Protein 6F63 (pdb70)

Structure (mmCIF, N/CA/C/O backbone):
data_6F63
#
_entry.id   6F63
#
_cell.length_a   233.420
_cell.length_b   42.850
_cell.length_c   43.690
_cell.angle_alpha   90.00
_cell.angle_beta   93.61
_cell.angle_gamma   90.00
#
_symmetry.space_group_name_H-M   'C 1 2 1'
#
loop_
_entity.id
_entity.type
_entity.pdbx_description
1 polymer 'Synaptonemal complex protein 1'
2 water water
#
loop_
_atom_site.group_PDB
_atom_site.id
_atom_site.type_symbol
_atom_site.label_atom_id
_atom_site.label_alt_id
_atom_site.label_comp_id
_atom_site.label_asym_id
_atom_site.label_entity_id
_atom_site.label_seq_id
_atom_site.pdbx_PDB_ins_code
_atom_site.Cartn_x
_atom_site.Cartn_y
_atom_site.Cartn_z
_atom_site.occupancy
_atom_site.B_iso_or_equiv
_atom_site.auth_seq_id
_atom_site.auth_comp_id
_atom_site.auth_asym_id
_atom_site.auth_atom_id
_atom_site.pdbx_PDB_model_num
ATOM 1 N N . GLY A 1 1 ? 236.325 7.337 -14.937 1.00 111.22 673 GLY A N 1
ATOM 2 C CA . GLY A 1 1 ? 235.146 6.775 -14.302 1.00 116.82 673 GLY A CA 1
ATOM 3 C C . GLY A 1 1 ? 234.600 7.611 -13.159 1.00 104.04 673 GLY A C 1
ATOM 4 O O . GLY A 1 1 ? 233.966 7.093 -12.240 1.00 88.85 673 GLY A O 1
ATOM 5 N N . SER A 1 2 ? 234.854 8.919 -13.215 1.00 102.64 674 SER A N 1
ATOM 6 C CA . SER A 1 2 ? 234.387 9.828 -12.177 1.00 82.64 674 SER A CA 1
ATOM 7 C C . SER A 1 2 ? 232.907 10.171 -12.310 1.00 75.41 674 SER A C 1
ATOM 8 O O . SER A 1 2 ? 232.293 10.590 -11.323 1.00 81.29 674 SER A O 1
ATOM 11 N N . MET A 1 3 ? 232.322 10.013 -13.501 1.00 75.09 675 MET A N 1
ATOM 12 C CA . MET A 1 3 ? 230.897 10.289 -13.661 1.00 72.54 675 MET A CA 1
ATOM 13 C C . MET A 1 3 ? 230.052 9.253 -12.931 1.00 73.40 675 MET A C 1
ATOM 14 O O . MET A 1 3 ? 228.993 9.582 -12.380 1.00 73.33 675 MET A O 1
ATOM 19 N N . GLU A 1 4 ? 230.502 7.995 -12.920 1.00 82.33 676 GLU A N 1
ATOM 20 C CA . GLU A 1 4 ? 229.787 6.959 -12.182 1.00 93.07 676 GLU A CA 1
ATOM 21 C C . GLU A 1 4 ? 229.770 7.270 -10.691 1.00 88.02 676 GLU A C 1
ATOM 22 O O . GLU A 1 4 ? 228.767 7.029 -10.008 1.00 77.55 676 GLU A O 1
ATOM 28 N N . ASN A 1 5 ? 230.878 7.802 -10.169 1.00 88.50 677 ASN A N 1
ATOM 29 C CA . ASN A 1 5 ? 230.903 8.241 -8.778 1.00 92.17 677 ASN A CA 1
ATOM 30 C C . ASN A 1 5 ? 229.901 9.363 -8.544 1.00 82.72 677 ASN A C 1
ATOM 31 O O . ASN A 1 5 ? 229.263 9.424 -7.488 1.00 72.41 677 ASN A O 1
ATOM 36 N N . LEU A 1 6 ? 229.758 10.269 -9.513 1.00 70.66 678 LEU A N 1
ATOM 37 C CA . LEU A 1 6 ? 228.802 11.361 -9.369 1.00 67.69 678 LEU A CA 1
ATOM 38 C C . LEU A 1 6 ? 227.371 10.842 -9.320 1.00 67.27 678 LEU A C 1
ATOM 39 O O . LEU A 1 6 ? 226.585 11.249 -8.458 1.00 66.29 678 LEU A O 1
ATOM 44 N N . LEU A 1 7 ? 227.010 9.942 -10.240 1.00 68.47 679 LEU A N 1
ATOM 45 C CA . LEU A 1 7 ? 225.661 9.382 -10.217 1.00 68.60 679 LEU A CA 1
ATOM 46 C C . LEU A 1 7 ? 225.415 8.589 -8.941 1.00 80.02 679 LEU A C 1
ATOM 47 O O . LEU A 1 7 ? 224.329 8.666 -8.352 1.00 85.12 679 LEU A O 1
ATOM 52 N N . GLU A 1 8 ? 226.408 7.811 -8.506 1.00 63.40 680 GLU A N 1
ATOM 53 C CA . GLU A 1 8 ? 226.265 7.061 -7.263 1.00 75.25 680 GLU A CA 1
ATOM 54 C C . GLU A 1 8 ? 226.065 7.997 -6.077 1.00 61.89 680 GLU A C 1
ATOM 55 O O . GLU A 1 8 ? 225.263 7.711 -5.181 1.00 50.75 680 GLU A O 1
ATOM 61 N N . GLU A 1 9 ? 226.790 9.120 -6.054 1.00 56.46 681 GLU A N 1
ATOM 62 C CA . GLU A 1 9 ? 226.636 10.084 -4.969 1.00 48.47 681 GLU A CA 1
ATOM 63 C C . GLU A 1 9 ? 225.268 10.751 -5.009 1.00 53.45 681 GLU A C 1
ATOM 64 O O . GLU A 1 9 ? 224.675 11.022 -3.958 1.00 55.53 681 GLU A O 1
ATOM 70 N N . VAL A 1 10 ? 224.756 11.043 -6.207 1.00 52.35 682 VAL A N 1
ATOM 71 C CA . VAL A 1 10 ? 223.434 11.655 -6.299 1.00 48.62 682 VAL A CA 1
ATOM 72 C C . VAL A 1 10 ? 222.366 10.681 -5.823 1.00 52.38 682 VAL A C 1
ATOM 73 O O . VAL A 1 10 ? 221.463 11.053 -5.063 1.00 44.10 682 VAL A O 1
ATOM 77 N N . GLU A 1 11 ? 222.461 9.416 -6.240 1.00 43.85 683 GLU A N 1
ATOM 78 C CA . GLU A 1 11 ? 221.491 8.426 -5.783 1.00 57.90 683 GLU A CA 1
ATOM 79 C C . GLU A 1 11 ? 221.589 8.216 -4.275 1.00 47.23 683 GLU A C 1
ATOM 80 O O . GLU A 1 11 ? 220.570 8.049 -3.592 1.00 55.77 683 GLU A O 1
ATOM 86 N N . LYS A 1 12 ? 222.812 8.237 -3.738 1.00 46.45 684 LYS A N 1
ATOM 87 C CA . LYS A 1 12 ? 222.998 8.127 -2.297 1.00 45.73 684 LYS A CA 1
ATOM 88 C C . LYS A 1 12 ? 222.361 9.303 -1.568 1.00 44.65 684 LYS A C 1
ATOM 89 O O . LYS A 1 12 ? 221.717 9.123 -0.529 1.00 52.73 684 LYS A O 1
ATOM 95 N N . ALA A 1 13 ? 222.526 10.516 -2.100 1.00 38.61 685 ALA A N 1
ATOM 96 C CA . ALA A 1 13 ? 221.922 11.686 -1.471 1.00 40.00 685 ALA A CA 1
ATOM 97 C C . ALA A 1 13 ? 220.399 11.633 -1.541 1.00 45.43 685 ALA A C 1
ATOM 98 O O . ALA A 1 13 ? 219.715 12.060 -0.604 1.00 54.51 685 ALA A O 1
ATOM 100 N N . LYS A 1 14 ? 219.847 11.122 -2.644 1.00 37.10 686 LYS A N 1
ATOM 101 C CA . LYS A 1 14 ? 218.396 10.982 -2.737 1.00 39.03 686 LYS A CA 1
ATOM 102 C C . LYS A 1 14 ? 217.879 9.968 -1.721 1.00 40.24 686 LYS A C 1
ATOM 103 O O . LYS A 1 14 ? 216.855 10.202 -1.065 1.00 44.63 686 LYS A O 1
ATOM 109 N N . VAL A 1 15 ? 218.581 8.843 -1.570 1.00 45.89 687 VAL A N 1
ATOM 110 C CA . VAL A 1 15 ? 218.183 7.850 -0.575 1.00 50.76 687 VAL A CA 1
ATOM 111 C C . VAL A 1 15 ? 218.259 8.444 0.826 1.00 54.87 687 VAL A C 1
ATOM 112 O O . VAL A 1 15 ? 217.357 8.249 1.653 1.00 56.24 687 VAL A O 1
ATOM 116 N N . ILE A 1 16 ? 219.332 9.186 1.110 1.00 53.71 688 ILE A N 1
ATOM 117 C CA . ILE A 1 16 ? 219.484 9.826 2.414 1.00 42.46 688 ILE A CA 1
ATOM 118 C C . ILE A 1 16 ? 218.322 10.775 2.681 1.00 42.52 688 ILE A C 1
ATOM 119 O O . ILE A 1 16 ? 217.724 10.763 3.763 1.00 51.41 688 ILE A O 1
ATOM 124 N N . ALA A 1 17 ? 217.996 11.624 1.702 1.00 40.68 689 ALA A N 1
ATOM 125 C CA . ALA A 1 17 ? 216.896 12.567 1.881 1.00 37.34 689 ALA A CA 1
ATOM 126 C C . ALA A 1 17 ? 215.579 11.842 2.126 1.00 41.85 689 ALA A C 1
ATOM 127 O O . ALA A 1 17 ? 214.779 12.261 2.974 1.00 40.93 689 ALA A O 1
ATOM 129 N N . ASP A 1 18 ? 215.340 10.743 1.404 1.00 39.28 690 ASP A N 1
ATOM 130 C CA . ASP A 1 18 ? 214.104 9.991 1.598 1.00 40.89 690 ASP A CA 1
ATOM 131 C C . ASP A 1 18 ? 214.039 9.403 3.001 1.00 45.31 690 ASP A C 1
ATOM 132 O O . ASP A 1 18 ? 212.982 9.426 3.645 1.00 52.68 690 ASP A O 1
ATOM 137 N N . GLU A 1 19 ? 215.158 8.857 3.487 1.00 42.06 691 GLU A N 1
ATOM 138 C CA . GLU A 1 19 ? 215.184 8.330 4.847 1.00 37.77 691 GLU A CA 1
ATOM 139 C C . GLU A 1 19 ? 214.989 9.436 5.878 1.00 42.74 691 GLU A C 1
ATOM 140 O O . GLU A 1 19 ? 214.351 9.220 6.916 1.00 44.59 691 GLU A O 1
ATOM 146 N N . ALA A 1 20 ? 215.520 10.632 5.608 1.00 30.93 692 ALA A N 1
ATOM 147 C CA . ALA A 1 20 ? 215.334 11.737 6.542 1.00 30.31 692 ALA A CA 1
ATOM 148 C C . ALA A 1 20 ? 213.874 12.165 6.592 1.00 34.43 692 ALA A C 1
ATOM 149 O O . ALA A 1 20 ? 213.354 12.506 7.663 1.00 41.26 692 ALA A O 1
ATOM 151 N N . VAL A 1 21 ? 213.197 12.147 5.444 1.00 33.05 693 VAL A N 1
ATOM 152 C CA . VAL A 1 21 ? 211.782 12.497 5.415 1.00 30.44 693 VAL A CA 1
ATOM 153 C C . VAL A 1 21 ? 210.949 11.429 6.117 1.00 39.07 693 VAL A C 1
ATOM 154 O O . VAL A 1 21 ? 210.030 11.747 6.880 1.00 40.59 693 VAL A O 1
ATOM 158 N N . LYS A 1 22 ? 211.257 10.152 5.882 1.00 31.20 694 LYS A N 1
ATOM 159 C CA . LYS A 1 22 ? 210.521 9.077 6.548 1.00 45.00 694 LYS A CA 1
ATOM 160 C C . LYS A 1 22 ? 210.681 9.148 8.068 1.00 45.36 694 LYS A C 1
ATOM 161 O O . LYS A 1 22 ? 209.695 9.128 8.824 1.00 48.30 694 LYS A O 1
ATOM 167 N N . LEU A 1 23 ? 211.925 9.245 8.536 1.00 42.49 695 LEU A N 1
ATOM 168 C CA . LEU A 1 23 ? 212.154 9.327 9.972 1.00 36.34 695 LEU A CA 1
ATOM 169 C C . LEU A 1 23 ? 211.517 10.582 10.555 1.00 35.48 695 LEU A C 1
ATOM 170 O O . LEU A 1 23 ? 210.906 10.540 11.631 1.00 41.82 695 LEU A O 1
ATOM 175 N N . GLN A 1 24 ? 211.619 11.703 9.838 1.00 38.90 696 GLN A N 1
ATOM 176 C CA . GLN A 1 24 ? 211.028 12.939 10.332 1.00 28.04 696 GLN A CA 1
ATOM 177 C C . GLN A 1 24 ? 209.509 12.831 10.428 1.00 37.90 696 GLN A C 1
ATOM 178 O O . GLN A 1 24 ? 208.902 13.432 11.321 1.00 42.24 696 GLN A O 1
ATOM 184 N N A LYS A 1 25 ? 208.887 12.083 9.515 0.49 32.97 697 LYS A N 1
ATOM 185 N N B LYS A 1 25 ? 208.866 12.081 9.533 0.37 32.88 697 LYS A N 1
ATOM 186 N N C LYS A 1 25 ? 208.895 12.071 9.520 0.14 32.89 697 LYS A N 1
ATOM 187 C CA A LYS A 1 25 ? 207.446 11.868 9.598 0.49 29.67 697 LYS A CA 1
ATOM 188 C CA B LYS A 1 25 ? 207.418 11.957 9.686 0.37 31.91 697 LYS A CA 1
ATOM 189 C CA C LYS A 1 25 ? 207.457 11.835 9.588 0.14 31.57 697 LYS A CA 1
ATOM 190 C C A LYS A 1 25 ? 207.086 11.031 10.819 0.49 32.77 697 LYS A C 1
ATOM 191 C C B LYS A 1 25 ? 207.055 11.012 10.829 0.37 32.34 697 LYS A C 1
ATOM 192 C C C LYS A 1 25 ? 207.093 11.027 10.819 0.14 31.43 697 LYS A C 1
ATOM 193 O O A LYS A 1 25 ? 206.039 11.248 11.440 0.49 32.07 697 LYS A O 1
ATOM 194 O O B LYS A 1 25 ? 205.978 11.154 11.423 0.37 31.73 697 LYS A O 1
ATOM 195 O O C LYS A 1 25 ? 206.053 11.263 11.445 0.14 30.52 697 LYS A O 1
ATOM 211 N N . GLU A 1 26 ? 207.937 10.064 11.176 1.00 32.11 698 GLU A N 1
ATOM 212 C CA . GLU A 1 26 ? 207.704 9.303 12.401 1.00 29.16 698 GLU A CA 1
ATOM 213 C C . GLU A 1 26 ? 207.809 10.211 13.625 1.00 33.20 698 GLU A C 1
ATOM 214 O O . GLU A 1 26 ? 206.974 10.145 14.543 1.00 34.91 698 GLU A O 1
ATOM 220 N N . ILE A 1 27 ? 208.812 11.091 13.634 1.00 34.83 699 ILE A N 1
ATOM 221 C CA . ILE A 1 27 ? 208.992 12.020 14.747 1.00 37.26 699 ILE A CA 1
ATOM 222 C C . ILE A 1 27 ? 207.787 12.952 14.875 1.00 33.50 699 ILE A C 1
ATOM 223 O O . ILE A 1 27 ? 207.168 13.058 15.945 1.00 28.45 699 ILE A O 1
ATOM 228 N N . ASP A 1 28 ? 207.433 13.633 13.782 1.00 39.64 700 ASP A N 1
ATOM 229 C CA . ASP A 1 28 ? 206.283 14.535 13.798 1.00 35.95 700 ASP A CA 1
ATOM 230 C C . ASP A 1 28 ? 205.015 13.804 14.206 1.00 33.43 700 ASP A C 1
ATOM 231 O O . ASP A 1 28 ? 204.179 14.356 14.928 1.00 32.19 700 ASP A O 1
ATOM 236 N N . LYS A 1 29 ? 204.849 12.566 13.735 1.00 36.89 701 LYS A N 1
ATOM 237 C CA . LYS A 1 29 ? 203.695 11.765 14.122 1.00 32.21 701 LYS A CA 1
ATOM 238 C C . LYS A 1 29 ? 203.633 11.595 15.635 1.00 33.80 701 LYS A C 1
ATOM 239 O O . LYS A 1 29 ? 202.586 11.819 16.261 1.00 37.55 701 LYS A O 1
ATOM 245 N N . ARG A 1 30 ? 204.756 11.200 16.244 1.00 38.00 702 ARG A N 1
ATOM 246 C CA . ARG A 1 30 ? 204.764 10.984 17.687 1.00 28.67 702 ARG A CA 1
ATOM 247 C C . ARG A 1 30 ? 204.453 12.272 18.439 1.00 32.85 702 ARG A C 1
ATOM 248 O O . ARG A 1 30 ? 203.649 12.274 19.382 1.00 33.66 702 ARG A O 1
ATOM 256 N N . CYS A 1 31 ? 205.065 13.385 18.023 1.00 28.92 703 CYS A N 1
ATOM 257 C CA . CYS A 1 31 ? 204.808 14.654 18.697 1.00 28.67 703 CYS A CA 1
ATOM 258 C C . CYS A 1 31 ? 203.343 15.051 18.586 1.00 27.64 703 CYS A C 1
ATOM 259 O O . CYS A 1 31 ? 202.741 15.521 19.561 1.00 32.87 703 CYS A O 1
ATOM 262 N N . GLN A 1 32 ? 202.754 14.862 17.403 1.00 28.36 704 GLN A N 1
ATOM 263 C CA . GLN A 1 32 ? 201.354 15.210 17.193 1.00 32.50 704 GLN A CA 1
ATOM 264 C C . GLN A 1 32 ? 200.442 14.376 18.080 1.00 26.20 704 GLN A C 1
ATOM 265 O O . GLN A 1 32 ? 199.520 14.906 18.709 1.00 25.27 704 GLN A O 1
ATOM 271 N N . HIS A 1 33 ? 200.674 13.060 18.134 1.00 25.98 705 HIS A N 1
ATOM 272 C CA . HIS A 1 33 ? 199.837 12.214 18.979 1.00 24.84 705 HIS A CA 1
ATOM 273 C C . HIS A 1 33 ? 199.976 12.583 20.449 1.00 23.52 705 HIS A C 1
ATOM 274 O O . HIS A 1 33 ? 198.981 12.629 21.178 1.00 25.71 705 HIS A O 1
ATOM 281 N N . LYS A 1 34 ? 201.202 12.857 20.901 1.00 30.09 706 LYS A N 1
ATOM 282 C CA . LYS A 1 34 ? 201.405 13.236 22.295 1.00 25.49 706 LYS A CA 1
ATOM 283 C C . LYS A 1 34 ? 200.653 14.515 22.642 1.00 22.60 706 LYS A C 1
ATOM 284 O O . LYS A 1 34 ? 199.881 14.552 23.613 1.00 21.64 706 LYS A O 1
ATOM 290 N N . ILE A 1 35 ? 200.857 15.574 21.853 1.00 23.41 707 ILE A N 1
ATOM 291 C CA . ILE A 1 35 ? 200.165 16.830 22.126 1.00 23.26 707 ILE A CA 1
ATOM 292 C C . ILE A 1 35 ? 198.655 16.638 22.071 1.00 32.66 707 ILE A C 1
ATOM 293 O O . ILE A 1 35 ? 197.921 17.165 22.915 1.00 36.98 707 ILE A O 1
ATOM 298 N N . ALA A 1 36 ? 198.164 15.892 21.078 1.00 26.15 708 ALA A N 1
ATOM 299 C CA . ALA A 1 36 ? 196.722 15.681 20.971 1.00 37.24 708 ALA A CA 1
ATOM 300 C C . ALA A 1 36 ? 196.170 14.964 22.197 1.00 29.61 708 ALA A C 1
ATOM 301 O O . ALA A 1 36 ? 195.110 15.333 22.714 1.00 24.75 708 ALA A O 1
ATOM 303 N N . GLU A 1 37 ? 196.867 13.928 22.667 1.00 25.06 709 GLU A N 1
ATOM 304 C CA . GLU A 1 37 ? 196.399 13.177 23.827 1.00 25.48 709 GLU A CA 1
ATOM 305 C C . GLU A 1 37 ? 196.361 14.051 25.071 1.00 19.12 709 GLU A C 1
ATOM 306 O O . GLU A 1 37 ? 195.399 14.006 25.847 1.00 25.43 709 GLU A O 1
ATOM 312 N N . MET A 1 38 ? 197.403 14.854 25.279 1.00 26.08 710 MET A N 1
ATOM 313 C CA . MET A 1 38 ? 197.435 15.708 26.460 1.00 19.76 710 MET A CA 1
ATOM 314 C C . MET A 1 38 ? 196.372 16.797 26.389 1.00 21.23 710 MET A C 1
ATOM 315 O O . MET A 1 38 ? 195.747 17.130 27.403 1.00 29.14 710 MET A O 1
ATOM 320 N N . VAL A 1 39 ? 196.156 17.365 25.203 1.00 19.09 711 VAL A N 1
ATOM 321 C CA . VAL A 1 39 ? 195.101 18.361 25.042 1.00 22.97 711 VAL A CA 1
ATOM 322 C C . VAL A 1 39 ? 193.738 17.739 25.304 1.00 28.92 711 VAL A C 1
ATOM 323 O O . VAL A 1 39 ? 192.870 18.354 25.934 1.00 23.06 711 VAL A O 1
ATOM 327 N N . ALA A 1 40 ? 193.523 16.510 24.827 1.00 21.88 712 ALA A N 1
ATOM 328 C CA . ALA A 1 40 ? 192.253 15.844 25.088 1.00 20.43 712 ALA A CA 1
ATOM 329 C C . ALA A 1 40 ? 192.046 15.638 26.579 1.00 22.34 712 ALA A C 1
ATOM 330 O O . ALA A 1 40 ? 190.949 15.879 27.106 1.00 27.20 712 ALA A O 1
ATOM 332 N N . LEU A 1 41 ? 193.100 15.207 27.277 1.00 22.50 713 LEU A N 1
ATOM 333 C CA . LEU A 1 41 ? 192.999 14.969 28.712 1.00 25.82 713 LEU A CA 1
ATOM 334 C C . LEU A 1 41 ? 192.702 16.259 29.470 1.00 27.27 713 LEU A C 1
ATOM 335 O O . LEU A 1 41 ? 191.777 16.313 30.293 1.00 16.07 713 LEU A O 1
ATOM 340 N N . MET A 1 42 ? 193.475 17.314 29.201 1.00 16.66 714 MET A N 1
ATOM 341 C CA . MET A 1 42 ? 193.255 18.577 29.896 1.00 25.51 714 MET A CA 1
ATOM 342 C C . MET A 1 42 ? 191.898 19.185 29.566 1.00 17.05 714 MET A C 1
ATOM 343 O O . MET A 1 42 ? 191.298 19.843 30.419 1.00 28.01 714 MET A O 1
ATOM 348 N N . GLU A 1 43 ? 191.404 19.005 28.341 1.00 23.78 715 GLU A N 1
ATOM 349 C CA . GLU A 1 43 ? 190.085 19.536 28.008 1.00 21.71 715 GLU A CA 1
ATOM 350 C C . GLU A 1 43 ? 188.987 18.775 28.738 1.00 16.13 715 GLU A C 1
ATOM 351 O O . GLU A 1 43 ? 188.025 19.380 29.227 1.00 15.59 715 GLU A O 1
ATOM 357 N N . LYS A 1 44 ? 189.115 17.448 28.823 1.00 15.70 716 LYS A N 1
ATOM 358 C CA . LYS A 1 44 ? 188.146 16.664 29.580 1.00 15.67 716 LYS A CA 1
ATOM 359 C C . LYS A 1 44 ? 188.129 17.089 31.045 1.00 18.05 716 LYS A C 1
ATOM 360 O O . LYS A 1 44 ? 187.067 17.362 31.617 1.00 18.37 716 LYS A O 1
ATOM 366 N N . HIS A 1 45 ? 189.310 17.179 31.660 1.00 19.82 717 HIS A N 1
ATOM 367 C CA . HIS A 1 45 ? 189.396 17.611 33.049 1.00 15.40 717 HIS A CA 1
ATOM 368 C C . HIS A 1 45 ? 188.835 19.015 33.235 1.00 20.75 717 HIS A C 1
ATOM 369 O O . HIS A 1 45 ? 188.119 19.285 34.208 1.00 24.15 717 HIS A O 1
ATOM 376 N N . LYS A 1 46 ? 189.149 19.920 32.312 1.00 15.05 718 LYS A N 1
ATOM 377 C CA . LYS A 1 46 ? 188.606 21.270 32.376 1.00 18.39 718 LYS A CA 1
ATOM 378 C C . LYS A 1 46 ? 187.082 21.240 32.377 1.00 19.47 718 LYS A C 1
ATOM 379 O O . LYS A 1 46 ? 186.439 21.953 33.156 1.00 18.29 718 LYS A O 1
ATOM 385 N N . HIS A 1 47 ? 186.482 20.395 31.532 1.00 18.51 719 HIS A N 1
ATOM 386 C CA . HIS A 1 47 ? 185.024 20.338 31.493 1.00 24.68 719 HIS A CA 1
ATOM 387 C C . HIS A 1 47 ? 184.446 19.753 32.778 1.00 26.79 719 HIS A C 1
ATOM 388 O O . HIS A 1 47 ? 183.439 20.255 33.290 1.00 14.78 719 HIS A O 1
ATOM 395 N N . GLN A 1 48 ? 185.068 18.701 33.319 1.00 24.60 720 GLN A N 1
ATOM 396 C CA . GLN A 1 48 ? 184.555 18.113 34.556 1.00 17.39 720 GLN A CA 1
ATOM 397 C C . GLN A 1 48 ? 184.619 19.108 35.713 1.00 21.74 720 GLN A C 1
ATOM 398 O O . GLN A 1 48 ? 183.652 19.249 36.479 1.00 18.14 720 GLN A O 1
ATOM 404 N N . TYR A 1 49 ? 185.740 19.819 35.849 1.00 14.88 721 TYR A N 1
ATOM 405 C CA . TYR A 1 49 ? 185.830 20.846 36.882 1.00 21.76 721 TYR A CA 1
ATOM 406 C C . TYR A 1 49 ? 184.770 21.918 36.676 1.00 18.17 721 TYR A C 1
ATOM 407 O O . TYR A 1 49 ? 184.064 22.296 37.619 1.00 24.31 721 TYR A O 1
ATOM 416 N N . ASP A 1 50 ? 184.624 22.401 35.440 1.00 14.72 722 ASP A N 1
ATOM 417 C CA . ASP A 1 50 ? 183.614 23.421 35.174 1.00 29.47 722 ASP A CA 1
ATOM 418 C C . ASP A 1 50 ? 182.223 22.939 35.561 1.00 22.33 722 ASP A C 1
ATOM 419 O O . ASP A 1 50 ? 181.402 23.722 36.055 1.00 16.14 722 ASP A O 1
ATOM 424 N N . LYS A 1 51 ? 181.939 21.655 35.345 1.00 15.44 723 LYS A N 1
ATOM 425 C CA . LYS A 1 51 ? 180.622 21.134 35.682 1.00 15.78 723 LYS A CA 1
ATOM 426 C C . LYS A 1 51 ? 180.417 21.105 37.194 1.00 28.76 723 LYS A C 1
ATOM 427 O O . LYS A 1 51 ? 179.370 21.543 37.692 1.00 20.11 723 LYS A O 1
ATOM 433 N N . ILE A 1 52 ? 181.418 20.622 37.945 1.00 19.88 724 ILE A N 1
ATOM 434 C CA . ILE A 1 52 ? 181.288 20.586 39.404 1.00 18.48 724 ILE A CA 1
ATOM 435 C C . ILE A 1 52 ? 181.113 21.995 39.960 1.00 18.35 724 ILE A C 1
ATOM 436 O O . ILE A 1 52 ? 180.224 22.261 40.790 1.00 25.46 724 ILE A O 1
ATOM 441 N N . ILE A 1 53 ? 181.945 22.927 39.489 1.00 16.61 725 ILE A N 1
ATOM 442 C CA . ILE A 1 53 ? 181.823 24.311 39.934 1.00 19.83 725 ILE A CA 1
ATOM 443 C C . ILE A 1 53 ? 180.448 24.863 39.585 1.00 22.00 725 ILE A C 1
ATOM 444 O O . ILE A 1 53 ? 179.862 25.634 40.354 1.00 34.88 725 ILE A O 1
ATOM 449 N N . GLU A 1 54 ? 179.903 24.471 38.428 1.00 22.07 726 GLU A N 1
ATOM 450 C CA . GLU A 1 54 ? 178.603 24.999 38.026 1.00 22.70 726 GLU A CA 1
ATOM 451 C C . GLU A 1 54 ? 177.481 24.467 38.911 1.00 24.62 726 GLU A C 1
ATOM 452 O O . GLU A 1 54 ? 176.571 25.220 39.278 1.00 37.57 726 GLU A O 1
ATOM 458 N N . GLU A 1 55 ? 177.520 23.181 39.267 1.00 34.40 727 GLU A N 1
ATOM 459 C CA . GLU A 1 55 ? 176.457 22.648 40.113 1.00 33.30 727 GLU A CA 1
ATOM 460 C C . GLU A 1 55 ? 176.614 23.031 41.581 1.00 36.99 727 GLU A C 1
ATOM 461 O O . GLU A 1 55 ? 175.649 22.890 42.350 1.00 41.43 727 GLU A O 1
ATOM 467 N N A ARG A 1 56 ? 177.734 23.593 41.996 0.61 39.34 728 ARG A N 1
ATOM 468 N N B ARG A 1 56 ? 177.727 23.595 41.991 0.39 39.30 728 ARG A N 1
ATOM 469 C CA A ARG A 1 56 ? 177.951 24.028 43.343 0.61 39.39 728 ARG A CA 1
ATOM 470 C CA B ARG A 1 56 ? 177.940 24.025 43.333 0.39 38.93 728 ARG A CA 1
ATOM 471 C C A ARG A 1 56 ? 176.986 25.140 43.707 0.61 40.05 728 ARG A C 1
ATOM 472 C C B ARG A 1 56 ? 176.989 25.148 43.710 0.39 40.26 728 ARG A C 1
ATOM 473 O O A ARG A 1 56 ? 176.473 25.172 44.776 0.61 43.01 728 ARG A O 1
ATOM 474 O O B ARG A 1 56 ? 176.431 25.135 44.759 0.39 42.07 728 ARG A O 1
ATOM 489 N N . ASP A 1 57 ? 176.516 25.845 42.714 1.00 37.84 729 ASP A N 1
ATOM 490 C CA . ASP A 1 57 ? 175.588 26.941 42.989 1.00 35.02 729 ASP A CA 1
ATOM 491 C C . ASP A 1 57 ? 174.229 26.417 43.440 1.00 50.37 729 ASP A C 1
ATOM 492 O O . ASP A 1 57 ? 173.704 26.835 44.480 1.00 64.66 729 ASP A O 1
ATOM 497 N N . SER A 1 58 ? 173.639 25.502 42.665 1.00 54.16 730 SER A N 1
ATOM 498 C CA . SER A 1 58 ? 172.380 24.888 43.079 1.00 36.88 730 SER A CA 1
ATOM 499 C C . SER A 1 58 ? 172.546 24.131 44.387 1.00 39.67 730 SER A C 1
ATOM 500 O O . SER A 1 58 ? 171.654 24.154 45.247 1.00 44.94 730 SER A O 1
ATOM 503 N N . GLU A 1 59 ? 173.684 23.452 44.560 1.00 27.01 731 GLU A N 1
ATOM 504 C CA . GLU A 1 59 ? 173.940 22.803 45.840 1.00 31.97 731 GLU A CA 1
ATOM 505 C C . GLU A 1 59 ? 173.978 23.813 46.982 1.00 40.03 731 GLU A C 1
ATOM 506 O O . GLU A 1 59 ? 173.557 23.500 48.102 1.00 38.94 731 GLU A O 1
ATOM 512 N N . LEU A 1 60 ? 174.456 25.033 46.717 1.00 39.70 732 LEU A N 1
ATOM 513 C CA . LEU A 1 60 ? 174.459 26.063 47.751 1.00 37.18 732 LEU A CA 1
ATOM 514 C C . LEU A 1 60 ? 173.051 26.578 48.023 1.00 49.79 732 LEU A C 1
ATOM 515 O O . LEU A 1 60 ? 172.720 26.915 49.166 1.00 45.65 732 LEU A O 1
ATOM 520 N N . GLY A 1 61 ? 172.211 26.656 46.989 1.00 42.63 733 GLY A N 1
ATOM 521 C CA . GLY A 1 61 ? 170.833 27.069 47.209 1.00 26.79 733 GLY A CA 1
ATOM 522 C C . GLY A 1 61 ? 170.066 26.076 48.061 1.00 32.29 733 GLY A C 1
ATOM 523 O O . GLY A 1 61 ? 169.432 26.444 49.058 1.00 31.69 733 GLY A O 1
ATOM 524 N N . LEU A 1 62 ? 170.119 24.795 47.683 1.00 37.60 734 LEU A N 1
ATOM 525 C CA . LEU A 1 62 ? 169.487 23.766 48.500 1.00 36.59 734 LEU A CA 1
ATOM 526 C C . LEU A 1 62 ? 170.073 23.750 49.907 1.00 30.00 734 LEU A C 1
ATOM 527 O O . LEU A 1 62 ? 169.337 23.615 50.894 1.00 34.43 734 LEU A O 1
ATOM 532 N N . TYR A 1 63 ? 171.398 23.896 50.017 1.00 35.61 735 TYR A N 1
ATOM 533 C CA . TYR A 1 63 ? 172.042 23.948 51.326 1.00 37.27 735 TYR A CA 1
ATOM 534 C C . TYR A 1 63 ? 171.469 25.074 52.178 1.00 19.65 735 TYR A C 1
ATOM 535 O O . TYR A 1 63 ? 171.206 24.889 53.372 1.00 19.95 735 TYR A O 1
ATOM 544 N N . LYS A 1 64 ? 171.266 26.247 51.577 1.00 32.24 736 LYS A N 1
ATOM 545 C CA . LYS A 1 64 ? 170.743 27.386 52.321 1.00 23.55 736 LYS A CA 1
ATOM 546 C C . LYS A 1 64 ? 169.307 27.136 52.766 1.00 24.81 736 LYS A C 1
ATOM 547 O O . LYS A 1 64 ? 168.953 27.385 53.926 1.00 32.33 736 LYS A 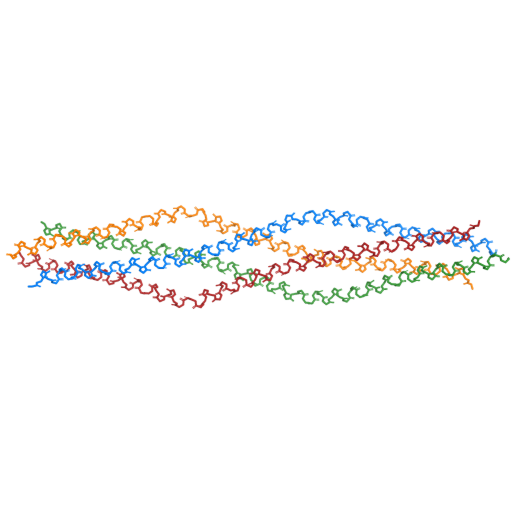O 1
ATOM 553 N N . SER A 1 65 ? 168.465 26.639 51.855 1.00 24.20 737 SER A N 1
ATOM 554 C CA . SER A 1 65 ? 167.089 26.308 52.220 1.00 24.33 737 SER A CA 1
ATOM 555 C C . SER A 1 65 ? 167.048 25.340 53.401 1.00 20.76 737 SER A C 1
ATOM 556 O O . SER A 1 65 ? 166.364 25.585 54.407 1.00 24.73 737 SER A O 1
ATOM 559 N N . LYS A 1 66 ? 167.794 24.236 53.300 1.00 17.87 738 LYS A N 1
ATOM 560 C CA . LYS A 1 66 ? 167.767 23.227 54.353 1.00 21.59 738 LYS A CA 1
ATOM 561 C C . LYS A 1 66 ? 168.339 23.758 55.659 1.00 19.95 738 LYS A C 1
ATOM 562 O O . LYS A 1 66 ? 167.872 23.375 56.739 1.00 16.47 738 LYS A O 1
ATOM 568 N N . GLU A 1 67 ? 169.337 24.640 55.588 1.00 21.11 739 GLU A N 1
ATOM 569 C CA . GLU A 1 67 ? 169.891 25.204 56.814 1.00 18.65 739 GLU A CA 1
ATOM 570 C C . GLU A 1 67 ? 168.889 26.129 57.490 1.00 18.15 739 GLU A C 1
ATOM 571 O O . GLU A 1 67 ? 168.811 26.173 58.724 1.00 22.62 739 GLU A O 1
ATOM 577 N N . GLN A 1 68 ? 168.116 26.879 56.699 1.00 24.95 740 GLN A N 1
ATOM 578 C CA . GLN A 1 68 ? 167.047 27.688 57.276 1.00 22.62 740 GLN A CA 1
ATOM 579 C C . GLN A 1 68 ? 166.002 26.808 57.952 1.00 13.84 740 GLN A C 1
ATOM 580 O O . GLN A 1 68 ? 165.559 27.101 59.070 1.00 22.70 740 GLN A O 1
ATOM 586 N N . GLU A 1 69 ? 165.599 25.722 57.289 1.00 18.41 741 GLU A N 1
ATOM 587 C CA . GLU A 1 69 ? 164.711 24.758 57.933 1.00 22.53 741 GLU A CA 1
ATOM 588 C C . GLU A 1 69 ? 165.301 24.260 59.251 1.00 18.53 741 GLU A C 1
ATOM 589 O O . GLU A 1 69 ? 164.584 24.117 60.251 1.00 32.53 741 GLU A O 1
ATOM 595 N N . GLN A 1 70 ? 166.614 24.030 59.280 1.00 22.94 742 GLN A N 1
ATOM 596 C CA . GLN A 1 70 ? 167.275 23.570 60.498 1.00 15.21 742 GLN A CA 1
ATOM 597 C C . GLN A 1 70 ? 167.184 24.606 61.616 1.00 21.63 742 GLN A C 1
ATOM 598 O O . GLN A 1 70 ? 166.828 24.279 62.755 1.00 15.93 742 GLN A O 1
ATOM 604 N N . SER A 1 71 ? 167.533 25.862 61.320 1.00 13.86 743 SER A N 1
ATOM 605 C CA . SER A 1 71 ? 167.522 26.868 62.375 1.00 13.40 743 SER A CA 1
ATOM 606 C C . SER A 1 71 ? 166.111 27.132 62.873 1.00 15.78 743 SER A C 1
ATOM 607 O O . SER A 1 71 ? 165.911 27.392 64.067 1.00 20.77 743 SER A O 1
ATOM 610 N N . SER A 1 72 ? 165.121 27.060 61.982 1.00 13.87 744 SER A N 1
ATOM 611 C CA . SER A 1 72 ? 163.740 27.187 62.427 1.00 11.87 744 SER A CA 1
ATOM 612 C C . SER A 1 72 ? 163.339 26.027 63.334 1.00 17.19 744 SER A C 1
ATOM 613 O O . SER A 1 72 ? 162.655 26.236 64.342 1.00 19.56 744 SER A O 1
ATOM 616 N N . LEU A 1 73 ? 163.747 24.796 63.000 1.00 13.80 745 LEU A N 1
ATOM 617 C CA . LEU A 1 73 ? 163.437 23.674 63.890 1.00 18.05 745 LEU A CA 1
ATOM 618 C C . LEU A 1 73 ? 164.113 23.854 65.245 1.00 18.45 745 LEU A C 1
ATOM 619 O O . LEU A 1 73 ? 163.532 23.527 66.287 1.00 21.51 745 LEU A O 1
ATOM 624 N N . ARG A 1 74 ? 165.339 24.382 65.249 1.00 26.64 746 ARG A N 1
ATOM 625 C CA . ARG A 1 74 ? 166.046 24.660 66.495 1.00 13.32 746 ARG A CA 1
ATOM 626 C C . ARG A 1 74 ? 165.280 25.667 67.351 1.00 25.65 746 ARG A C 1
ATOM 627 O O . ARG A 1 74 ? 164.962 25.402 68.519 1.00 22.22 746 ARG A O 1
ATOM 635 N N . ALA A 1 75 ? 164.978 26.840 66.777 1.00 17.27 747 ALA A N 1
ATOM 636 C CA . ALA A 1 75 ? 164.231 27.861 67.507 1.00 26.62 747 ALA A CA 1
ATOM 637 C C . ALA A 1 75 ? 162.920 27.300 68.036 1.00 13.51 747 ALA A C 1
ATOM 638 O O . ALA A 1 75 ? 162.544 27.541 69.190 1.00 14.79 747 ALA A O 1
ATOM 640 N N . SER A 1 76 ? 162.231 26.513 67.213 1.00 19.01 748 SER A N 1
ATOM 641 C CA . SER A 1 76 ? 160.975 25.912 67.639 1.00 15.28 748 SER A CA 1
ATOM 642 C C . SER A 1 76 ? 161.176 24.981 68.826 1.00 15.31 748 SER A C 1
ATOM 643 O O . SER A 1 76 ? 160.351 24.954 69.745 1.00 22.27 748 SER A O 1
ATOM 646 N N . LEU A 1 77 ? 162.257 24.198 68.824 1.00 14.33 749 LEU A N 1
ATOM 647 C CA . LEU A 1 77 ? 162.488 23.299 69.954 1.00 32.84 749 LEU A CA 1
ATOM 648 C C . LEU A 1 77 ? 162.770 24.079 71.232 1.00 27.68 749 LEU A C 1
ATOM 649 O O . LEU A 1 77 ? 162.215 23.769 72.294 1.00 21.33 749 LEU A O 1
ATOM 654 N N . GLU A 1 78 ? 163.621 25.101 71.148 1.00 33.25 750 GLU A N 1
ATOM 655 C CA . GLU A 1 78 ? 163.909 25.902 72.334 1.00 36.75 750 GLU A CA 1
ATOM 656 C C . GLU A 1 78 ? 162.637 26.530 72.888 1.00 20.04 750 GLU A C 1
ATOM 657 O O . GLU A 1 78 ? 162.404 26.523 74.106 1.00 21.12 750 GLU A O 1
ATOM 663 N N . ILE A 1 79 ? 161.783 27.047 72.004 1.00 16.65 751 ILE A N 1
ATOM 664 C CA . ILE A 1 79 ? 160.556 27.691 72.460 1.00 22.83 751 ILE A CA 1
ATOM 665 C C . ILE A 1 79 ? 159.596 26.670 73.060 1.00 23.76 751 ILE A C 1
ATOM 666 O O . ILE A 1 79 ? 158.978 26.921 74.099 1.00 27.72 751 ILE A O 1
ATOM 671 N N . GLU A 1 80 ? 159.453 25.506 72.425 1.00 34.06 752 GLU A N 1
ATOM 672 C CA . GLU A 1 80 ? 158.566 24.488 72.977 1.00 26.62 752 GLU A CA 1
ATOM 673 C C . GLU A 1 80 ? 159.033 24.035 74.353 1.00 24.38 752 GLU A C 1
ATOM 674 O O . GLU A 1 80 ? 158.211 23.794 75.245 1.00 33.18 752 GLU A O 1
ATOM 680 N N . LEU A 1 81 ? 160.349 23.920 74.548 1.00 22.13 753 LEU A N 1
ATOM 681 C CA . LEU A 1 81 ? 160.861 23.553 75.863 1.00 20.47 753 LEU A CA 1
ATOM 682 C C . LEU A 1 81 ? 160.591 24.654 76.887 1.00 21.58 753 LEU A C 1
ATOM 683 O O . LEU A 1 81 ? 160.270 24.368 78.045 1.00 21.71 753 LEU A O 1
ATOM 688 N N . SER A 1 82 ? 160.695 25.922 76.477 1.00 28.91 754 SER A N 1
ATOM 689 C CA . SER A 1 82 ? 160.383 27.010 77.404 1.00 25.38 754 SER A CA 1
ATOM 690 C C . SER A 1 82 ? 158.902 27.030 77.783 1.00 30.35 754 SER A C 1
ATOM 691 O O . SER A 1 82 ? 158.559 27.203 78.960 1.00 32.38 754 SER A O 1
ATOM 694 N N . ASN A 1 83 ? 158.007 26.860 76.804 1.00 29.81 755 ASN A N 1
ATOM 695 C CA . ASN A 1 83 ? 156.580 26.793 77.112 1.00 36.44 755 ASN A CA 1
ATOM 696 C C . ASN A 1 83 ? 156.275 25.604 78.007 1.00 40.65 755 ASN A C 1
ATOM 697 O O . ASN A 1 83 ? 155.444 25.693 78.923 1.00 48.30 755 ASN A O 1
ATOM 702 N N . LEU A 1 84 ? 156.946 24.483 77.754 1.00 35.93 756 LEU A N 1
ATOM 703 C CA . LEU A 1 84 ? 156.816 23.316 78.614 1.00 37.56 756 LEU A CA 1
ATOM 704 C C . LEU A 1 84 ? 157.178 23.667 80.051 1.00 35.48 756 LEU A C 1
ATOM 705 O O . LEU A 1 84 ? 156.437 23.349 80.988 1.00 35.45 756 LEU A O 1
ATOM 710 N N . LYS A 1 85 ? 158.316 24.339 80.241 1.00 29.68 757 LYS A N 1
ATOM 711 C CA . LYS A 1 85 ? 158.702 24.767 81.581 1.00 30.94 757 LYS A CA 1
ATOM 712 C C . LYS A 1 85 ? 157.652 25.689 82.191 1.00 33.98 757 LYS A C 1
ATOM 713 O O . LYS A 1 85 ? 157.367 25.608 83.393 1.00 35.25 757 LYS A O 1
ATOM 719 N N . ALA A 1 86 ? 157.056 26.565 81.378 1.00 31.66 758 ALA A N 1
ATOM 720 C CA . ALA A 1 86 ? 156.063 27.499 81.903 1.00 42.98 758 ALA A CA 1
ATOM 721 C C . ALA A 1 86 ? 154.840 26.760 82.430 1.00 43.02 758 ALA A C 1
ATOM 722 O O . ALA A 1 86 ? 154.347 27.052 83.527 1.00 41.11 758 ALA A O 1
ATOM 724 N N . GLU A 1 87 ? 154.323 25.803 81.657 1.00 35.78 759 GLU A N 1
ATOM 725 C CA . GLU A 1 87 ? 153.162 25.067 82.141 1.00 42.27 759 GLU A CA 1
ATOM 726 C C . GLU A 1 87 ? 153.518 24.157 83.309 1.00 41.81 759 GLU A C 1
ATOM 727 O O . GLU A 1 87 ? 152.683 23.939 84.196 1.00 51.68 759 GLU A O 1
ATOM 733 N N . LEU A 1 88 ? 154.737 23.613 83.329 1.00 41.81 760 LEU A N 1
ATOM 734 C CA . LEU A 1 88 ? 155.169 22.840 84.490 1.00 41.28 760 LEU A CA 1
ATOM 735 C C . LEU A 1 88 ? 155.169 23.697 85.749 1.00 48.22 760 LEU A C 1
ATOM 736 O O . LEU A 1 88 ? 154.760 23.237 86.820 1.00 55.22 760 LEU A O 1
ATOM 741 N N . LEU A 1 89 ? 155.629 24.945 85.643 1.00 48.83 761 LEU A N 1
ATOM 742 C CA . LEU A 1 89 ? 155.545 25.850 86.785 1.00 42.84 761 LEU A CA 1
ATOM 743 C C . LEU A 1 89 ? 154.096 26.137 87.150 1.00 50.16 761 LEU A C 1
ATOM 744 O O . LEU A 1 89 ? 153.758 26.247 88.335 1.00 64.01 761 LEU A O 1
ATOM 749 N N . SER A 1 90 ? 153.223 26.264 86.146 1.00 67.05 762 SER A N 1
ATOM 750 C CA . SER A 1 90 ? 151.806 26.491 86.419 1.00 62.61 762 SER A CA 1
ATOM 751 C C . SER A 1 90 ? 151.214 25.364 87.258 1.00 70.17 762 SER A C 1
ATOM 752 O O . SER A 1 90 ? 150.564 25.611 88.282 1.00 79.04 762 SER A O 1
ATOM 755 N N . VAL A 1 91 ? 151.430 24.116 86.840 1.00 62.59 763 VAL A N 1
ATOM 756 C CA . VAL A 1 91 ? 150.884 22.987 87.585 1.00 65.68 763 VAL A CA 1
ATOM 757 C C . VAL A 1 91 ? 151.544 22.865 88.956 1.00 72.06 763 VAL A C 1
ATOM 758 O O . VAL A 1 91 ? 150.864 22.643 89.968 1.00 72.62 763 VAL A O 1
ATOM 762 N N . LYS A 1 92 ? 152.870 23.029 89.017 1.00 68.03 764 LYS A N 1
ATOM 763 C CA . LYS A 1 92 ? 153.581 22.893 90.286 1.00 69.56 764 LYS A CA 1
ATOM 764 C C . LYS A 1 92 ? 153.085 23.900 91.316 1.00 84.95 764 LYS A C 1
ATOM 765 O O . LYS A 1 92 ? 152.759 23.535 92.452 1.00 99.69 764 LYS A O 1
ATOM 771 N N . LYS A 1 93 ? 153.015 25.177 90.937 1.00 73.31 765 LYS A N 1
ATOM 772 C CA . LYS A 1 93 ? 152.518 26.176 91.875 1.00 73.75 765 LYS A CA 1
ATOM 773 C C . LYS A 1 93 ? 151.033 25.986 92.158 1.00 81.07 765 LYS A C 1
ATOM 774 O O . LYS A 1 93 ? 150.570 26.311 93.257 1.00 80.73 765 LYS A O 1
ATOM 780 N N . GLN A 1 94 ? 150.275 25.456 91.192 1.00 87.72 766 GLN A N 1
ATOM 781 C CA . GLN A 1 94 ? 148.860 25.190 91.435 1.00 97.11 766 GLN A CA 1
ATOM 782 C C . GLN A 1 94 ? 148.660 24.102 92.486 1.00 102.40 766 GLN A C 1
ATOM 783 O O . GLN A 1 94 ? 147.688 24.152 93.248 1.00 112.21 766 GLN A O 1
ATOM 789 N N . LEU A 1 95 ? 149.562 23.124 92.557 1.00 97.34 767 LEU A N 1
ATOM 790 C CA . LEU A 1 95 ? 149.418 22.045 93.526 1.00 94.52 767 LEU A CA 1
ATOM 791 C C . LEU A 1 95 ? 150.061 22.352 94.872 1.00 102.83 767 LEU A C 1
ATOM 792 O O . LEU A 1 95 ? 149.797 21.632 95.841 1.00 107.18 767 LEU A O 1
ATOM 797 N N . GLU A 1 96 ? 150.885 23.392 94.960 1.00 105.82 768 GLU A N 1
ATOM 798 C CA . GLU A 1 96 ? 151.560 23.728 96.212 1.00 116.22 768 GLU A CA 1
ATOM 799 C C . GLU A 1 96 ? 150.567 24.168 97.290 1.00 109.83 768 GLU A C 1
ATOM 800 O O . GLU A 1 96 ? 149.966 25.239 97.205 1.00 99.25 768 GLU A O 1
ATOM 806 N N . GLY B 1 1 ? 159.855 14.456 95.018 1.00 97.26 673 GLY B N 1
ATOM 807 C CA . GLY B 1 1 ? 159.376 15.547 94.188 1.00 94.81 673 GLY B CA 1
ATOM 808 C C . GLY B 1 1 ? 159.440 15.250 92.702 1.00 87.62 673 GLY B C 1
ATOM 809 O O . GLY B 1 1 ? 160.515 15.245 92.104 1.00 76.57 673 GLY B O 1
ATOM 810 N N . SER B 1 2 ? 158.278 15.005 92.100 1.00 89.36 674 SER B N 1
ATOM 811 C CA . SER B 1 2 ? 158.205 14.678 90.683 1.00 74.40 674 SER B CA 1
ATOM 812 C C . SER B 1 2 ? 158.124 15.907 89.786 1.00 74.86 674 SER B C 1
ATOM 813 O O . SER B 1 2 ? 158.321 15.778 88.573 1.00 75.10 674 SER B O 1
ATOM 816 N N . MET B 1 3 ? 157.836 17.087 90.336 1.00 71.64 675 MET B N 1
ATOM 817 C CA . MET B 1 3 ? 157.845 18.305 89.533 1.00 70.41 675 MET B CA 1
ATOM 818 C C . MET B 1 3 ? 159.239 18.908 89.434 1.00 70.70 675 MET B C 1
ATOM 819 O O . MET B 1 3 ? 159.647 19.358 88.354 1.00 70.32 675 MET B O 1
ATOM 824 N N . GLU B 1 4 ? 159.971 18.913 90.551 1.00 66.54 676 GLU B N 1
ATOM 825 C CA . GLU B 1 4 ? 161.314 19.480 90.570 1.00 66.12 676 GLU B CA 1
ATOM 826 C C . GLU B 1 4 ? 162.209 18.824 89.526 1.00 56.31 676 GLU B C 1
ATOM 827 O O . GLU B 1 4 ? 162.944 19.512 88.809 1.00 57.60 676 GLU B O 1
ATOM 833 N N . ASN B 1 5 ? 162.150 17.494 89.414 1.00 56.83 677 ASN B N 1
ATOM 834 C CA . ASN B 1 5 ? 162.971 16.807 88.427 1.00 65.61 677 ASN B CA 1
ATOM 835 C C . ASN B 1 5 ? 162.368 16.853 87.027 1.00 62.38 677 ASN B C 1
ATOM 836 O O . ASN B 1 5 ? 163.076 16.568 86.055 1.00 62.31 677 ASN B O 1
ATOM 841 N N . LEU B 1 6 ? 161.084 17.196 86.897 1.00 54.02 678 LEU B N 1
ATOM 842 C CA . LEU B 1 6 ? 160.556 17.509 85.574 1.00 44.37 678 LEU B CA 1
ATOM 843 C C . LEU B 1 6 ? 161.165 18.802 85.051 1.00 41.13 678 LEU B C 1
ATOM 844 O O . LEU B 1 6 ? 161.676 18.849 83.926 1.00 37.23 678 LEU B O 1
ATOM 849 N N . LEU B 1 7 ? 161.130 19.861 85.864 1.00 43.08 679 LEU B N 1
ATOM 850 C CA . LEU B 1 7 ? 161.801 21.100 85.484 1.00 43.20 679 LEU B CA 1
ATOM 851 C C . LEU B 1 7 ? 163.288 20.868 85.245 1.00 39.25 679 LEU B C 1
ATOM 852 O O . LEU B 1 7 ? 163.865 21.397 84.284 1.00 54.01 679 LEU B O 1
ATOM 857 N N . GLU B 1 8 ? 163.921 20.064 86.104 1.00 42.47 680 GLU B N 1
ATOM 858 C CA . GLU B 1 8 ? 165.332 19.748 85.920 1.00 42.83 680 GLU B CA 1
ATOM 859 C C . GLU B 1 8 ? 165.570 19.049 84.587 1.00 40.80 680 GLU B C 1
ATOM 860 O O . GLU B 1 8 ? 166.533 19.363 83.878 1.00 43.70 680 GLU B O 1
ATOM 866 N N . GLU B 1 9 ? 164.699 18.104 84.226 1.00 38.08 681 GLU B N 1
ATOM 867 C CA . GLU B 1 9 ? 164.868 17.396 82.962 1.00 37.83 681 GLU B CA 1
ATOM 868 C C . GLU B 1 9 ? 164.663 18.329 81.777 1.00 42.22 681 GLU B C 1
ATOM 869 O O . GLU B 1 9 ? 165.341 18.194 80.751 1.00 40.26 681 GLU B O 1
ATOM 875 N N . VAL B 1 10 ? 163.737 19.283 81.903 1.00 35.10 682 VAL B N 1
ATOM 876 C CA . VAL B 1 10 ? 163.533 20.263 80.840 1.00 38.91 682 VAL B CA 1
ATOM 877 C C . VAL B 1 10 ? 164.799 21.088 80.634 1.00 40.60 682 VAL B C 1
ATOM 878 O O . VAL B 1 10 ? 165.276 21.263 79.502 1.00 36.44 682 VAL B O 1
ATOM 882 N N . GLU B 1 11 ? 165.374 21.588 81.733 1.00 28.31 683 GLU B N 1
ATOM 883 C CA . GLU B 1 11 ? 166.611 22.358 81.626 1.00 27.26 683 GLU B CA 1
ATOM 884 C C . GLU B 1 11 ? 167.742 21.517 81.044 1.00 18.03 683 GLU B C 1
ATOM 885 O O . GLU B 1 11 ? 168.540 22.007 80.234 1.00 17.16 683 GLU B O 1
ATOM 891 N N . LYS B 1 12 ? 167.813 20.240 81.428 1.00 19.71 684 LYS B N 1
ATOM 892 C CA . LYS B 1 12 ? 168.829 19.362 80.863 1.00 17.95 684 LYS B CA 1
ATOM 893 C C . LYS B 1 12 ? 168.648 19.211 79.358 1.00 18.41 684 LYS B C 1
ATOM 894 O O . LYS B 1 12 ? 169.626 19.224 78.602 1.00 19.86 684 LYS B O 1
ATOM 900 N N . ALA B 1 13 ? 167.400 19.080 78.904 1.00 24.24 685 ALA B N 1
ATOM 901 C CA . ALA B 1 13 ? 167.147 18.929 77.477 1.00 17.07 685 ALA B CA 1
ATOM 902 C C . ALA B 1 13 ? 167.545 20.186 76.713 1.00 15.27 685 ALA B C 1
ATOM 903 O O . ALA B 1 13 ? 168.126 20.102 75.617 1.00 14.65 685 ALA B O 1
ATOM 905 N N . LYS B 1 14 ? 167.252 21.363 77.278 1.00 15.77 686 LYS B N 1
ATOM 906 C CA . LYS B 1 14 ? 167.724 22.599 76.663 1.00 15.69 686 LYS B CA 1
ATOM 907 C C . LYS B 1 14 ? 169.241 22.591 76.522 1.00 20.82 686 LYS B C 1
ATOM 908 O O . LYS B 1 14 ? 169.783 22.925 75.457 1.00 24.80 686 LYS B O 1
ATOM 914 N N . VAL B 1 15 ? 169.944 22.201 77.593 1.00 19.40 687 VAL B N 1
ATOM 915 C CA . VAL B 1 15 ? 171.407 22.226 77.572 1.00 19.91 687 VAL B CA 1
ATOM 916 C C . VAL B 1 15 ? 171.944 21.277 76.506 1.00 15.13 687 VAL B C 1
ATOM 917 O O . VAL B 1 15 ? 172.821 21.639 75.709 1.00 15.36 687 VAL B O 1
ATOM 921 N N . ILE B 1 16 ? 171.429 20.043 76.480 1.00 21.30 688 ILE B N 1
ATOM 922 C CA . ILE B 1 16 ? 171.900 19.058 75.511 1.00 14.21 688 ILE B CA 1
ATOM 923 C C . ILE B 1 16 ? 171.676 19.561 74.091 1.00 14.51 688 ILE B C 1
ATOM 924 O O . ILE B 1 16 ? 172.556 19.439 73.226 1.00 17.27 688 ILE B O 1
ATOM 929 N N . ALA B 1 17 ? 170.504 20.150 73.832 1.00 23.17 689 ALA B N 1
ATOM 930 C CA . ALA B 1 17 ? 170.232 20.696 72.504 1.00 18.98 689 ALA B CA 1
ATOM 931 C C . ALA B 1 17 ? 171.254 21.766 72.124 1.00 18.24 689 ALA B C 1
ATOM 932 O O . ALA B 1 17 ? 171.798 21.755 71.006 1.00 26.78 689 ALA B O 1
ATOM 934 N N . ASP B 1 18 ? 171.532 22.700 73.046 1.00 25.73 690 ASP B N 1
ATOM 935 C CA . ASP B 1 18 ? 172.494 23.765 72.753 1.00 26.12 690 ASP B CA 1
ATOM 936 C C . ASP B 1 18 ? 173.875 23.195 72.443 1.00 25.55 690 ASP B C 1
ATOM 937 O O . ASP B 1 18 ? 174.568 23.669 71.527 1.00 23.90 690 ASP B O 1
ATOM 942 N N . GLU B 1 19 ? 174.291 22.177 73.205 1.00 23.83 691 GLU B N 1
ATOM 943 C CA . GLU B 1 19 ? 175.558 21.507 72.931 1.00 22.71 691 GLU B CA 1
ATOM 944 C C . GLU B 1 19 ? 175.573 20.926 71.528 1.00 21.54 691 GLU B C 1
ATOM 945 O O . GLU B 1 19 ? 176.525 21.134 70.766 1.00 26.80 691 GLU B O 1
ATOM 951 N N . ALA B 1 20 ? 174.527 20.167 71.183 1.00 39.66 692 ALA B N 1
ATOM 952 C CA . ALA B 1 20 ? 174.461 19.537 69.869 1.00 29.74 692 ALA B CA 1
ATOM 953 C C . ALA B 1 20 ? 174.586 20.571 68.761 1.00 27.33 692 ALA B C 1
ATOM 954 O O . ALA B 1 20 ? 175.258 20.332 67.748 1.00 26.15 692 ALA B O 1
ATOM 956 N N . VAL B 1 21 ? 173.963 21.735 68.942 1.00 21.81 693 VAL B N 1
ATOM 957 C CA . VAL B 1 21 ? 174.085 22.781 67.933 1.00 23.19 693 VAL B CA 1
ATOM 958 C C . VAL B 1 21 ? 175.521 23.287 67.839 1.00 21.88 693 VAL B C 1
ATOM 959 O O . VAL B 1 21 ? 176.040 23.504 66.738 1.00 22.68 693 VAL B O 1
ATOM 963 N N . LYS B 1 22 ? 176.195 23.471 68.979 1.00 27.75 694 LYS B N 1
ATOM 964 C CA . LYS B 1 22 ? 177.581 23.942 68.925 1.00 23.40 694 LYS B CA 1
ATOM 965 C C . LYS B 1 22 ? 178.486 22.942 68.206 1.00 22.71 694 LYS B C 1
ATOM 966 O O . LYS B 1 22 ? 179.236 23.307 67.285 1.00 21.02 694 LYS B O 1
ATOM 972 N N . LEU B 1 23 ? 178.415 21.668 68.605 1.00 20.32 695 LEU B N 1
ATOM 973 C CA . LEU B 1 23 ? 179.236 20.638 67.977 1.00 19.61 695 LEU B CA 1
ATOM 974 C C . LEU B 1 23 ? 178.938 20.515 66.482 1.00 19.44 695 LEU B C 1
ATOM 975 O O . LEU B 1 23 ? 179.858 20.374 65.658 1.00 23.64 695 LEU B O 1
ATOM 980 N N . GLN B 1 24 ? 177.660 20.591 66.104 1.00 19.67 696 GLN B N 1
ATOM 981 C CA . GLN B 1 24 ? 177.331 20.466 64.691 1.00 19.87 696 GLN B CA 1
ATOM 982 C C . GLN B 1 24 ? 177.831 21.667 63.897 1.00 33.69 696 GLN B C 1
ATOM 983 O O . GLN B 1 24 ? 178.233 21.522 62.735 1.00 27.86 696 GLN B O 1
ATOM 989 N N . LYS B 1 25 ? 177.808 22.862 64.496 1.00 27.43 697 LYS B N 1
ATOM 990 C CA . LYS B 1 25 ? 178.384 24.015 63.807 1.00 26.10 697 LYS B CA 1
ATOM 991 C C . LYS B 1 25 ? 179.872 23.811 63.562 1.00 29.27 697 LYS B C 1
ATOM 992 O O . LYS B 1 25 ? 180.384 24.151 62.487 1.00 29.66 697 LYS B O 1
ATOM 998 N N . GLU B 1 26 ? 180.585 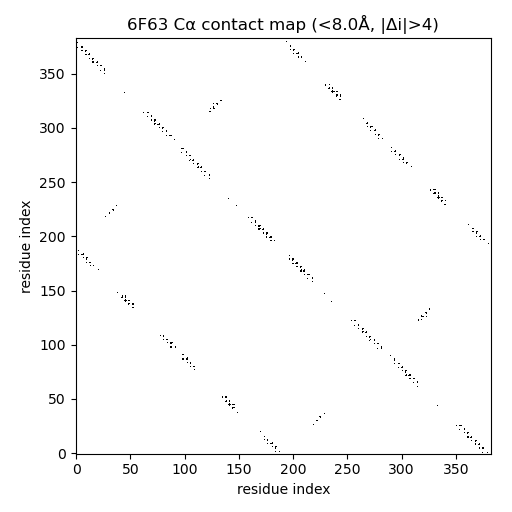23.242 64.538 1.00 29.05 698 GLU B N 1
ATOM 999 C CA . GLU B 1 26 ? 181.999 22.946 64.306 1.00 34.83 698 GLU B CA 1
ATOM 1000 C C . GLU B 1 26 ? 182.171 21.992 63.124 1.00 31.84 698 GLU B C 1
ATOM 1001 O O . GLU B 1 26 ? 182.959 22.254 62.195 1.00 30.56 698 GLU B O 1
ATOM 1007 N N . ILE B 1 27 ? 181.410 20.893 63.132 1.00 23.46 699 ILE B N 1
ATOM 1008 C CA . ILE B 1 27 ? 181.508 19.885 62.074 1.00 23.54 699 ILE B CA 1
ATOM 1009 C C . ILE B 1 27 ? 181.258 20.515 60.707 1.00 32.59 699 ILE B C 1
ATOM 1010 O O . ILE B 1 27 ? 182.083 20.418 59.783 1.00 27.10 699 ILE B O 1
ATOM 1015 N N . ASP B 1 28 ? 180.112 21.180 60.566 1.00 25.83 700 ASP B N 1
ATOM 1016 C CA . ASP B 1 28 ? 179.737 21.750 59.280 1.00 26.44 700 ASP B CA 1
ATOM 1017 C C . ASP B 1 28 ? 180.719 22.824 58.836 1.00 25.59 700 ASP B C 1
ATOM 1018 O O . ASP B 1 28 ? 180.935 23.006 57.634 1.00 26.12 700 ASP B O 1
ATOM 1023 N N . LYS B 1 29 ? 181.330 23.535 59.782 1.00 30.56 701 LYS B N 1
ATOM 1024 C CA . LYS B 1 29 ? 182.297 24.557 59.404 1.00 31.24 701 LYS B CA 1
ATOM 1025 C C . LYS B 1 29 ? 183.539 23.929 58.786 1.00 23.53 701 LYS B C 1
ATOM 1026 O O . LYS B 1 29 ? 184.034 24.405 57.757 1.00 26.76 701 LYS B O 1
ATOM 1032 N N . ARG B 1 30 ? 184.047 22.843 59.376 1.00 22.94 702 ARG B N 1
ATOM 1033 C CA . ARG B 1 30 ? 185.225 22.231 58.763 1.00 27.02 702 ARG B CA 1
ATOM 1034 C C . ARG B 1 30 ? 184.882 21.563 57.434 1.00 32.72 702 ARG B C 1
ATOM 1035 O O . ARG B 1 30 ? 185.702 21.565 56.502 1.00 28.12 702 ARG B O 1
ATOM 1043 N N . CYS B 1 31 ? 183.669 21.023 57.312 1.00 33.28 703 CYS B N 1
ATOM 1044 C CA . CYS B 1 31 ? 183.292 20.370 56.064 1.00 23.28 703 CYS B CA 1
ATOM 1045 C C . CYS B 1 31 ? 183.140 21.389 54.936 1.00 19.93 703 CYS B C 1
ATOM 1046 O O . CYS B 1 31 ? 183.754 21.255 53.863 1.00 19.40 703 CYS B O 1
ATOM 1049 N N . GLN B 1 32 ? 182.340 22.432 55.167 1.00 20.29 704 GLN B N 1
ATOM 1050 C CA . GLN B 1 32 ? 182.200 23.481 54.164 1.00 32.70 704 GLN B CA 1
ATOM 1051 C C . GLN B 1 32 ? 183.541 24.123 53.843 1.00 20.67 704 GLN B C 1
ATOM 1052 O O . GLN B 1 32 ? 183.781 24.517 52.696 1.00 20.83 704 GLN B O 1
ATOM 1058 N N . HIS B 1 33 ? 184.434 24.226 54.829 1.00 31.68 705 HIS B N 1
ATOM 1059 C CA . HIS B 1 33 ? 185.753 24.773 54.540 1.00 22.66 705 HIS B CA 1
ATOM 1060 C C . HIS B 1 33 ? 186.512 23.892 53.555 1.00 21.78 705 HIS B C 1
ATOM 1061 O O . HIS B 1 33 ? 187.098 24.392 52.581 1.00 24.25 705 HIS B O 1
ATOM 1068 N N . LYS B 1 34 ? 186.511 22.574 53.786 1.00 21.08 706 LYS B N 1
ATOM 1069 C CA . LYS B 1 34 ? 187.181 21.671 52.853 1.00 20.30 706 LYS B CA 1
ATOM 1070 C C . LYS B 1 34 ? 186.610 21.812 51.445 1.00 25.40 706 LYS B C 1
ATOM 1071 O O . LYS B 1 34 ? 187.359 21.893 50.456 1.00 23.37 706 LYS B O 1
ATOM 1077 N N . ILE B 1 35 ? 185.277 21.850 51.336 1.00 35.07 707 ILE B N 1
ATOM 1078 C CA . ILE B 1 35 ? 184.641 22.034 50.031 1.00 21.39 707 ILE B CA 1
ATOM 1079 C C . ILE B 1 35 ? 185.149 23.307 49.361 1.00 24.80 707 ILE B C 1
ATOM 1080 O O . ILE B 1 35 ? 185.548 23.301 48.188 1.00 18.25 707 ILE B O 1
ATOM 1085 N N . ALA B 1 36 ? 185.142 24.419 50.102 1.00 27.26 708 ALA B N 1
ATOM 1086 C CA . ALA B 1 36 ? 185.634 25.681 49.555 1.00 19.99 708 ALA B CA 1
ATOM 1087 C C . ALA B 1 36 ? 187.054 25.541 49.016 1.00 20.04 708 ALA B C 1
ATOM 1088 O O . ALA B 1 36 ? 187.368 26.040 47.925 1.00 20.05 708 ALA B O 1
ATOM 1090 N N . GLU B 1 37 ? 187.923 24.849 49.759 1.00 24.59 709 GLU B N 1
ATOM 1091 C CA . GLU B 1 37 ? 189.310 24.690 49.324 1.00 21.72 709 GLU B CA 1
ATOM 1092 C C . GLU B 1 37 ? 189.399 23.924 48.008 1.00 26.44 709 GLU B C 1
ATOM 1093 O O . GLU B 1 37 ? 190.082 24.353 47.065 1.00 28.39 709 GLU B O 1
ATOM 1099 N N . MET B 1 38 ? 188.725 22.774 47.929 1.00 20.99 710 MET B N 1
ATOM 1100 C CA . MET B 1 38 ? 188.852 21.956 46.728 1.00 22.04 710 MET B CA 1
ATOM 1101 C C . MET B 1 38 ? 188.220 22.643 45.523 1.00 18.08 710 MET B C 1
ATOM 1102 O O . MET B 1 38 ? 188.734 22.544 44.400 1.00 24.23 710 MET B O 1
ATOM 1107 N N . VAL B 1 39 ? 187.128 23.377 45.741 1.00 33.55 711 VAL B N 1
ATOM 1108 C CA . VAL B 1 39 ? 186.515 24.120 44.645 1.00 31.06 711 VAL B CA 1
ATOM 1109 C C . VAL B 1 39 ? 187.466 25.194 44.131 1.00 18.93 711 VAL B C 1
ATOM 1110 O O . VAL B 1 39 ? 187.588 25.401 42.919 1.00 19.24 711 VAL B O 1
ATOM 1114 N N . ALA B 1 40 ? 188.163 25.886 45.040 1.00 20.91 712 ALA B N 1
ATOM 1115 C CA . ALA B 1 40 ? 189.116 26.907 44.607 1.00 26.94 712 ALA B CA 1
ATOM 1116 C C . ALA B 1 40 ? 190.272 26.292 43.821 1.00 27.78 712 ALA B C 1
ATOM 1117 O O . ALA B 1 40 ? 190.747 26.871 42.828 1.00 20.43 712 ALA B O 1
ATOM 1119 N N . LEU B 1 41 ? 190.733 25.114 44.242 1.00 25.02 713 LEU B N 1
ATOM 1120 C CA . LEU B 1 41 ? 191.785 24.443 43.488 1.00 29.98 713 LEU B CA 1
ATOM 1121 C C . LEU B 1 41 ? 191.307 24.093 42.083 1.00 28.15 713 LEU B C 1
ATOM 1122 O O . LEU B 1 41 ?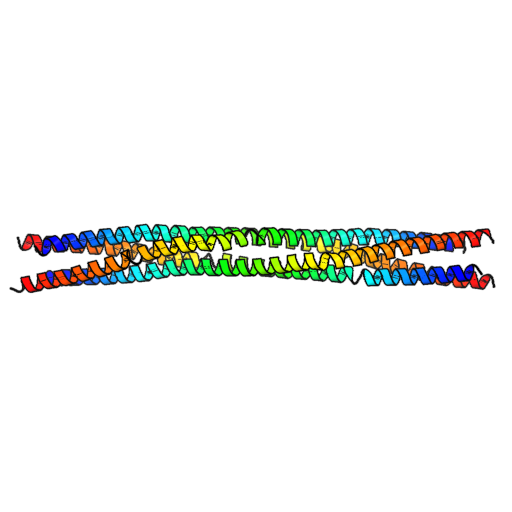 192.007 24.345 41.091 1.00 26.46 713 LEU B O 1
ATOM 1127 N N . MET B 1 42 ? 190.103 23.528 41.977 1.00 36.56 714 MET B N 1
ATOM 1128 C CA . MET B 1 42 ? 189.576 23.162 40.667 1.00 26.73 714 MET B CA 1
ATOM 1129 C C . MET B 1 42 ? 189.378 24.388 39.781 1.00 20.83 714 MET B C 1
ATOM 1130 O O . MET B 1 42 ? 189.587 24.319 38.566 1.00 23.46 714 MET B O 1
ATOM 1135 N N . GLU B 1 43 ? 188.967 25.517 40.363 1.00 25.38 715 GLU B N 1
ATOM 1136 C CA . GLU B 1 43 ? 188.823 26.740 39.574 1.00 21.49 715 GLU B CA 1
ATOM 1137 C C . GLU B 1 43 ? 190.165 27.174 39.002 1.00 23.74 715 GLU B C 1
ATOM 1138 O O . GLU B 1 43 ? 190.282 27.457 37.800 1.00 31.69 715 GLU B O 1
ATOM 1144 N N . LYS B 1 44 ? 191.194 27.224 39.856 1.00 29.87 716 LYS B N 1
ATOM 1145 C CA . LYS B 1 44 ? 192.526 27.588 39.385 1.00 21.42 716 LYS B CA 1
ATOM 1146 C C . LYS B 1 44 ? 192.979 26.674 38.251 1.00 31.93 716 LYS B C 1
ATOM 1147 O O . LYS B 1 44 ? 193.410 27.142 37.188 1.00 30.60 716 LYS B O 1
ATOM 1153 N N . HIS B 1 45 ? 192.878 25.362 38.455 1.00 43.29 717 HIS B N 1
ATOM 1154 C CA . HIS B 1 45 ? 193.367 24.430 37.446 1.00 20.54 717 HIS B CA 1
ATOM 1155 C C . HIS B 1 45 ? 192.576 24.540 36.150 1.00 20.93 717 HIS B C 1
ATOM 1156 O O . HIS B 1 45 ? 193.154 24.495 35.058 1.00 36.19 717 HIS B O 1
ATOM 1163 N N . LYS B 1 46 ? 191.254 24.693 36.252 1.00 26.24 718 LYS B N 1
ATOM 1164 C CA . LYS B 1 46 ? 190.431 24.898 35.066 1.00 26.68 718 LYS B CA 1
ATOM 1165 C C . LYS B 1 46 ? 190.917 26.103 34.270 1.00 27.99 718 LYS B C 1
ATOM 1166 O O . LYS B 1 46 ? 191.058 26.041 33.043 1.00 29.29 718 LYS B O 1
ATOM 1172 N N . HIS B 1 47 ? 191.192 27.214 34.959 1.00 28.16 719 HIS B N 1
ATOM 1173 C CA . HIS B 1 47 ? 191.642 28.400 34.239 1.00 28.31 719 HIS B CA 1
ATOM 1174 C C . HIS B 1 47 ? 193.034 28.210 33.645 1.00 32.36 719 HIS B C 1
ATOM 1175 O O . HIS B 1 47 ? 193.335 28.772 32.584 1.00 36.18 719 HIS B O 1
ATOM 1182 N N . GLN B 1 48 ? 193.887 27.416 34.297 1.00 23.27 720 GLN B N 1
ATOM 1183 C CA . GLN B 1 48 ? 195.200 27.126 33.727 1.00 23.42 720 GLN B CA 1
ATOM 1184 C C . GLN B 1 48 ? 195.079 26.314 32.439 1.00 34.23 720 GLN B C 1
ATOM 1185 O O . GLN B 1 48 ? 195.716 26.640 31.427 1.00 27.36 720 GLN B O 1
ATOM 1191 N N . TYR B 1 49 ? 194.274 25.246 32.459 1.00 27.20 721 TYR B N 1
ATOM 1192 C CA . TYR B 1 49 ? 194.053 24.463 31.245 1.00 26.36 721 TYR B CA 1
ATOM 1193 C C . TYR B 1 49 ? 193.487 25.336 30.133 1.00 30.34 721 TYR B C 1
ATOM 1194 O O . TYR B 1 49 ? 193.939 25.277 28.979 1.00 31.91 721 TYR B O 1
ATOM 1203 N N . ASP B 1 50 ? 192.492 26.161 30.469 1.00 37.80 722 ASP B N 1
ATOM 1204 C CA . ASP B 1 50 ? 191.930 27.072 29.480 1.00 45.69 722 ASP B CA 1
ATOM 1205 C C . ASP B 1 50 ? 193.013 27.958 28.873 1.00 32.55 722 ASP B C 1
ATOM 1206 O O . ASP B 1 50 ? 193.067 28.137 27.651 1.00 34.17 722 ASP B O 1
ATOM 1211 N N . LYS B 1 51 ? 193.905 28.491 29.711 1.00 29.08 723 LYS B N 1
ATOM 1212 C CA . LYS B 1 51 ? 194.928 29.414 29.226 1.00 37.68 723 LYS B CA 1
ATOM 1213 C C . LYS B 1 51 ? 195.919 28.713 28.300 1.00 41.29 723 LYS B C 1
ATOM 1214 O O . LYS B 1 51 ? 196.233 29.213 27.210 1.00 35.36 723 LYS B O 1
ATOM 1220 N N . ILE B 1 52 ? 196.418 27.548 28.715 1.00 37.16 724 ILE B N 1
ATOM 1221 C CA . ILE B 1 52 ? 197.442 26.864 27.933 1.00 30.38 724 ILE B CA 1
ATOM 1222 C C . ILE B 1 52 ? 196.873 26.397 26.591 1.00 35.58 724 ILE B C 1
ATOM 1223 O O . ILE B 1 52 ? 197.539 26.493 25.543 1.00 46.17 724 ILE B O 1
ATOM 1228 N N . ILE B 1 53 ? 195.616 25.941 26.587 1.00 37.97 725 ILE B N 1
ATOM 1229 C CA . ILE B 1 53 ? 195.008 25.506 25.333 1.00 38.22 725 ILE B CA 1
ATOM 1230 C C . ILE B 1 53 ? 194.711 26.703 24.437 1.00 44.18 725 ILE B C 1
ATOM 1231 O O . ILE B 1 53 ? 194.889 26.633 23.215 1.00 51.02 725 ILE B O 1
ATOM 1236 N N . GLU B 1 54 ? 194.267 27.822 25.021 1.00 39.35 726 GLU B N 1
ATOM 1237 C CA . GLU B 1 54 ? 194.063 29.028 24.221 1.00 45.80 726 GLU B CA 1
ATOM 1238 C C . GLU B 1 54 ? 195.364 29.518 23.594 1.00 42.68 726 GLU B C 1
ATOM 1239 O O . GLU B 1 54 ? 195.348 30.066 22.485 1.00 47.83 726 GLU B O 1
ATOM 1245 N N . GLU B 1 55 ? 196.498 29.326 24.275 1.00 102.57 727 GLU B N 1
ATOM 1246 C CA . GLU B 1 55 ? 197.778 29.740 23.703 1.00 94.23 727 GLU B CA 1
ATOM 1247 C C . GLU B 1 55 ? 198.172 28.854 22.523 1.00 94.55 727 GLU B C 1
ATOM 1248 O O . GLU B 1 55 ? 198.502 29.357 21.438 1.00 88.71 727 GLU B O 1
ATOM 1254 N N . ARG B 1 56 ? 198.140 27.529 22.713 1.00 96.49 728 ARG B N 1
ATOM 1255 C CA . ARG B 1 56 ? 198.441 26.622 21.606 1.00 98.57 728 ARG B CA 1
ATOM 1256 C C . ARG B 1 56 ? 197.523 26.881 20.416 1.00 105.57 728 ARG B C 1
ATOM 1257 O O . ARG B 1 56 ? 197.983 27.005 19.274 1.00 111.61 728 ARG B O 1
ATOM 1265 N N . ASP B 1 57 ? 196.243 27.003 20.701 1.00 103.61 729 ASP B N 1
ATOM 1266 C CA . ASP B 1 57 ? 195.249 27.257 19.679 1.00 99.33 729 ASP B CA 1
ATOM 1267 C C . ASP B 1 57 ? 195.484 28.588 18.970 1.00 90.25 729 ASP B C 1
ATOM 1268 O O . ASP B 1 57 ? 195.198 28.737 17.809 1.00 84.56 729 ASP B O 1
ATOM 1273 N N . SER B 1 58 ? 196.003 29.563 19.681 1.00 86.11 730 SER B N 1
ATOM 1274 C CA . SER B 1 58 ? 196.282 30.860 19.075 1.00 87.26 730 SER B CA 1
ATOM 1275 C C . SER B 1 58 ? 197.518 30.809 18.185 1.00 84.04 730 SER B C 1
ATOM 1276 O O . SER B 1 58 ? 197.581 31.525 17.179 1.00 84.38 730 SER B O 1
ATOM 1279 N N . GLU B 1 59 ? 198.501 29.975 18.526 1.00 87.48 731 GLU B N 1
ATOM 1280 C CA . GLU B 1 59 ? 199.720 29.866 17.731 1.00 89.20 731 GLU B CA 1
ATOM 1281 C C . GLU B 1 59 ? 199.666 28.750 16.688 1.00 87.45 731 GLU B C 1
ATOM 1282 O O . GLU B 1 59 ? 200.648 28.550 15.955 1.00 80.47 731 GLU B O 1
ATOM 1288 N N . LEU B 1 60 ? 198.540 28.033 16.593 1.00 91.61 732 LEU B N 1
ATOM 1289 C CA . LEU B 1 60 ? 198.406 26.985 15.586 1.00 83.65 732 LEU B CA 1
ATOM 1290 C C . LEU B 1 60 ? 198.550 27.531 14.172 1.00 86.02 732 LEU B C 1
ATOM 1291 O O . LEU B 1 60 ? 198.936 26.791 13.260 1.00 81.04 732 LEU B O 1
ATOM 1296 N N . GLY B 1 61 ? 198.238 28.811 13.965 1.00 86.77 733 GLY B N 1
ATOM 1297 C CA . GLY B 1 61 ? 198.408 29.396 12.645 1.00 88.82 733 GLY B CA 1
ATOM 1298 C C . GLY B 1 61 ? 199.868 29.506 12.249 1.00 92.58 733 GLY B C 1
ATOM 1299 O O . GLY B 1 61 ? 200.265 29.082 11.159 1.00 98.27 733 GLY B O 1
ATOM 1300 N N . LEU B 1 62 ? 200.688 30.082 13.133 1.00 91.52 734 LEU B N 1
ATOM 1301 C CA . LEU B 1 62 ? 202.125 30.137 12.890 1.00 85.43 734 LEU B CA 1
ATOM 1302 C C . LEU B 1 62 ? 202.696 28.738 12.697 1.00 87.68 734 LEU B C 1
ATOM 1303 O O . LEU B 1 62 ? 203.488 28.498 11.775 1.00 95.95 734 LEU B O 1
ATOM 1308 N N . TYR B 1 63 ? 202.284 27.793 13.549 1.00 86.52 735 TYR B N 1
ATOM 1309 C CA . TYR B 1 63 ? 202.763 26.421 13.405 1.00 97.70 735 TYR B CA 1
ATOM 1310 C C . TYR B 1 63 ? 202.416 25.852 12.032 1.00 96.02 735 TYR B C 1
ATOM 1311 O O . TYR B 1 63 ? 203.266 25.245 11.370 1.00 87.73 735 TYR B O 1
ATOM 1320 N N . LYS B 1 64 ? 201.174 26.054 11.584 1.00 70.63 736 LYS B N 1
ATOM 1321 C CA . LYS B 1 64 ? 200.732 25.490 10.313 1.00 69.33 736 LYS B CA 1
ATOM 1322 C C . LYS B 1 64 ? 201.451 26.138 9.136 1.00 63.04 736 LYS B C 1
ATOM 1323 O O . LYS B 1 64 ? 201.778 25.462 8.154 1.00 52.75 736 LYS B O 1
ATOM 1329 N N . SER B 1 65 ? 201.701 27.448 9.214 1.00 72.51 737 SER B N 1
ATOM 1330 C CA . SER B 1 65 ? 202.399 28.125 8.126 1.00 81.10 737 SER B CA 1
ATOM 1331 C C . SER B 1 65 ? 203.850 27.672 8.033 1.00 73.43 737 SER B C 1
ATOM 1332 O O . SER B 1 65 ? 204.350 27.391 6.935 1.00 58.36 737 SER B O 1
ATOM 1335 N N . LYS B 1 66 ? 204.543 27.587 9.172 1.00 64.62 738 LYS B N 1
ATOM 1336 C CA . LYS B 1 66 ? 205.919 27.105 9.142 1.00 60.45 738 LYS B CA 1
ATOM 1337 C C . LYS B 1 66 ? 205.993 25.645 8.709 1.00 55.36 738 LYS B C 1
ATOM 1338 O O . LYS B 1 66 ? 206.968 25.241 8.063 1.00 53.21 738 LYS B O 1
ATOM 1344 N N . GLU B 1 67 ? 204.976 24.844 9.038 1.00 46.74 739 GLU B N 1
ATOM 1345 C CA . GLU B 1 67 ? 204.971 23.450 8.606 1.00 50.13 739 GLU B CA 1
ATOM 1346 C C . GLU B 1 67 ? 204.743 23.339 7.102 1.00 41.93 739 GLU B C 1
ATOM 1347 O O . GLU B 1 67 ? 205.377 22.513 6.431 1.00 43.47 739 GLU B O 1
ATOM 1353 N N . GLN B 1 68 ? 203.840 24.160 6.558 1.00 42.52 740 GLN B N 1
ATOM 1354 C CA . GLN B 1 68 ? 203.630 24.184 5.116 1.00 49.46 740 GLN B CA 1
ATOM 1355 C C . GLN B 1 68 ? 204.897 24.615 4.392 1.00 42.79 740 GLN B C 1
ATOM 1356 O O . GLN B 1 68 ? 205.284 24.013 3.385 1.00 40.50 740 GLN B O 1
ATOM 1362 N N . GLU B 1 69 ? 205.558 25.660 4.897 1.00 49.09 741 GLU B N 1
ATOM 1363 C CA . GLU B 1 69 ? 206.841 26.065 4.333 1.00 42.71 741 GLU B CA 1
ATOM 1364 C C . GLU B 1 69 ? 207.857 24.933 4.412 1.00 40.12 741 GLU B C 1
ATOM 1365 O O . GLU B 1 69 ? 208.671 24.752 3.498 1.00 45.99 741 GLU B O 1
ATOM 1371 N N . GLN B 1 70 ? 207.835 24.163 5.502 1.00 41.40 742 GLN B N 1
ATOM 1372 C CA . GLN B 1 70 ? 208.754 23.036 5.619 1.00 42.28 742 GLN B CA 1
ATOM 1373 C C . GLN B 1 70 ? 208.506 22.010 4.520 1.00 38.59 742 GLN B C 1
ATOM 1374 O O . GLN B 1 70 ? 209.445 21.569 3.846 1.00 37.88 742 GLN B O 1
ATOM 1380 N N . SER B 1 71 ? 207.242 21.614 4.327 1.00 46.23 743 SER B N 1
ATOM 1381 C CA . SER B 1 71 ? 206.922 20.677 3.252 1.00 40.08 743 SER B CA 1
ATOM 1382 C C . SER B 1 71 ? 207.285 21.249 1.886 1.00 37.95 743 SER B C 1
ATOM 1383 O O . SER B 1 71 ? 207.674 20.502 0.976 1.00 37.42 743 SER B O 1
ATOM 1386 N N . SER B 1 72 ? 207.177 22.571 1.732 1.00 38.40 744 SER B N 1
ATOM 1387 C CA . SER B 1 72 ? 207.626 23.223 0.509 1.00 39.39 744 SER B CA 1
ATOM 1388 C C . SER B 1 72 ? 209.129 23.057 0.310 1.00 52.17 744 SER B C 1
ATOM 1389 O O . SER B 1 72 ? 209.590 22.805 -0.812 1.00 43.23 744 SER B O 1
ATOM 1392 N N . LEU B 1 73 ? 209.911 23.196 1.385 1.00 41.69 745 LEU B N 1
ATOM 1393 C CA . LEU B 1 73 ? 211.354 23.018 1.265 1.00 37.01 745 LEU B CA 1
ATOM 1394 C C . LEU B 1 73 ? 211.707 21.569 0.955 1.00 36.24 745 LEU B C 1
ATOM 1395 O O . LEU B 1 73 ? 212.634 21.304 0.181 1.00 35.78 745 LEU B O 1
ATOM 1400 N N . ARG B 1 74 ? 210.980 20.615 1.541 1.00 36.31 746 ARG B N 1
ATOM 1401 C CA . ARG B 1 74 ? 211.214 19.215 1.198 1.00 35.94 746 ARG B CA 1
ATOM 1402 C C . ARG B 1 74 ? 210.976 18.974 -0.287 1.00 35.55 746 ARG B C 1
ATOM 1403 O O . ARG B 1 74 ? 211.813 18.373 -0.977 1.00 48.08 746 ARG B O 1
ATOM 1411 N N . ALA B 1 75 ? 209.832 19.442 -0.796 1.00 35.94 747 ALA B N 1
ATOM 1412 C CA . ALA B 1 75 ? 209.537 19.279 -2.216 1.00 39.73 747 ALA B CA 1
ATOM 1413 C C . ALA B 1 75 ? 210.618 19.921 -3.078 1.00 36.34 747 ALA B C 1
ATOM 1414 O O . ALA B 1 75 ? 211.107 19.312 -4.038 1.00 35.38 747 ALA B O 1
ATOM 1416 N N . SER B 1 76 ? 211.007 21.157 -2.742 1.00 35.77 748 SER B N 1
ATOM 1417 C CA . SER B 1 76 ? 212.083 21.831 -3.462 1.00 35.69 748 SER B CA 1
ATOM 1418 C C . SER B 1 76 ? 213.348 20.987 -3.487 1.00 34.99 748 SER B C 1
ATOM 1419 O O . SER B 1 76 ? 214.049 20.929 -4.506 1.00 34.86 748 SER B O 1
ATOM 1422 N N . LEU B 1 77 ? 213.657 20.319 -2.374 1.00 34.79 749 LEU B N 1
ATOM 1423 C CA . LEU B 1 77 ? 214.870 19.511 -2.332 1.00 39.04 749 LEU B CA 1
ATOM 1424 C C . LEU B 1 77 ? 214.766 18.314 -3.266 1.00 43.12 749 LEU B C 1
ATOM 1425 O O . LEU B 1 77 ? 215.711 18.020 -4.009 1.00 52.31 749 LEU B O 1
ATOM 1430 N N . GLU B 1 78 ? 213.630 17.609 -3.248 1.00 36.72 750 GLU B N 1
ATOM 1431 C CA . GLU B 1 78 ? 213.485 16.486 -4.172 1.00 38.03 750 GLU B CA 1
ATOM 1432 C C . GLU B 1 78 ? 213.557 16.947 -5.626 1.00 34.53 750 GLU B C 1
ATOM 1433 O O . GLU B 1 78 ? 214.125 16.246 -6.475 1.00 41.14 750 GLU B O 1
ATOM 1439 N N . ILE B 1 79 ? 213.020 18.134 -5.921 1.00 34.73 751 ILE B N 1
ATOM 1440 C CA . ILE B 1 79 ? 213.090 18.679 -7.272 1.00 39.40 751 ILE B CA 1
ATOM 1441 C C . ILE B 1 79 ? 214.537 18.957 -7.663 1.00 49.72 751 ILE B C 1
ATOM 1442 O O . ILE B 1 79 ? 214.965 18.631 -8.777 1.00 44.30 751 ILE B O 1
ATOM 1447 N N . GLU B 1 80 ? 215.317 19.552 -6.755 1.00 50.90 752 GLU B N 1
ATOM 1448 C CA . GLU B 1 80 ? 216.710 19.858 -7.069 1.00 34.40 752 GLU B CA 1
ATOM 1449 C C . GLU B 1 80 ? 217.530 18.592 -7.271 1.00 34.04 752 GLU B C 1
ATOM 1450 O O . GLU B 1 80 ? 218.362 18.526 -8.183 1.00 34.16 752 GLU B O 1
ATOM 1456 N N . LEU B 1 81 ? 217.322 17.577 -6.428 1.00 33.84 753 LEU B N 1
ATOM 1457 C CA . LEU B 1 81 ? 218.057 16.330 -6.621 1.00 33.86 753 LEU B CA 1
ATOM 1458 C C . LEU B 1 81 ? 217.693 15.676 -7.948 1.00 34.34 753 LEU B C 1
ATOM 1459 O O . LEU B 1 81 ? 218.562 15.118 -8.631 1.00 43.43 753 LEU B O 1
ATOM 1464 N N . SER B 1 82 ? 216.415 15.748 -8.340 1.00 43.87 754 SER B N 1
ATOM 1465 C CA . SER B 1 82 ? 216.009 15.186 -9.627 1.00 44.34 754 SER B CA 1
ATOM 1466 C C . SER B 1 82 ? 216.658 15.930 -10.791 1.00 39.21 754 SER B C 1
ATOM 1467 O O . SER B 1 82 ? 217.202 15.308 -11.714 1.00 37.74 754 SER B O 1
ATOM 1470 N N . ASN B 1 83 ? 216.601 17.268 -10.768 1.00 37.44 755 ASN B N 1
ATOM 1471 C CA . ASN B 1 83 ? 217.274 18.067 -11.790 1.00 36.23 755 ASN B CA 1
ATOM 1472 C C . ASN B 1 83 ? 218.761 17.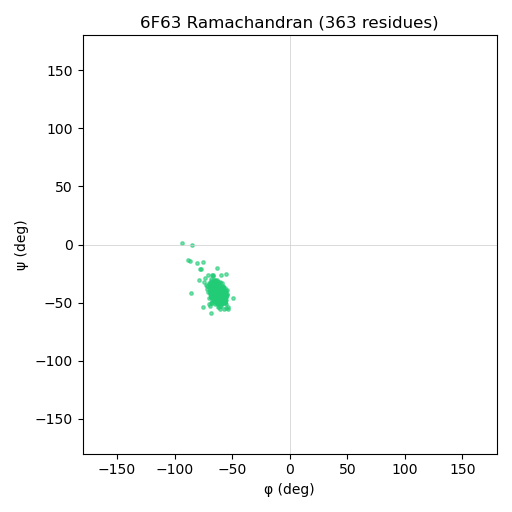743 -11.858 1.00 46.55 755 ASN B C 1
ATOM 1473 O O . ASN B 1 83 ? 219.337 17.659 -12.951 1.00 44.12 755 ASN B O 1
ATOM 1478 N N . LEU B 1 84 ? 219.403 17.568 -10.698 1.00 36.07 756 LEU B N 1
ATOM 1479 C CA . LEU B 1 84 ? 220.820 17.218 -10.678 1.00 34.63 756 LEU B CA 1
ATOM 1480 C C . LEU B 1 84 ? 221.062 15.879 -11.356 1.00 41.39 756 LEU B C 1
ATOM 1481 O O . LEU B 1 84 ? 221.953 15.757 -12.205 1.00 43.60 756 LEU B O 1
ATOM 1486 N N . LYS B 1 85 ? 220.283 14.856 -10.991 1.00 34.69 757 LYS B N 1
ATOM 1487 C CA . LYS B 1 85 ? 220.456 13.553 -11.625 1.00 42.49 757 LYS B CA 1
ATOM 1488 C C . LYS B 1 85 ? 220.274 13.645 -13.137 1.00 45.61 757 LYS B C 1
ATOM 1489 O O . LYS B 1 85 ? 221.012 13.007 -13.899 1.00 47.90 757 LYS B O 1
ATOM 1495 N N . ALA B 1 86 ? 219.306 14.449 -13.590 1.00 43.78 758 ALA B N 1
ATOM 1496 C CA . ALA B 1 86 ? 219.054 14.565 -15.024 1.00 40.91 758 ALA B CA 1
ATOM 1497 C C . ALA B 1 86 ? 220.212 15.252 -15.739 1.00 40.92 758 ALA B C 1
ATOM 1498 O O . ALA B 1 86 ? 220.696 14.764 -16.769 1.00 39.90 758 ALA B O 1
ATOM 1500 N N . GLU B 1 87 ? 220.671 16.390 -15.211 1.00 56.65 759 GLU B N 1
ATOM 1501 C CA . GLU B 1 87 ? 221.771 17.103 -15.854 1.00 59.50 759 GLU B CA 1
ATOM 1502 C C . GLU B 1 87 ? 223.075 16.322 -15.777 1.00 49.81 759 GLU B C 1
ATOM 1503 O O . GLU B 1 87 ? 223.946 16.495 -16.634 1.00 48.38 759 GLU B O 1
ATOM 1509 N N . LEU B 1 88 ? 223.232 15.466 -14.767 1.00 55.82 760 LEU B N 1
ATOM 1510 C CA . LEU B 1 88 ? 224.432 14.645 -14.666 1.00 45.52 760 LEU B CA 1
ATOM 1511 C C . LEU B 1 88 ? 224.380 13.446 -15.599 1.00 46.28 760 LEU B C 1
ATOM 1512 O O . LEU B 1 88 ? 225.429 12.977 -16.053 1.00 47.00 760 LEU B O 1
ATOM 1517 N N . LEU B 1 89 ? 223.184 12.926 -15.882 1.00 46.57 761 LEU B N 1
ATOM 1518 C CA . LEU B 1 89 ? 223.063 11.959 -16.966 1.00 47.99 761 LEU B CA 1
ATOM 1519 C C . LEU B 1 89 ? 223.363 12.614 -18.310 1.00 52.36 761 LEU B C 1
ATOM 1520 O O . LEU B 1 89 ? 224.055 12.029 -19.153 1.00 60.68 761 LEU B O 1
ATOM 1525 N N . SER B 1 90 ? 222.867 13.837 -18.516 1.00 49.26 762 SER B N 1
ATOM 1526 C CA . SER B 1 90 ? 223.159 14.563 -19.748 1.00 54.20 762 SER B CA 1
ATOM 1527 C C . SER B 1 90 ? 224.661 14.781 -19.919 1.00 61.00 762 SER B C 1
ATOM 1528 O O . SER B 1 90 ? 225.237 14.433 -20.956 1.00 53.40 762 SER B O 1
ATOM 1531 N N . VAL B 1 91 ? 225.313 15.344 -18.898 1.00 61.30 763 VAL B N 1
ATOM 1532 C CA . VAL B 1 91 ? 226.739 15.652 -18.987 1.00 57.48 763 VAL B CA 1
ATOM 1533 C C . VAL B 1 91 ? 227.565 14.375 -19.098 1.00 51.57 763 VAL B C 1
ATOM 1534 O O . VAL B 1 91 ? 228.515 14.304 -19.889 1.00 53.61 763 VAL B O 1
ATOM 1538 N N . LYS B 1 92 ? 227.225 13.351 -18.311 1.00 50.44 764 LYS B N 1
ATOM 1539 C CA . LYS B 1 92 ? 227.910 12.069 -18.442 1.00 51.67 764 LYS B CA 1
ATOM 1540 C C . LYS B 1 92 ? 227.828 11.547 -19.867 1.00 55.12 764 LYS B C 1
ATOM 1541 O O . LYS B 1 92 ? 228.826 11.080 -20.428 1.00 56.56 764 LYS B O 1
ATOM 1547 N N . LYS B 1 93 ? 226.646 11.635 -20.478 1.00 59.93 765 LYS B N 1
ATOM 1548 C CA . LYS B 1 93 ? 226.485 11.084 -21.817 1.00 63.96 765 LYS B CA 1
ATOM 1549 C C . LYS B 1 93 ? 227.169 11.940 -22.880 1.00 59.48 765 LYS B C 1
ATOM 1550 O O . LYS B 1 93 ? 227.616 11.408 -23.902 1.00 62.65 765 LYS B O 1
ATOM 1556 N N . GLN B 1 94 ? 227.281 13.253 -22.659 1.00 58.39 766 GLN B N 1
ATOM 1557 C CA . GLN B 1 94 ? 227.995 14.094 -23.615 1.00 60.86 766 GLN B CA 1
ATOM 1558 C C . GLN B 1 94 ? 229.482 13.764 -23.658 1.00 70.52 766 GLN B C 1
ATOM 1559 O O . GLN B 1 94 ? 230.138 13.989 -24.683 1.00 76.86 766 GLN B O 1
ATOM 1565 N N . LEU B 1 95 ? 230.032 13.229 -22.563 1.00 67.17 767 LEU B N 1
ATOM 1566 C CA . LEU B 1 95 ? 231.446 12.863 -22.536 1.00 67.15 767 LEU B CA 1
ATOM 1567 C C . LEU B 1 95 ? 231.703 11.577 -23.314 1.00 88.99 767 LEU B C 1
ATOM 1568 O O . LEU B 1 95 ? 232.558 11.544 -24.206 1.00 115.19 767 LEU B O 1
ATOM 1573 N N . GLU B 1 96 ? 230.975 10.512 -22.994 1.00 78.59 768 GLU B N 1
ATOM 1574 C CA . GLU B 1 96 ? 231.113 9.262 -23.734 1.00 98.79 768 GLU B CA 1
ATOM 1575 C C . GLU B 1 96 ? 230.295 9.289 -25.026 1.00 113.40 768 GLU B C 1
ATOM 1576 O O . GLU B 1 96 ? 230.843 9.166 -26.125 1.00 122.44 768 GLU B O 1
ATOM 1582 N N . SER C 1 2 ? 226.591 25.147 -19.084 1.00 90.30 674 SER C N 1
ATOM 1583 C CA . SER C 1 2 ? 225.812 24.135 -18.381 1.00 90.92 674 SER C CA 1
ATOM 1584 C C . SER C 1 2 ? 226.526 23.687 -17.110 1.00 93.53 674 SER C C 1
ATOM 1585 O O . SER C 1 2 ? 225.886 23.286 -16.137 1.00 93.76 674 SER C O 1
ATOM 1588 N N . MET C 1 3 ? 227.860 23.755 -17.129 1.00 90.02 675 MET C N 1
ATOM 1589 C CA . MET C 1 3 ? 228.632 23.416 -15.938 1.00 81.08 675 MET C CA 1
ATOM 1590 C C . MET C 1 3 ? 228.417 24.448 -14.838 1.00 86.38 675 MET C C 1
ATOM 1591 O O . MET C 1 3 ? 228.215 24.090 -13.669 1.00 84.27 675 MET C O 1
ATOM 1596 N N . GLU C 1 4 ? 228.462 25.733 -15.198 1.00 91.17 676 GLU C N 1
ATOM 1597 C CA . GLU C 1 4 ? 228.129 26.794 -14.253 1.00 89.50 676 GLU C CA 1
ATOM 1598 C C . GLU C 1 4 ? 226.737 26.581 -13.673 1.00 78.60 676 GLU C C 1
ATOM 1599 O O . GLU C 1 4 ? 226.533 26.691 -12.459 1.00 70.48 676 GLU C O 1
ATOM 1605 N N . ASN C 1 5 ? 225.768 26.264 -14.534 1.00 81.65 677 ASN C N 1
ATOM 1606 C CA . ASN C 1 5 ? 224.411 25.993 -14.074 1.00 89.62 677 ASN C CA 1
ATOM 1607 C C . ASN C 1 5 ? 224.360 24.771 -13.164 1.00 84.37 677 ASN C C 1
ATOM 1608 O O . ASN C 1 5 ? 223.545 24.720 -12.235 1.00 80.28 677 ASN C O 1
ATOM 1613 N N . LEU C 1 6 ? 225.228 23.785 -13.404 1.00 70.31 678 LEU C N 1
ATOM 1614 C CA . LEU C 1 6 ? 225.232 22.577 -12.583 1.00 62.29 678 LEU C CA 1
ATOM 1615 C C . LEU C 1 6 ? 225.752 22.872 -11.178 1.00 53.05 678 LEU C C 1
ATOM 1616 O O . LEU C 1 6 ? 225.151 22.456 -10.177 1.00 54.25 678 LEU C O 1
ATOM 1621 N N . LEU C 1 7 ? 226.867 23.603 -11.086 1.00 55.75 679 LEU C N 1
ATOM 1622 C CA . LEU C 1 7 ? 227.357 24.033 -9.780 1.00 54.85 679 LEU C CA 1
ATOM 1623 C C . LEU C 1 7 ? 226.342 24.927 -9.078 1.00 58.70 679 LEU C C 1
ATOM 1624 O O . LEU C 1 7 ? 226.184 24.857 -7.852 1.00 71.83 679 LEU C O 1
ATOM 1629 N N . GLU C 1 8 ? 225.642 25.773 -9.839 1.00 60.61 680 GLU C N 1
ATOM 1630 C CA . GLU C 1 8 ? 224.580 26.585 -9.253 1.00 76.40 680 GLU C CA 1
ATOM 1631 C C . GLU C 1 8 ? 223.468 25.709 -8.689 1.00 67.22 680 GLU C C 1
ATOM 1632 O O . GLU C 1 8 ? 222.887 26.028 -7.647 1.00 54.41 680 GLU C O 1
ATOM 1638 N N . GLU C 1 9 ? 223.166 24.593 -9.357 1.00 62.19 681 GLU C N 1
ATOM 1639 C CA . GLU C 1 9 ? 222.125 23.699 -8.863 1.00 56.23 681 GLU C CA 1
ATOM 1640 C C . GLU C 1 9 ? 222.562 22.980 -7.592 1.00 48.06 681 GLU C C 1
ATOM 1641 O O . GLU C 1 9 ? 221.748 22.765 -6.686 1.00 46.88 681 GLU C O 1
ATOM 1647 N N . VAL C 1 10 ? 223.838 22.598 -7.500 1.00 53.12 682 VAL C N 1
ATOM 1648 C CA . VAL C 1 10 ? 224.315 21.995 -6.257 1.00 44.44 682 VAL C CA 1
ATOM 1649 C C . VAL C 1 10 ? 224.273 23.010 -5.121 1.00 51.58 682 VAL C C 1
ATOM 1650 O O . VAL C 1 10 ? 223.817 22.704 -4.008 1.00 51.69 682 VAL C O 1
ATOM 1654 N N . GLU C 1 11 ? 224.731 24.237 -5.386 1.00 51.50 683 GLU C N 1
ATOM 1655 C CA . GLU C 1 11 ? 224.654 25.295 -4.383 1.00 64.38 683 GLU C CA 1
ATOM 1656 C C . GLU C 1 11 ? 223.217 25.505 -3.909 1.00 60.08 683 GLU C C 1
ATOM 1657 O O . GLU C 1 11 ? 222.946 25.536 -2.701 1.00 58.78 683 GLU C O 1
ATOM 1663 N N . LYS C 1 12 ? 222.277 25.635 -4.854 1.00 54.79 684 LYS C N 1
ATOM 1664 C CA . LYS C 1 12 ? 220.876 25.822 -4.489 1.00 53.98 684 LYS C CA 1
ATOM 1665 C C . LYS C 1 12 ? 220.361 24.654 -3.659 1.00 47.75 684 LYS C C 1
ATOM 1666 O O . LYS C 1 12 ? 219.638 24.855 -2.679 1.00 44.77 684 LYS C O 1
ATOM 1672 N N . ALA C 1 13 ? 220.726 23.425 -4.034 1.00 46.27 685 ALA C N 1
ATOM 1673 C CA . ALA C 1 13 ? 220.237 22.256 -3.311 1.00 42.73 685 ALA C CA 1
ATOM 1674 C C . ALA C 1 13 ? 220.723 22.256 -1.868 1.00 46.30 685 ALA C C 1
ATOM 1675 O O . ALA C 1 13 ? 219.930 22.069 -0.937 1.00 51.01 685 ALA C O 1
ATOM 1677 N N . LYS C 1 14 ? 222.026 22.461 -1.651 1.00 42.44 686 LYS C N 1
ATOM 1678 C CA . LYS C 1 14 ? 222.490 22.422 -0.269 1.00 43.80 686 LYS C CA 1
ATOM 1679 C C . LYS C 1 14 ? 222.012 23.628 0.535 1.00 51.72 686 LYS C C 1
ATOM 1680 O O . LYS C 1 14 ? 221.857 23.518 1.757 1.00 53.68 686 LYS C O 1
ATOM 1686 N N . VAL C 1 15 ? 221.744 24.762 -0.118 1.00 46.65 687 VAL C N 1
ATOM 1687 C CA . VAL C 1 15 ? 221.101 25.870 0.583 1.00 44.81 687 VAL C CA 1
ATOM 1688 C C . VAL C 1 15 ? 219.694 25.478 1.017 1.00 58.70 687 VAL C C 1
ATOM 1689 O O . VAL C 1 15 ? 219.284 25.728 2.160 1.00 68.93 687 VAL C O 1
ATOM 1693 N N . ILE C 1 16 ? 218.937 24.848 0.115 1.00 49.39 688 ILE C N 1
ATOM 1694 C CA . ILE C 1 16 ? 217.582 24.411 0.435 1.00 43.37 688 ILE C CA 1
ATOM 1695 C C . ILE C 1 16 ? 217.602 23.407 1.579 1.00 49.11 688 ILE C C 1
ATOM 1696 O O . ILE C 1 16 ? 216.736 23.430 2.461 1.00 56.60 688 ILE C O 1
ATOM 1701 N N . ALA C 1 17 ? 218.594 22.516 1.590 1.00 49.01 689 ALA C N 1
ATOM 1702 C CA . ALA C 1 17 ? 218.707 21.559 2.684 1.00 41.53 689 ALA C CA 1
ATOM 1703 C C . ALA C 1 17 ? 219.031 22.263 3.995 1.00 54.42 689 ALA C C 1
ATOM 1704 O O . ALA C 1 17 ? 218.492 21.904 5.050 1.00 56.39 689 ALA C O 1
ATOM 1706 N N . ASP C 1 18 ? 219.904 23.273 3.947 1.00 54.79 690 ASP C N 1
ATOM 1707 C CA . ASP C 1 18 ? 220.231 24.025 5.155 1.00 52.27 690 ASP C CA 1
ATOM 1708 C C . ASP C 1 18 ? 218.988 24.691 5.736 1.00 43.81 690 ASP C C 1
ATOM 1709 O O . ASP C 1 18 ? 218.715 24.584 6.940 1.00 57.13 690 ASP C O 1
ATOM 1714 N N . GLU C 1 19 ? 218.209 25.369 4.887 1.00 46.08 691 GLU C N 1
ATOM 1715 C CA . GLU C 1 19 ? 216.997 26.031 5.363 1.00 47.31 691 GLU C CA 1
ATOM 1716 C C . GLU C 1 19 ? 215.966 25.023 5.859 1.00 42.89 691 GLU C C 1
ATOM 1717 O O . GLU C 1 19 ? 215.286 25.267 6.864 1.00 42.06 691 GLU C O 1
ATOM 1723 N N . ALA C 1 20 ? 215.834 23.887 5.167 1.00 42.02 692 ALA C N 1
ATOM 1724 C CA . ALA C 1 20 ? 214.887 22.865 5.597 1.00 44.46 692 ALA C CA 1
ATOM 1725 C C . ALA C 1 20 ? 215.243 22.334 6.978 1.00 54.05 692 ALA C C 1
ATOM 1726 O O . ALA C 1 20 ? 214.367 22.176 7.837 1.00 57.22 692 ALA C O 1
ATOM 1728 N N . VAL C 1 21 ? 216.529 22.062 7.213 1.00 43.64 693 VAL C N 1
ATOM 1729 C CA . VAL C 1 21 ? 216.946 21.532 8.506 1.00 40.70 693 VAL C CA 1
ATOM 1730 C C . VAL C 1 21 ? 216.764 22.575 9.602 1.00 45.32 693 VAL C C 1
ATOM 1731 O O . VAL C 1 21 ? 216.281 22.261 10.696 1.00 44.93 693 VAL C O 1
ATOM 1735 N N . LYS C 1 22 ? 217.142 23.828 9.332 1.00 45.28 694 LYS C N 1
ATOM 1736 C CA . LYS C 1 22 ? 216.949 24.887 10.320 1.00 43.16 694 LYS C CA 1
ATOM 1737 C C . LYS C 1 22 ? 215.478 25.027 10.702 1.00 42.81 694 LYS C C 1
ATOM 1738 O O . LYS C 1 22 ? 215.123 25.029 11.892 1.00 49.93 694 LYS C O 1
ATOM 1744 N N . LEU C 1 23 ? 214.603 25.131 9.698 1.00 46.52 695 LEU C N 1
ATOM 1745 C CA . LEU C 1 23 ? 213.177 25.286 9.965 1.00 44.92 695 LEU C CA 1
ATOM 1746 C C . LEU C 1 23 ? 212.621 24.089 10.727 1.00 53.58 695 LEU C C 1
ATOM 1747 O O . LEU C 1 23 ? 211.859 24.254 11.691 1.00 62.23 695 LEU C O 1
ATOM 1752 N N . GLN C 1 24 ? 212.993 22.873 10.317 1.00 46.34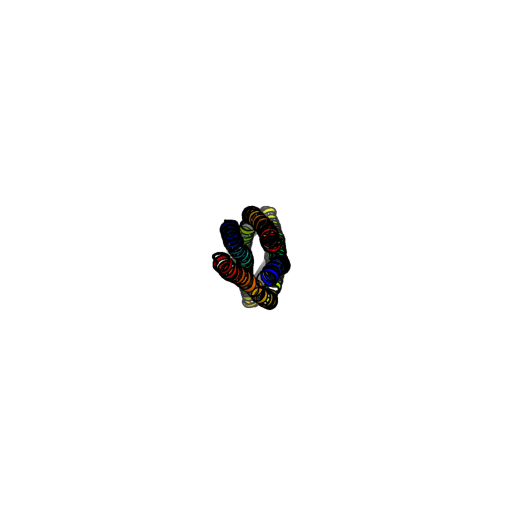 696 GLN C N 1
ATOM 1753 C CA . GLN C 1 24 ? 212.513 21.693 11.028 1.00 44.36 696 GLN C CA 1
ATOM 1754 C C . GLN C 1 24 ? 213.009 21.668 12.467 1.00 48.54 696 GLN C C 1
ATOM 1755 O O . GLN C 1 24 ? 212.310 21.165 13.353 1.00 50.82 696 GLN C O 1
ATOM 1761 N N . LYS C 1 25 ? 214.206 22.201 12.721 1.00 46.18 697 LYS C N 1
ATOM 1762 C CA . LYS C 1 25 ? 214.695 22.289 14.094 1.00 40.59 697 LYS C CA 1
ATOM 1763 C C . LYS C 1 25 ? 213.854 23.256 14.914 1.00 40.32 697 LYS C C 1
ATOM 1764 O O . LYS C 1 25 ? 213.537 22.977 16.077 1.00 47.85 697 LYS C O 1
ATOM 1770 N N . GLU C 1 26 ? 213.489 24.401 14.333 1.00 49.92 698 GLU C N 1
ATOM 1771 C CA . GLU C 1 26 ? 212.588 25.312 15.032 1.00 50.18 698 GLU C CA 1
ATOM 1772 C C . GLU C 1 26 ? 211.261 24.630 15.352 1.00 51.53 698 GLU C C 1
ATOM 1773 O O . GLU C 1 26 ? 210.758 24.719 16.481 1.00 56.63 698 GLU C O 1
ATOM 1779 N N . ILE C 1 27 ? 210.694 23.921 14.371 1.00 48.70 699 ILE C N 1
ATOM 1780 C CA . ILE C 1 27 ? 209.413 23.245 14.576 1.00 48.31 699 ILE C CA 1
ATOM 1781 C C . ILE C 1 27 ? 209.523 22.210 15.693 1.00 53.45 699 ILE C C 1
ATOM 1782 O O . ILE C 1 27 ? 208.690 22.165 16.609 1.00 56.52 699 ILE C O 1
ATOM 1787 N N . ASP C 1 28 ? 210.567 21.376 15.643 1.00 47.05 700 ASP C N 1
ATOM 1788 C CA . ASP C 1 28 ? 210.738 20.339 16.657 1.00 46.22 700 ASP C CA 1
ATOM 1789 C C . ASP C 1 28 ? 210.918 20.941 18.044 1.00 45.43 700 ASP C C 1
ATOM 1790 O O . ASP C 1 28 ? 210.313 20.472 19.016 1.00 53.82 700 ASP C O 1
ATOM 1795 N N . LYS C 1 29 ? 211.747 21.982 18.156 1.00 48.91 701 LYS C N 1
ATOM 1796 C CA . LYS C 1 29 ? 211.982 22.596 19.458 1.00 45.97 701 LYS C CA 1
ATOM 1797 C C . LYS C 1 29 ? 210.700 23.199 20.017 1.00 49.40 701 LYS C C 1
ATOM 1798 O O . LYS C 1 29 ? 210.430 23.099 21.220 1.00 51.99 701 LYS C O 1
ATOM 1804 N N . ARG C 1 30 ? 209.892 23.824 19.159 1.00 50.47 702 ARG C N 1
ATOM 1805 C CA . ARG C 1 30 ? 208.622 24.370 19.625 1.00 50.23 702 ARG C CA 1
ATOM 1806 C C . ARG C 1 30 ? 207.685 23.265 20.102 1.00 50.73 702 ARG C C 1
ATOM 1807 O O . ARG C 1 30 ? 207.021 23.405 21.140 1.00 51.68 702 ARG C O 1
ATOM 1815 N N . CYS C 1 31 ? 207.634 22.150 19.368 1.00 45.64 703 CYS C N 1
ATOM 1816 C CA . CYS C 1 31 ? 206.770 21.042 19.764 1.00 45.51 703 CYS C CA 1
ATOM 1817 C C . CYS C 1 31 ? 207.182 20.481 21.121 1.00 45.30 703 CYS C C 1
ATOM 1818 O O . CYS C 1 31 ? 206.352 20.341 22.031 1.00 45.91 703 CYS C O 1
ATOM 1821 N N . GLN C 1 32 ? 208.469 20.155 21.275 1.00 44.93 704 GLN C N 1
ATOM 1822 C CA . GLN C 1 32 ? 208.938 19.612 22.545 1.00 46.20 704 GLN C CA 1
ATOM 1823 C C . GLN C 1 32 ? 208.772 20.614 23.678 1.00 46.41 704 GLN C C 1
ATOM 1824 O O . GLN C 1 32 ? 208.532 20.220 24.824 1.00 47.39 704 GLN C O 1
ATOM 1830 N N . HIS C 1 33 ? 208.897 21.907 23.378 1.00 46.81 705 HIS C N 1
ATOM 1831 C CA . HIS C 1 33 ? 208.623 22.924 24.384 1.00 48.57 705 HIS C CA 1
ATOM 1832 C C . HIS C 1 33 ? 207.177 22.846 24.850 1.00 49.34 705 HIS C C 1
ATOM 1833 O O . HIS C 1 33 ? 206.899 22.896 26.054 1.00 51.18 705 HIS C O 1
ATOM 1840 N N . LYS C 1 34 ? 206.242 22.697 23.909 1.00 30.05 706 LYS C N 1
ATOM 1841 C CA . LYS C 1 34 ? 204.834 22.616 24.283 1.00 30.75 706 LYS C CA 1
ATOM 1842 C C . LYS C 1 34 ? 204.553 21.366 25.113 1.00 30.55 706 LYS C C 1
ATOM 1843 O O . LYS C 1 34 ? 203.867 21.435 26.146 1.00 32.22 706 LYS C O 1
ATOM 1849 N N . ILE C 1 35 ? 205.092 20.217 24.690 1.00 25.93 707 ILE C N 1
ATOM 1850 C CA . ILE C 1 35 ? 204.923 18.994 25.470 1.00 29.23 707 ILE C CA 1
ATOM 1851 C C . ILE C 1 35 ? 205.468 19.184 26.878 1.00 37.22 707 ILE C C 1
ATOM 1852 O O . ILE C 1 35 ? 204.830 18.799 27.868 1.00 35.36 707 ILE C O 1
ATOM 1857 N N . ALA C 1 36 ? 206.645 19.807 26.991 1.00 33.94 708 ALA C N 1
ATOM 1858 C CA . ALA C 1 36 ? 207.261 20.012 28.296 1.00 25.55 708 ALA C CA 1
ATOM 1859 C C . ALA C 1 36 ? 206.412 20.916 29.187 1.00 25.61 708 ALA C C 1
ATOM 1860 O O . ALA C 1 36 ? 206.268 20.657 30.388 1.00 31.09 708 ALA C O 1
ATOM 1862 N N . GLU C 1 37 ? 205.847 21.986 28.628 1.00 25.98 709 GLU C N 1
ATOM 1863 C CA . GLU C 1 37 ? 204.993 22.848 29.438 1.00 30.61 709 GLU C CA 1
ATOM 1864 C C . GLU C 1 37 ? 203.770 22.092 29.947 1.00 29.77 709 GLU C C 1
ATOM 1865 O O . GLU C 1 37 ? 203.393 22.214 31.123 1.00 37.25 709 GLU C O 1
ATOM 1871 N N . MET C 1 38 ? 203.148 21.285 29.083 1.00 35.74 710 MET C N 1
ATOM 1872 C CA . MET C 1 38 ? 201.938 20.588 29.510 1.00 30.05 710 MET C CA 1
ATOM 1873 C C . MET C 1 38 ? 202.249 19.531 30.569 1.00 24.56 710 MET C C 1
ATOM 1874 O O . MET C 1 38 ? 201.541 19.437 31.580 1.00 36.54 710 MET C O 1
ATOM 1879 N N . VAL C 1 39 ? 203.315 18.746 30.376 1.00 24.46 711 VAL C N 1
ATOM 1880 C CA . VAL C 1 39 ? 203.674 17.754 31.393 1.00 29.64 711 VAL C CA 1
ATOM 1881 C C . VAL C 1 39 ? 204.067 18.436 32.695 1.00 24.83 711 VAL C C 1
ATOM 1882 O O . VAL C 1 39 ? 203.858 17.881 33.781 1.00 27.58 711 VAL C O 1
ATOM 1886 N N . ALA C 1 40 ? 204.642 19.638 32.618 1.00 29.35 712 ALA C N 1
ATOM 1887 C CA . ALA C 1 40 ? 204.991 20.365 33.835 1.00 34.86 712 ALA C CA 1
ATOM 1888 C C . ALA C 1 40 ? 203.741 20.744 34.616 1.00 25.49 712 ALA C C 1
ATOM 1889 O O . ALA C 1 40 ? 203.661 20.525 35.835 1.00 32.21 712 ALA C O 1
ATOM 1891 N N . LEU C 1 41 ? 202.745 21.306 33.922 1.00 25.35 713 LEU C N 1
ATOM 1892 C CA . LEU C 1 41 ? 201.484 21.636 34.579 1.00 29.27 713 LEU C CA 1
ATOM 1893 C C . LEU C 1 41 ? 200.832 20.398 35.191 1.00 38.94 713 LEU C C 1
ATOM 1894 O O . LEU C 1 41 ? 200.312 20.445 36.322 1.00 25.04 713 LEU C O 1
ATOM 1899 N N . MET C 1 42 ? 200.857 19.277 34.461 1.00 27.08 714 MET C N 1
ATOM 1900 C CA . MET C 1 42 ? 200.301 18.042 35.004 1.00 24.29 714 MET C CA 1
ATOM 1901 C C . MET C 1 42 ? 201.053 17.600 36.253 1.00 32.46 714 MET C C 1
ATOM 1902 O O . MET C 1 42 ? 200.449 17.076 37.195 1.00 30.81 714 MET C O 1
ATOM 1907 N N . GLU C 1 43 ? 202.372 17.799 36.276 1.00 36.81 715 GLU C N 1
ATOM 1908 C CA . GLU C 1 43 ? 203.163 17.446 37.450 1.00 26.10 715 GLU C CA 1
ATOM 1909 C C . GLU C 1 43 ? 202.722 18.252 38.668 1.00 25.91 715 GLU C C 1
ATOM 1910 O O . GLU C 1 43 ? 202.440 17.687 39.736 1.00 26.26 715 GLU C O 1
ATOM 1916 N N . LYS C 1 44 ? 202.647 19.580 38.520 1.00 26.06 716 LYS C N 1
ATOM 1917 C CA . LYS C 1 44 ? 202.200 20.425 39.624 1.00 26.68 716 LYS C CA 1
ATOM 1918 C C . LYS C 1 44 ? 200.849 19.965 40.158 1.00 33.28 716 LYS C C 1
ATOM 1919 O O . LYS C 1 44 ? 200.686 19.691 41.364 1.00 35.03 716 LYS C O 1
ATOM 1925 N N . HIS C 1 45 ? 199.869 19.854 39.256 1.00 25.56 717 HIS C N 1
ATOM 1926 C CA . HIS C 1 45 ? 198.531 19.456 39.672 1.00 25.36 717 HIS C CA 1
ATOM 1927 C C . HIS C 1 45 ? 198.553 18.100 40.368 1.00 25.32 717 HIS C C 1
ATOM 1928 O O . HIS C 1 45 ? 197.957 17.929 41.438 1.00 27.34 717 HIS C O 1
ATOM 1935 N N . LYS C 1 46 ? 199.272 17.136 39.787 1.00 25.21 718 LYS C N 1
ATOM 1936 C CA . LYS C 1 46 ? 199.441 15.825 40.403 1.00 36.28 718 LYS C CA 1
ATOM 1937 C C . LYS C 1 46 ? 199.870 15.948 41.858 1.00 33.17 718 LYS C C 1
ATOM 1938 O O . LYS C 1 46 ? 199.317 15.283 42.744 1.00 30.74 718 LYS C O 1
ATOM 1944 N N . HIS C 1 47 ? 200.854 16.810 42.126 1.00 33.97 719 HIS C N 1
ATOM 1945 C CA . HIS C 1 47 ? 201.348 16.921 43.495 1.00 38.49 719 HIS C CA 1
ATOM 1946 C C . HIS C 1 47 ? 200.316 17.556 44.422 1.00 38.10 719 HIS C C 1
ATOM 1947 O O . HIS C 1 47 ? 200.158 17.119 45.574 1.00 33.66 719 HIS C O 1
ATOM 1954 N N A GLN C 1 48 ? 199.595 18.573 43.946 0.40 32.77 720 GLN C N 1
ATOM 1955 N N B GLN C 1 48 ? 199.603 18.583 43.950 0.60 33.41 720 GLN C N 1
ATOM 1956 C CA A GLN C 1 48 ? 198.583 19.190 44.801 0.40 30.07 720 GLN C CA 1
ATOM 1957 C CA B GLN C 1 48 ? 198.577 19.193 44.794 0.60 30.24 720 GLN C CA 1
ATOM 1958 C C A GLN C 1 48 ? 197.465 18.202 45.144 0.40 28.46 720 GLN C C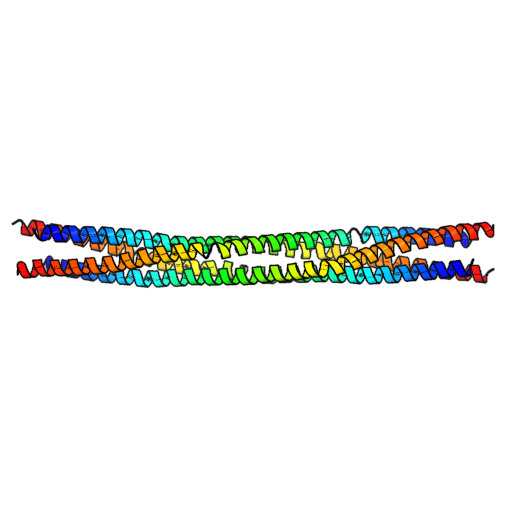 1
ATOM 1959 C C B GLN C 1 48 ? 197.480 18.188 45.148 0.60 28.16 720 GLN C C 1
ATOM 1960 O O A GLN C 1 48 ? 197.016 18.128 46.301 0.40 30.13 720 GLN C O 1
ATOM 1961 O O B GLN C 1 48 ? 197.050 18.098 46.310 0.60 30.48 720 GLN C O 1
ATOM 1972 N N . TYR C 1 49 ? 197.023 17.415 44.158 1.00 26.67 721 TYR C N 1
ATOM 1973 C CA . TYR C 1 49 ? 196.003 16.403 44.422 1.00 28.59 721 TYR C CA 1
ATOM 1974 C C . TYR C 1 49 ? 196.521 15.352 45.388 1.00 27.45 721 TYR C C 1
ATOM 1975 O O . TYR C 1 49 ? 195.788 14.898 46.271 1.00 32.55 721 TYR C O 1
ATOM 1984 N N . ASP C 1 50 ? 197.783 14.947 45.232 1.00 28.27 722 ASP C N 1
ATOM 1985 C CA . ASP C 1 50 ? 198.370 14.024 46.195 1.00 35.26 722 ASP C CA 1
ATOM 1986 C C . ASP C 1 50 ? 198.289 14.593 47.603 1.00 32.94 722 ASP C C 1
ATOM 1987 O O . ASP C 1 50 ? 197.982 13.868 48.557 1.00 30.79 722 ASP C O 1
ATOM 1992 N N . LYS C 1 51 ? 198.540 15.896 47.747 1.00 32.75 723 LYS C N 1
ATOM 1993 C CA . LYS C 1 51 ? 198.456 16.525 49.061 1.00 30.85 723 LYS C CA 1
ATOM 1994 C C . LYS C 1 51 ? 197.046 16.411 49.633 1.00 45.07 723 LYS C C 1
ATOM 1995 O O . LYS C 1 51 ? 196.851 15.906 50.750 1.00 31.57 723 LYS C O 1
ATOM 2001 N N . ILE C 1 52 ? 196.041 16.858 48.871 1.00 45.29 724 ILE C N 1
ATOM 2002 C CA . ILE C 1 52 ? 194.671 16.835 49.395 1.00 29.46 724 ILE C CA 1
ATOM 2003 C C . ILE C 1 52 ? 194.223 15.407 49.720 1.00 30.24 724 ILE C C 1
ATOM 2004 O O . ILE C 1 52 ? 193.656 15.135 50.799 1.00 36.06 724 ILE C O 1
ATOM 2009 N N . ILE C 1 53 ? 194.474 14.474 48.796 1.00 29.37 725 ILE C N 1
ATOM 2010 C CA . ILE C 1 53 ? 194.118 13.076 49.019 1.00 38.85 725 ILE C CA 1
ATOM 2011 C C . ILE C 1 53 ? 194.738 12.569 50.308 1.00 41.39 725 ILE C C 1
ATOM 2012 O O . ILE C 1 53 ? 194.081 11.882 51.102 1.00 42.04 725 ILE C O 1
ATOM 2017 N N . GLU C 1 54 ? 196.010 12.907 50.547 1.00 31.99 726 GLU C N 1
ATOM 2018 C CA . GLU C 1 54 ? 196.660 12.436 51.766 1.00 33.76 726 GLU C CA 1
ATOM 2019 C C . GLU C 1 54 ? 196.043 13.064 53.017 1.00 40.31 726 GLU C C 1
ATOM 2020 O O . GLU C 1 54 ? 195.913 12.394 54.048 1.00 39.58 726 GLU C O 1
ATOM 2026 N N . GLU C 1 55 ? 195.646 14.341 52.948 1.00 43.35 727 GLU C N 1
ATOM 2027 C CA . GLU C 1 55 ? 195.064 14.991 54.124 1.00 34.20 727 GLU C CA 1
ATOM 2028 C C . GLU C 1 55 ? 193.720 14.383 54.515 1.00 34.09 727 GLU C C 1
ATOM 2029 O O . GLU C 1 55 ? 193.325 14.438 55.699 1.00 38.03 727 GLU C O 1
ATOM 2035 N N . ARG C 1 56 ? 193.002 13.806 53.541 1.00 36.17 728 ARG C N 1
ATOM 2036 C CA . ARG C 1 56 ? 191.668 13.275 53.826 1.00 33.15 728 ARG C CA 1
ATOM 2037 C C . ARG C 1 56 ? 191.659 12.258 54.968 1.00 38.55 728 ARG C C 1
ATOM 2038 O O . ARG C 1 56 ? 190.626 12.083 55.623 1.00 41.24 728 ARG C O 1
ATOM 2046 N N . ASP C 1 57 ? 192.779 11.581 55.230 1.00 37.16 729 ASP C N 1
ATOM 2047 C CA . ASP C 1 57 ? 192.792 10.552 56.270 1.00 38.64 729 ASP C CA 1
ATOM 2048 C C . ASP C 1 57 ? 192.622 11.161 57.659 1.00 42.51 729 ASP C C 1
ATOM 2049 O O . ASP C 1 57 ? 191.687 10.819 58.396 1.00 43.76 729 ASP C O 1
ATOM 2054 N N . SER C 1 58 ? 193.535 12.056 58.042 1.00 21.00 730 SER C N 1
ATOM 2055 C CA . SER C 1 58 ? 193.425 12.714 59.340 1.00 26.24 730 SER C CA 1
ATOM 2056 C C . SER C 1 58 ? 192.132 13.512 59.442 1.00 30.77 730 SER C C 1
ATOM 2057 O O . SER C 1 58 ? 191.469 13.508 60.493 1.00 31.45 730 SER C O 1
ATOM 2060 N N . GLU C 1 59 ? 191.746 14.193 58.356 1.00 28.26 731 GLU C N 1
ATOM 2061 C CA . GLU C 1 59 ? 190.478 14.918 58.393 1.00 32.47 731 GLU C CA 1
ATOM 2062 C C . GLU C 1 59 ? 189.311 13.977 58.688 1.00 22.00 731 GLU C C 1
ATOM 2063 O O . GLU C 1 59 ? 188.412 14.309 59.475 1.00 21.88 731 GLU C O 1
ATOM 2069 N N . LEU C 1 60 ? 189.328 12.780 58.097 1.00 13.40 732 LEU C N 1
ATOM 2070 C CA . LEU C 1 60 ? 188.255 11.821 58.335 1.00 18.01 732 LEU C CA 1
ATOM 2071 C C . LEU C 1 60 ? 188.287 11.273 59.755 1.00 21.48 732 LEU C C 1
ATOM 2072 O O . LEU C 1 60 ? 187.229 10.994 60.331 1.00 26.88 732 LEU C O 1
ATOM 2077 N N . GLY C 1 61 ? 189.477 11.103 60.334 1.00 21.88 733 GLY C N 1
ATOM 2078 C CA . GLY C 1 61 ? 189.543 10.697 61.730 1.00 13.39 733 GLY C CA 1
ATOM 2079 C C . GLY C 1 61 ? 188.904 11.718 62.652 1.00 15.66 733 GLY C C 1
ATOM 2080 O O . GLY C 1 61 ? 188.071 11.378 63.505 1.00 19.75 733 GLY C O 1
ATOM 2081 N N . LEU C 1 62 ? 189.275 12.991 62.482 1.00 12.08 734 LEU C N 1
ATOM 2082 C CA . LEU C 1 62 ? 188.661 14.049 63.280 1.00 12.23 734 LEU C CA 1
ATOM 2083 C C . LEU C 1 62 ? 187.146 14.044 63.112 1.00 21.36 734 LEU C C 1
ATOM 2084 O O . LEU C 1 62 ? 186.391 14.066 64.099 1.00 23.07 734 LEU C O 1
ATOM 2089 N N . TYR C 1 63 ? 186.685 13.991 61.858 1.00 21.97 735 TYR C N 1
ATOM 2090 C CA . TYR C 1 63 ? 185.250 13.971 61.600 1.00 13.47 735 TYR C CA 1
ATOM 2091 C C . TYR C 1 63 ? 184.573 12.815 62.321 1.00 11.94 735 TYR C C 1
ATOM 2092 O O . TYR C 1 63 ? 183.500 12.988 62.906 1.00 12.04 735 TYR C O 1
ATOM 2101 N N . LYS C 1 64 ? 185.179 11.627 62.290 1.00 11.88 736 LYS C N 1
ATOM 2102 C CA . LYS C 1 64 ? 184.561 10.478 62.945 1.00 11.96 736 LYS C CA 1
ATOM 2103 C C . LYS C 1 64 ? 184.455 10.693 64.451 1.00 12.14 736 LYS C C 1
ATOM 2104 O O . LYS C 1 64 ? 183.418 10.392 65.055 1.00 15.59 736 LYS C O 1
ATOM 2110 N N . SER C 1 65 ? 185.508 11.230 65.073 1.00 25.39 737 SER C N 1
ATOM 2111 C CA . SER C 1 65 ? 185.443 11.536 66.501 1.00 18.77 737 SER C CA 1
ATOM 2112 C C . SER C 1 65 ? 184.262 12.450 66.816 1.00 19.89 737 SER C C 1
ATOM 2113 O O . SER C 1 65 ? 183.404 12.135 67.661 1.00 12.64 737 SER C O 1
ATOM 2116 N N . LYS C 1 66 ? 184.199 13.593 66.127 1.00 15.28 738 LYS C N 1
ATOM 2117 C CA . LYS C 1 66 ? 183.148 14.557 66.427 1.00 22.91 738 LYS C CA 1
ATOM 2118 C C . LYS C 1 66 ? 181.770 14.004 66.092 1.00 18.96 738 LYS C C 1
ATOM 2119 O O . LYS C 1 66 ? 180.784 14.350 66.750 1.00 12.66 738 LYS C O 1
ATOM 2125 N N . GLU C 1 67 ? 181.686 13.132 65.087 1.00 12.34 739 GLU C N 1
ATOM 2126 C CA . GLU C 1 67 ? 180.403 12.565 64.693 1.00 12.37 739 GLU C CA 1
ATOM 2127 C C . GLU C 1 67 ? 179.905 11.570 65.728 1.00 26.50 739 GLU C C 1
ATOM 2128 O O . GLU C 1 67 ? 178.696 11.469 65.971 1.00 24.98 739 GLU C O 1
ATOM 2134 N N . GLN C 1 68 ? 180.824 10.816 66.337 1.00 23.18 740 GLN C N 1
ATOM 2135 C CA . GLN C 1 68 ? 180.446 9.960 67.456 1.00 22.10 740 GLN C CA 1
ATOM 2136 C C . GLN C 1 68 ? 179.915 10.793 68.614 1.00 18.31 740 GLN C C 1
ATOM 2137 O O . GLN C 1 68 ? 178.843 10.505 69.164 1.00 19.76 740 GLN C O 1
ATOM 2143 N N . GLU C 1 69 ? 180.647 11.848 68.987 1.00 12.94 741 GLU C N 1
ATOM 2144 C CA . GLU C 1 69 ? 180.157 12.714 70.058 1.00 13.16 741 GLU C CA 1
ATOM 2145 C C . GLU C 1 69 ? 178.787 13.303 69.718 1.00 13.39 741 GLU C C 1
ATOM 2146 O O . GLU C 1 69 ? 177.923 13.454 70.596 1.00 18.02 741 GLU C O 1
ATOM 2152 N N . GLN C 1 70 ? 178.556 13.614 68.442 1.00 15.38 742 GLN C N 1
ATOM 2153 C CA . GLN C 1 70 ? 177.273 14.186 68.041 1.00 16.03 742 GLN C CA 1
ATOM 2154 C C . GLN C 1 70 ? 176.148 13.159 68.128 1.00 16.04 742 GLN C C 1
ATOM 2155 O O . GLN C 1 70 ? 175.036 13.487 68.557 1.00 16.34 742 GLN C O 1
ATOM 2161 N N A SER C 1 71 ? 176.409 11.912 67.722 0.44 18.32 743 SER C N 1
ATOM 2162 N N B SER C 1 71 ? 176.413 11.911 67.725 0.56 18.43 743 SER C N 1
ATOM 2163 C CA A SER C 1 71 ? 175.407 10.867 67.911 0.44 19.55 743 SER C CA 1
ATOM 2164 C CA B SER C 1 71 ? 175.417 10.860 67.909 0.56 19.50 743 SER C CA 1
ATOM 2165 C C A SER C 1 71 ? 175.097 10.660 69.387 0.44 22.79 743 SER C C 1
ATOM 2166 C C B SER C 1 71 ? 175.099 10.658 69.384 0.56 22.24 743 SER C C 1
ATOM 2167 O O A SER C 1 71 ? 173.948 10.368 69.747 0.44 29.41 743 SER C O 1
ATOM 2168 O O B SER C 1 71 ? 173.950 10.364 69.740 0.56 29.95 743 SER C O 1
ATOM 2173 N N . SER C 1 72 ? 176.101 10.823 70.252 1.00 29.19 744 SER C N 1
ATOM 2174 C CA . SER C 1 72 ? 175.860 10.766 71.689 1.00 36.34 744 SER C CA 1
ATOM 2175 C C . SER C 1 72 ? 174.908 11.872 72.131 1.00 14.00 744 SER C C 1
ATOM 2176 O O . SER C 1 72 ? 173.926 11.613 72.838 1.00 14.28 744 SER C O 1
ATOM 2179 N N . LEU C 1 73 ? 175.191 13.119 71.738 1.00 40.01 745 LEU C N 1
ATOM 2180 C CA . LEU C 1 73 ? 174.306 14.216 72.130 1.00 14.09 745 LEU C CA 1
ATOM 2181 C C . LEU C 1 73 ? 172.886 13.995 71.612 1.00 14.21 745 LEU C C 1
ATOM 2182 O O . LEU C 1 73 ? 171.911 14.214 72.344 1.00 19.82 745 LEU C O 1
ATOM 2187 N N . ARG C 1 74 ? 172.745 13.535 70.363 1.00 15.40 746 ARG C N 1
ATOM 2188 C CA . ARG C 1 74 ? 171.410 13.329 69.802 1.00 17.17 746 ARG C CA 1
ATOM 2189 C C . ARG C 1 74 ? 170.646 12.259 70.573 1.00 18.73 746 ARG C C 1
ATOM 2190 O O . ARG C 1 74 ? 169.493 12.470 70.982 1.00 37.98 746 ARG C O 1
ATOM 2198 N N . ALA C 1 75 ? 171.275 11.096 70.784 1.00 26.09 747 ALA C N 1
ATOM 2199 C CA . ALA C 1 75 ? 170.602 10.041 71.537 1.00 23.32 747 ALA C CA 1
ATOM 2200 C C . ALA C 1 75 ? 170.221 10.521 72.934 1.00 32.56 747 ALA C C 1
ATOM 2201 O O . ALA C 1 75 ? 169.133 10.203 73.441 1.00 18.92 747 ALA C O 1
ATOM 2203 N N . S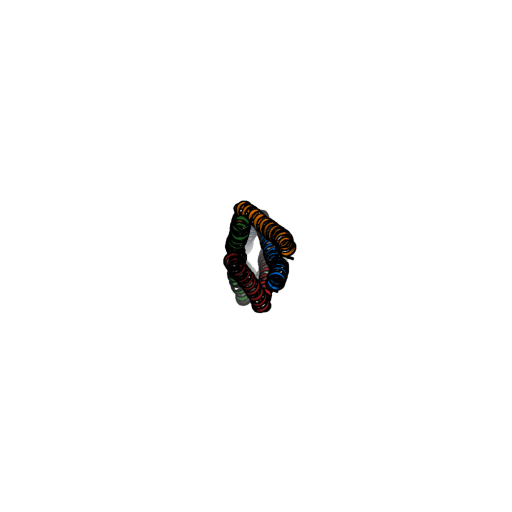ER C 1 76 ? 171.101 11.311 73.560 1.00 26.27 748 SER C N 1
ATOM 2204 C CA . SER C 1 76 ? 170.807 11.849 74.882 1.00 15.18 748 SER C CA 1
ATOM 2205 C C . SER C 1 76 ? 169.573 12.740 74.857 1.00 17.63 748 SER C C 1
ATOM 2206 O O . SER C 1 76 ? 168.744 12.680 75.768 1.00 24.97 748 SER C O 1
ATOM 2209 N N . LEU C 1 77 ? 169.445 13.595 73.840 1.00 27.42 749 LEU C N 1
ATOM 2210 C CA . LEU C 1 77 ? 168.284 14.483 73.783 1.00 21.99 749 LEU C CA 1
ATOM 2211 C C . LEU C 1 77 ? 166.992 13.701 73.579 1.00 24.03 749 LEU C C 1
ATOM 2212 O O . LEU C 1 77 ? 165.985 13.963 74.254 1.00 19.15 749 LEU C O 1
ATOM 2217 N N . GLU C 1 78 ? 166.992 12.743 72.647 1.00 30.92 750 GLU C N 1
ATOM 2218 C CA . GLU C 1 78 ? 165.790 11.937 72.452 1.00 30.22 750 GLU C CA 1
ATOM 2219 C C . GLU C 1 78 ? 165.395 11.238 73.748 1.00 25.41 750 GLU C C 1
ATOM 2220 O O . GLU C 1 78 ? 164.223 11.268 74.154 1.00 24.09 750 GLU C O 1
ATOM 2226 N N . ILE C 1 79 ? 166.375 10.642 74.435 1.00 26.33 751 ILE C N 1
ATOM 2227 C CA . ILE C 1 79 ? 166.084 9.923 75.674 1.00 25.85 751 ILE C CA 1
ATOM 2228 C C . ILE C 1 79 ? 165.585 10.877 76.751 1.00 24.98 751 ILE C C 1
ATOM 2229 O O . ILE C 1 79 ? 164.657 10.553 77.499 1.00 23.97 751 ILE C O 1
ATOM 2234 N N . GLU C 1 80 ? 166.182 12.067 76.848 1.00 25.71 752 GLU C N 1
ATOM 2235 C CA . GLU C 1 80 ? 165.714 13.040 77.829 1.00 25.23 752 GLU C CA 1
ATOM 2236 C C . GLU C 1 80 ? 164.253 13.393 77.593 1.00 23.46 752 GLU C C 1
ATOM 2237 O O . GLU C 1 80 ? 163.457 13.460 78.540 1.00 31.43 752 GLU C O 1
ATOM 2243 N N . LEU C 1 81 ? 163.878 13.627 76.333 1.00 24.87 753 LEU C N 1
ATOM 2244 C CA . LEU C 1 81 ? 162.494 14.007 76.056 1.00 24.39 753 LEU C CA 1
ATOM 2245 C C . LEU C 1 81 ? 161.537 12.861 76.371 1.00 21.12 753 LEU C C 1
ATOM 2246 O O . LEU C 1 81 ? 160.468 13.080 76.960 1.00 28.77 753 LEU C O 1
ATOM 2251 N N . SER C 1 82 ? 161.920 11.628 76.024 1.00 25.31 754 SER C N 1
ATOM 2252 C CA . SER C 1 82 ? 161.080 10.476 76.349 1.00 21.35 754 SER C CA 1
ATOM 2253 C C . SER C 1 82 ? 160.891 10.325 77.857 1.00 21.02 754 SER C C 1
ATOM 2254 O O . SER C 1 82 ? 159.772 10.100 78.336 1.00 27.78 754 SER C O 1
ATOM 2257 N N . ASN C 1 83 ? 161.984 10.426 78.622 1.00 32.87 755 ASN C N 1
ATOM 2258 C CA . ASN C 1 83 ? 161.884 10.366 80.079 1.00 26.11 755 ASN C CA 1
ATOM 2259 C C . ASN C 1 83 ? 160.974 11.463 80.612 1.00 28.89 755 ASN C C 1
ATOM 2260 O O . ASN C 1 83 ? 160.202 11.242 81.555 1.00 26.91 755 ASN C O 1
ATOM 2265 N N . LEU C 1 84 ? 161.064 12.655 80.023 1.00 24.77 756 LEU C N 1
ATOM 2266 C CA . LEU C 1 84 ? 160.147 13.733 80.369 1.00 25.83 756 LEU C CA 1
ATOM 2267 C C . LEU C 1 84 ? 158.699 13.291 80.188 1.00 23.62 756 LEU C C 1
ATOM 2268 O O . LEU C 1 84 ? 157.858 13.477 81.077 1.00 28.56 756 LEU C O 1
ATOM 2273 N N . LYS C 1 85 ? 158.393 12.683 79.040 1.00 31.65 757 LYS C N 1
ATOM 2274 C CA . LYS C 1 85 ? 157.025 12.241 78.793 1.00 29.22 757 LYS C CA 1
ATOM 2275 C C . LYS C 1 85 ? 156.589 11.199 79.816 1.00 21.18 757 LYS C C 1
ATOM 2276 O O . LYS C 1 85 ? 155.456 11.237 80.313 1.00 19.99 757 LYS C O 1
ATOM 2282 N N . ALA C 1 86 ? 157.485 10.275 80.167 1.00 20.51 758 ALA C N 1
ATOM 2283 C CA . ALA C 1 86 ? 157.110 9.211 81.091 1.00 21.84 758 ALA C CA 1
ATOM 2284 C C . ALA C 1 86 ? 156.826 9.760 82.484 1.00 28.87 758 ALA C C 1
ATOM 2285 O O . ALA C 1 86 ? 155.824 9.393 83.115 1.00 39.39 758 ALA C O 1
ATOM 2287 N N . GLU C 1 87 ? 157.690 10.648 82.982 1.00 28.98 759 GLU C N 1
ATOM 2288 C CA . GLU C 1 87 ? 157.442 11.216 84.301 1.00 24.06 759 GLU C CA 1
ATOM 2289 C C . GLU C 1 87 ? 156.207 12.103 84.303 1.00 28.39 759 GLU C C 1
ATOM 2290 O O . GLU C 1 87 ? 155.497 12.167 85.313 1.00 32.60 759 GLU C O 1
ATOM 2296 N N . LEU C 1 88 ? 155.920 12.778 83.185 1.00 21.81 760 LEU C N 1
ATOM 2297 C CA . LEU C 1 88 ? 154.665 13.517 83.092 1.00 28.69 760 LEU C CA 1
ATOM 2298 C C . LEU C 1 88 ? 153.468 12.580 83.189 1.00 28.34 760 LEU C C 1
ATOM 2299 O O . LEU C 1 88 ? 152.456 12.916 83.815 1.00 25.13 760 LEU C O 1
ATOM 2304 N N . LEU C 1 89 ? 153.564 11.401 82.570 1.00 29.10 761 LEU C N 1
ATOM 2305 C CA . LEU C 1 89 ? 152.505 10.405 82.704 1.00 27.84 761 LEU C CA 1
ATOM 2306 C C . LEU C 1 89 ? 152.319 9.995 84.160 1.00 25.32 761 LEU C C 1
ATOM 2307 O O . LEU C 1 89 ? 151.184 9.883 84.650 1.00 34.40 761 LEU C O 1
ATOM 2312 N N . SER C 1 90 ? 153.428 9.766 84.869 1.00 37.82 762 SER C N 1
ATOM 2313 C CA . SER C 1 90 ? 153.347 9.431 86.287 1.00 24.90 762 SER C CA 1
ATOM 2314 C C . SER C 1 90 ? 152.659 10.534 87.081 1.00 29.85 762 SER C C 1
ATOM 2315 O O . SER C 1 90 ? 151.773 10.259 87.899 1.00 35.88 762 SER C O 1
ATOM 2318 N N . VAL C 1 91 ? 153.045 11.790 86.842 1.00 37.67 763 VAL C N 1
ATOM 2319 C CA . VAL C 1 91 ? 152.427 12.912 87.543 1.00 21.04 763 VAL C CA 1
ATOM 2320 C C . VAL C 1 91 ? 150.932 12.965 87.258 1.00 30.35 763 VAL C C 1
ATOM 2321 O O . VAL C 1 91 ? 150.116 13.152 88.167 1.00 43.28 763 VAL C O 1
ATOM 2325 N N . LYS C 1 92 ? 150.552 12.813 85.989 1.00 32.34 764 LYS C N 1
ATOM 2326 C CA . LYS C 1 92 ? 149.142 12.900 85.616 1.00 23.48 764 LYS C CA 1
ATOM 2327 C C . LYS C 1 92 ? 148.319 11.833 86.328 1.00 35.74 764 LYS C C 1
ATOM 2328 O O . LYS C 1 92 ? 147.271 12.129 86.926 1.00 30.90 764 LYS C O 1
ATOM 2334 N N . LYS C 1 93 ? 148.787 10.579 86.294 1.00 21.34 765 LYS C N 1
ATOM 2335 C CA . LYS C 1 93 ? 148.037 9.535 86.980 1.00 22.33 765 LYS C CA 1
ATOM 2336 C C . LYS C 1 93 ? 148.019 9.760 88.487 1.00 26.41 765 LYS C C 1
ATOM 2337 O O . LYS C 1 93 ? 147.040 9.399 89.153 1.00 33.81 765 LYS C O 1
ATOM 2343 N N . GLN C 1 94 ? 149.070 10.368 89.044 1.00 28.80 766 GLN C N 1
ATOM 2344 C CA . GLN C 1 94 ? 149.013 10.748 90.453 1.00 27.13 766 GLN C CA 1
ATOM 2345 C C . GLN C 1 94 ? 147.929 11.789 90.690 1.00 35.82 766 GLN C C 1
ATOM 2346 O O . GLN C 1 94 ? 147.238 11.758 91.715 1.00 40.42 766 GLN C O 1
ATOM 2352 N N . LEU C 1 95 ? 147.756 12.715 89.746 1.00 24.86 767 LEU C N 1
ATOM 2353 C CA . LEU C 1 95 ? 146.760 13.763 89.918 1.00 42.26 767 LEU C CA 1
ATOM 2354 C C . LEU C 1 95 ? 145.342 13.256 89.702 1.00 43.66 767 LEU C C 1
ATOM 2355 O O . LEU C 1 95 ? 144.391 13.946 90.083 1.00 46.71 767 LEU C O 1
ATOM 2360 N N . GLU C 1 96 ? 145.171 12.073 89.104 1.00 47.49 768 GLU C N 1
ATOM 2361 C CA . GLU C 1 96 ? 143.832 11.490 89.032 1.00 38.01 768 GLU C CA 1
ATOM 2362 C C . GLU C 1 96 ? 143.254 11.181 90.411 1.00 49.65 768 GLU C C 1
ATOM 2363 O O . GLU C 1 96 ? 142.031 11.054 90.544 1.00 53.79 768 GLU C O 1
ATOM 2369 N N . ILE C 1 97 ? 144.095 11.058 91.434 1.00 50.73 769 ILE C N 1
ATOM 2370 C CA . ILE C 1 97 ? 143.639 10.700 92.775 1.00 50.90 769 ILE C CA 1
ATOM 2371 C C . ILE C 1 97 ? 142.740 11.785 93.366 1.00 49.81 769 ILE C C 1
ATOM 2372 O O . ILE C 1 97 ? 143.191 12.893 93.657 1.00 46.55 769 ILE C O 1
ATOM 2377 N N . GLY D 1 1 ? 141.663 19.613 81.588 1.00 95.16 673 GLY D N 1
ATOM 2378 C CA . GLY D 1 1 ? 142.855 19.049 82.194 1.00 94.11 673 GLY D CA 1
ATOM 2379 C C . GLY D 1 1 ? 144.149 19.631 81.657 1.00 92.02 673 GLY D C 1
ATOM 2380 O O . GLY D 1 1 ? 144.424 19.561 80.460 1.00 83.97 673 GLY D O 1
ATOM 2381 N N . SER D 1 2 ? 144.951 20.209 82.553 1.00 89.72 674 SER D N 1
ATOM 2382 C CA . SER D 1 2 ? 146.221 20.802 82.157 1.00 77.03 674 SER D CA 1
ATOM 2383 C C . SER D 1 2 ? 147.306 19.761 81.920 1.00 75.79 674 SER D C 1
ATOM 2384 O O . SER D 1 2 ? 148.286 20.054 81.225 1.00 73.01 674 SER D O 1
ATOM 2387 N N . MET D 1 3 ? 147.154 18.556 82.477 1.00 70.50 675 MET D N 1
ATOM 2388 C CA . MET D 1 3 ? 148.148 17.511 82.256 1.00 67.73 675 MET D CA 1
ATOM 2389 C C . MET D 1 3 ? 148.138 17.035 80.810 1.00 70.58 675 MET D C 1
ATOM 2390 O O . MET D 1 3 ? 149.190 16.702 80.253 1.00 70.83 675 MET D O 1
ATOM 2395 N N . GLU D 1 4 ? 146.959 16.987 80.191 1.00 81.43 676 GLU D N 1
ATOM 2396 C CA . GLU D 1 4 ? 146.872 16.600 78.787 1.00 79.74 676 GLU D CA 1
ATOM 2397 C C . GLU D 1 4 ? 147.602 17.599 77.899 1.00 67.46 676 GLU D C 1
ATOM 2398 O O . GLU D 1 4 ? 148.269 17.214 76.929 1.00 64.41 676 GLU D O 1
ATOM 2404 N N . ASN D 1 5 ? 147.498 18.888 78.230 1.00 59.24 677 ASN D N 1
ATOM 2405 C CA . ASN D 1 5 ? 148.230 19.912 77.495 1.00 63.03 677 ASN D CA 1
ATOM 2406 C C . ASN D 1 5 ? 149.736 19.702 77.611 1.00 59.26 677 ASN D C 1
ATOM 2407 O O . ASN D 1 5 ? 150.473 19.861 76.628 1.00 70.10 677 ASN D O 1
ATOM 2412 N N . LEU D 1 6 ? 150.209 19.314 78.798 1.00 54.41 678 LEU D N 1
ATOM 2413 C CA . LEU D 1 6 ? 151.635 19.061 78.976 1.00 45.19 678 LEU D CA 1
ATOM 2414 C C . LEU D 1 6 ? 152.097 17.895 78.115 1.00 34.22 678 LEU D C 1
ATOM 2415 O O . LEU D 1 6 ? 153.139 17.977 77.454 1.00 42.42 678 LEU D O 1
ATOM 2420 N N . LEU D 1 7 ? 151.329 16.803 78.102 1.00 39.78 679 LEU D N 1
ATOM 2421 C CA . LEU D 1 7 ? 151.692 15.655 77.279 1.00 44.38 679 LEU D CA 1
ATOM 2422 C C . LEU D 1 7 ? 151.722 16.031 75.804 1.00 42.23 679 LEU D C 1
ATOM 2423 O O . LEU D 1 7 ? 152.642 15.638 75.072 1.00 45.76 679 LEU D O 1
ATOM 2428 N N . GLU D 1 8 ? 150.742 16.820 75.359 1.00 39.24 680 GLU D N 1
ATOM 2429 C CA . GLU D 1 8 ? 150.737 17.273 73.974 1.00 38.63 680 GLU D CA 1
ATOM 2430 C C . GLU D 1 8 ? 151.983 18.093 73.658 1.00 38.14 680 GLU D C 1
ATOM 2431 O O . GLU D 1 8 ? 152.598 17.924 72.595 1.00 37.50 680 GLU D O 1
ATOM 2437 N N . GLU D 1 9 ? 152.392 18.967 74.581 1.00 37.18 681 GLU D N 1
ATOM 2438 C CA . GLU D 1 9 ? 153.579 19.777 74.328 1.00 35.56 681 GLU D CA 1
ATOM 2439 C C . GLU D 1 9 ? 154.839 18.920 74.277 1.00 25.87 681 GLU D C 1
ATOM 2440 O O . GLU D 1 9 ? 155.719 19.154 73.439 1.00 24.42 681 GLU D O 1
ATOM 2446 N N . VAL D 1 10 ? 154.937 17.910 75.144 1.00 28.89 682 VAL D N 1
ATOM 2447 C CA . VAL D 1 10 ? 156.121 17.057 75.124 1.00 25.27 682 VAL D CA 1
ATOM 2448 C C . VAL D 1 10 ? 156.185 16.269 73.824 1.00 23.81 682 VAL D C 1
ATOM 2449 O O . VAL D 1 10 ? 157.259 16.121 73.228 1.00 31.27 682 VAL D O 1
ATOM 2453 N N . GLU D 1 11 ? 155.047 15.741 73.366 1.00 28.27 683 GLU D N 1
ATOM 2454 C CA . GLU D 1 11 ? 155.054 15.016 72.099 1.00 26.23 683 GLU D CA 1
ATOM 2455 C C . GLU D 1 11 ? 155.427 15.940 70.946 1.00 30.61 683 GLU D C 1
ATOM 2456 O O . GLU D 1 11 ? 156.134 15.532 70.014 1.00 34.36 683 GLU D O 1
ATOM 2462 N N . LYS D 1 12 ? 154.977 17.197 71.003 1.00 26.31 684 LYS D N 1
ATOM 2463 C CA . LYS D 1 12 ? 155.381 18.168 69.991 1.00 21.70 684 LYS D CA 1
ATOM 2464 C C . LYS D 1 12 ? 156.890 18.377 70.004 1.00 25.87 684 LYS D C 1
ATOM 2465 O O . LYS D 1 12 ? 157.529 18.439 68.943 1.00 33.14 684 LYS D O 1
ATOM 2471 N N . ALA D 1 13 ? 157.485 18.475 71.198 1.00 27.50 685 ALA D N 1
ATOM 2472 C CA . ALA D 1 13 ? 158.932 18.647 71.271 1.00 20.41 685 ALA D CA 1
ATOM 2473 C C . ALA D 1 13 ? 159.661 17.411 70.752 1.00 19.64 685 ALA D C 1
ATOM 2474 O O . ALA D 1 13 ? 160.701 17.530 70.094 1.00 23.07 685 ALA D O 1
ATOM 2476 N N . LYS D 1 14 ? 159.118 16.220 71.010 1.00 20.10 686 LYS D N 1
ATOM 2477 C CA . LYS D 1 14 ? 159.739 15.003 70.492 1.00 19.77 686 LYS D CA 1
ATOM 2478 C C . LYS D 1 14 ? 159.717 14.981 68.969 1.00 19.55 686 LYS D C 1
ATOM 2479 O O . LYS D 1 14 ? 160.717 14.632 68.333 1.00 35.49 686 LYS D O 1
ATOM 2485 N N . VAL D 1 15 ? 158.589 15.369 68.366 1.00 25.33 687 VAL D N 1
ATOM 2486 C CA . VAL D 1 15 ? 158.508 15.420 66.906 1.00 18.66 687 VAL D CA 1
ATOM 2487 C C . VAL D 1 15 ? 159.491 16.449 66.343 1.00 24.66 687 VAL D C 1
ATOM 2488 O O . VAL D 1 15 ? 160.227 16.170 65.385 1.00 25.63 687 VAL D O 1
ATOM 2492 N N . ILE D 1 16 ? 159.540 17.644 66.946 1.00 17.59 688 ILE D N 1
ATOM 2493 C CA . ILE D 1 16 ? 160.451 18.683 66.456 1.00 16.85 688 ILE D CA 1
ATOM 2494 C C . ILE D 1 16 ? 161.891 18.201 66.521 1.00 16.49 688 ILE D C 1
ATOM 2495 O O . ILE D 1 16 ? 162.640 18.283 65.539 1.00 16.33 688 ILE D O 1
ATOM 2500 N N . ALA D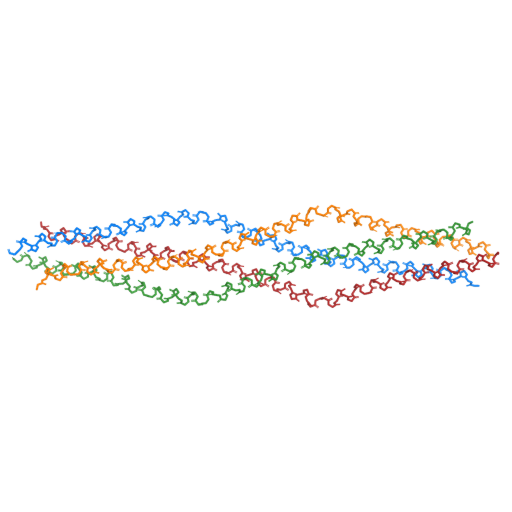 1 17 ? 162.295 17.681 67.681 1.00 27.43 689 ALA D N 1
ATOM 2501 C CA . ALA D 1 17 ? 163.661 17.203 67.852 1.00 21.18 689 ALA D CA 1
ATOM 2502 C C . ALA D 1 17 ? 163.983 16.089 66.870 1.00 18.96 689 ALA D C 1
ATOM 2503 O O . ALA D 1 17 ? 165.101 16.022 66.346 1.00 26.33 689 ALA D O 1
ATOM 2505 N N . ASP D 1 18 ? 163.023 15.196 66.614 1.00 21.17 690 ASP D N 1
ATOM 2506 C CA . ASP D 1 18 ? 163.284 14.100 65.686 1.00 25.34 690 ASP D CA 1
ATOM 2507 C C . ASP D 1 18 ? 163.511 14.620 64.271 1.00 22.93 690 ASP D C 1
ATOM 2508 O O . ASP D 1 18 ? 164.471 14.221 63.597 1.00 17.58 690 ASP D O 1
ATOM 2513 N N . GLU D 1 19 ? 162.660 15.543 63.813 1.00 18.04 691 GLU D N 1
ATOM 2514 C CA . GLU D 1 19 ? 162.878 16.099 62.480 1.00 22.38 691 GLU D CA 1
ATOM 2515 C C . GLU D 1 19 ? 164.180 16.888 62.409 1.00 15.75 691 GLU D C 1
ATOM 2516 O O . GLU D 1 19 ? 164.849 16.889 61.369 1.00 15.51 691 GLU D O 1
ATOM 2522 N N . ALA D 1 20 ? 164.555 17.557 63.499 1.00 21.77 692 ALA D N 1
ATOM 2523 C CA . ALA D 1 20 ? 165.806 18.315 63.514 1.00 26.23 692 ALA D CA 1
ATOM 2524 C C . ALA D 1 20 ? 167.018 17.394 63.451 1.00 17.74 692 ALA D C 1
ATOM 2525 O O . ALA D 1 20 ? 168.026 17.730 62.820 1.00 20.64 692 ALA D O 1
ATOM 2527 N N . VAL D 1 21 ? 166.947 16.240 64.118 1.00 21.28 693 VAL D N 1
ATOM 2528 C CA . VAL D 1 21 ? 168.043 15.276 64.058 1.00 22.47 693 VAL D CA 1
ATOM 2529 C C . VAL D 1 21 ? 168.141 14.676 62.663 1.00 29.64 693 VAL D C 1
ATOM 2530 O O . VAL D 1 21 ? 169.237 14.528 62.104 1.00 30.66 693 VAL D O 1
ATOM 2534 N N . LYS D 1 22 ? 166.992 14.339 62.073 1.00 34.22 694 LYS D N 1
ATOM 2535 C CA . LYS D 1 22 ? 166.972 13.776 60.728 1.00 18.97 694 LYS D CA 1
ATOM 2536 C C . LYS D 1 22 ? 167.570 14.751 59.720 1.00 22.70 694 LYS D C 1
ATOM 2537 O O . LYS D 1 22 ? 168.419 14.377 58.896 1.00 25.80 694 LYS D O 1
ATOM 2543 N N . LEU D 1 23 ? 167.133 16.015 59.773 1.00 22.68 695 LEU D N 1
ATOM 2544 C CA . LEU D 1 23 ? 167.681 17.033 58.884 1.00 21.68 695 LEU D CA 1
ATOM 2545 C C . LEU D 1 23 ? 169.171 17.246 59.137 1.00 24.15 695 LEU D C 1
ATOM 2546 O O . LEU D 1 23 ? 169.959 17.356 58.190 1.00 28.67 695 LEU D O 1
ATOM 2551 N N . GLN D 1 24 ? 169.572 17.320 60.409 1.00 28.21 696 GLN D N 1
ATOM 2552 C CA . GLN D 1 24 ? 170.977 17.532 60.750 1.00 19.41 696 GLN D CA 1
ATOM 2553 C C . GLN D 1 24 ? 171.853 16.462 60.113 1.00 14.11 696 GLN D C 1
ATOM 2554 O O . GLN D 1 24 ? 172.865 16.767 59.462 1.00 17.32 696 GLN D O 1
ATOM 2560 N N . LYS D 1 25 ? 171.461 15.195 60.276 1.00 21.86 697 LYS D N 1
ATOM 2561 C CA . LYS D 1 25 ? 172.204 14.107 59.654 1.00 27.45 697 LYS D CA 1
ATOM 2562 C C . LYS D 1 25 ? 172.219 14.249 58.139 1.00 28.38 697 LYS D C 1
ATOM 2563 O O . LYS D 1 25 ? 173.248 14.005 57.499 1.00 32.10 697 LYS D O 1
ATOM 2569 N N . GLU D 1 26 ? 171.088 14.644 57.546 1.00 33.26 698 GLU D N 1
ATOM 2570 C CA . GLU D 1 26 ? 171.024 14.742 56.089 1.00 26.68 698 GLU D CA 1
ATOM 2571 C C . GLU D 1 26 ? 171.985 15.805 55.552 1.00 18.49 698 GLU D C 1
ATOM 2572 O O . GLU D 1 26 ? 172.676 15.586 54.547 1.00 18.02 698 GLU D O 1
ATOM 2578 N N . ILE D 1 27 ? 172.029 16.970 56.198 1.00 24.23 699 ILE D N 1
ATOM 2579 C CA . ILE D 1 27 ? 172.950 18.027 55.781 1.00 27.30 699 ILE D CA 1
ATOM 2580 C C . ILE D 1 27 ? 174.392 17.554 55.934 1.00 31.81 699 ILE D C 1
ATOM 2581 O O . ILE D 1 27 ? 175.221 17.683 55.017 1.00 24.90 699 ILE D O 1
ATOM 2586 N N . ASP D 1 28 ? 174.702 16.994 57.106 1.00 31.74 700 ASP D N 1
ATOM 2587 C CA . ASP D 1 28 ? 176.040 16.489 57.394 1.00 28.90 700 ASP D CA 1
ATOM 2588 C C . ASP D 1 28 ? 176.501 15.513 56.313 1.00 20.27 700 ASP D C 1
ATOM 2589 O O . ASP D 1 28 ? 177.556 15.693 55.684 1.00 26.28 700 ASP D O 1
ATOM 2594 N N . LYS D 1 29 ? 175.701 14.474 56.071 1.00 27.36 701 LYS D N 1
ATOM 2595 C CA . LYS D 1 29 ? 176.106 13.436 55.132 1.00 27.17 701 LYS D CA 1
ATOM 2596 C C . LYS D 1 29 ? 176.201 13.980 53.717 1.00 24.18 701 LYS D C 1
ATOM 2597 O O . LYS D 1 29 ? 177.100 13.597 52.961 1.00 24.56 701 LYS D O 1
ATOM 2603 N N . ARG D 1 30 ? 175.289 14.879 53.335 1.00 24.81 702 ARG D N 1
ATOM 2604 C CA . ARG D 1 30 ? 175.401 15.484 52.011 1.00 19.18 702 ARG D CA 1
ATOM 2605 C C . ARG D 1 30 ? 176.755 16.159 51.835 1.00 16.18 702 ARG D C 1
ATOM 2606 O O . ARG D 1 30 ? 177.410 16.003 50.792 1.00 27.18 702 ARG D O 1
ATOM 2614 N N . CYS D 1 31 ? 177.202 16.899 52.853 1.00 23.30 703 CYS D N 1
ATOM 2615 C CA . CYS D 1 31 ? 178.504 17.553 52.755 1.00 15.55 703 CYS D CA 1
ATOM 2616 C C . CYS D 1 31 ? 179.628 16.528 52.612 1.00 20.81 703 CYS D C 1
ATOM 2617 O O . CYS D 1 31 ? 180.474 16.633 51.710 1.00 24.51 703 CYS D O 1
ATOM 2620 N N . GLN D 1 32 ? 179.652 15.523 53.498 1.00 24.27 704 GLN D N 1
ATOM 2621 C CA . GLN D 1 32 ? 180.704 14.509 53.419 1.00 29.33 704 GLN D CA 1
ATOM 2622 C C . GLN D 1 32 ? 180.732 13.835 52.050 1.00 14.96 704 GLN D C 1
ATOM 2623 O O . GLN D 1 32 ? 181.808 13.535 51.515 1.00 21.55 704 GLN D O 1
ATOM 2629 N N . HIS D 1 33 ? 179.556 13.609 51.459 1.00 21.42 705 HIS D N 1
ATOM 2630 C CA . HIS D 1 33 ? 179.476 12.944 50.163 1.00 18.13 705 HIS D CA 1
ATOM 2631 C C . HIS D 1 33 ? 180.035 13.831 49.061 1.00 27.71 705 HIS D C 1
ATOM 2632 O O . HIS D 1 33 ? 180.704 13.345 48.136 1.00 20.00 705 HIS D O 1
ATOM 2639 N N . LYS D 1 34 ? 179.750 15.134 49.131 1.00 20.96 706 LYS D N 1
ATOM 2640 C CA . LYS D 1 34 ? 180.327 16.060 48.165 1.00 17.37 706 LYS D CA 1
ATOM 2641 C C . LYS D 1 34 ? 181.849 16.008 48.226 1.00 20.45 706 LYS D C 1
ATOM 2642 O O . LYS D 1 34 ? 182.529 15.882 47.193 1.00 29.64 706 LYS D O 1
ATOM 2648 N N . ILE D 1 35 ? 182.403 16.088 49.438 1.00 18.72 707 ILE D N 1
ATOM 2649 C CA . ILE D 1 35 ? 183.854 16.035 49.567 1.00 13.49 707 ILE D CA 1
ATOM 2650 C C . ILE D 1 35 ? 184.384 14.746 48.959 1.00 18.79 707 ILE D C 1
ATOM 2651 O O . ILE D 1 35 ? 185.336 14.759 48.170 1.00 18.72 707 ILE D O 1
ATOM 2656 N N . ALA D 1 36 ? 183.730 13.619 49.264 1.00 16.08 708 ALA D N 1
ATOM 2657 C CA . ALA D 1 36 ? 184.208 12.334 48.765 1.00 21.75 708 ALA D CA 1
ATOM 2658 C C . ALA D 1 36 ? 184.234 12.300 47.243 1.00 19.02 708 ALA D C 1
ATOM 2659 O O . ALA D 1 36 ? 185.207 11.829 46.646 1.00 21.32 708 ALA D O 1
ATOM 2661 N N . GLU D 1 37 ? 183.176 12.796 46.594 1.00 28.15 709 GLU D N 1
ATOM 2662 C CA . GLU D 1 37 ? 183.149 12.790 45.132 1.00 29.95 709 GLU D CA 1
ATOM 2663 C C . GLU D 1 37 ? 184.256 13.655 44.544 1.00 25.98 709 GLU D C 1
ATOM 2664 O O . GLU D 1 37 ? 184.888 13.278 43.543 1.00 16.83 709 GLU D O 1
ATOM 2670 N N . MET D 1 38 ? 184.489 14.834 45.124 1.00 22.25 710 MET D N 1
ATOM 2671 C CA . MET D 1 38 ? 185.550 15.678 44.582 1.00 27.41 710 MET D CA 1
ATOM 2672 C C . MET D 1 38 ? 186.918 15.029 44.772 1.00 20.70 710 MET D C 1
ATOM 2673 O O . MET D 1 38 ? 187.780 15.097 43.884 1.00 23.24 710 MET D O 1
ATOM 2678 N N . VAL D 1 39 ? 187.123 14.370 45.912 1.00 23.34 711 VAL D N 1
ATOM 2679 C CA . VAL D 1 39 ? 188.378 13.665 46.156 1.00 26.45 711 VAL D CA 1
ATOM 2680 C C . VAL D 1 39 ? 188.561 12.537 45.145 1.00 19.36 711 VAL D C 1
ATOM 2681 O O . VAL D 1 39 ? 189.661 12.327 44.624 1.00 21.91 711 VAL D O 1
ATOM 2685 N N . ALA D 1 40 ? 187.489 11.795 44.848 1.00 19.11 712 ALA D N 1
ATOM 2686 C CA . ALA D 1 40 ? 187.586 10.716 43.866 1.00 21.46 712 ALA D CA 1
ATOM 2687 C C . ALA D 1 40 ? 187.949 11.260 42.490 1.00 26.33 712 ALA D C 1
ATOM 2688 O O . ALA D 1 40 ? 188.775 10.673 41.774 1.00 24.22 712 ALA D O 1
ATOM 2690 N N . LEU D 1 41 ? 187.342 12.383 42.102 1.00 18.28 713 LEU D N 1
ATOM 2691 C CA . LEU D 1 41 ? 187.682 12.985 40.819 1.00 21.46 713 LEU D CA 1
ATOM 2692 C C . LEU D 1 41 ? 189.155 13.380 40.783 1.00 18.68 713 LEU D C 1
ATOM 2693 O O . LEU D 1 41 ? 189.881 13.053 39.829 1.00 23.78 713 LEU D O 1
ATOM 2698 N N . MET D 1 42 ? 189.623 14.065 41.831 1.00 17.70 714 MET D N 1
ATOM 2699 C CA . MET D 1 42 ? 191.025 14.473 41.866 1.00 18.15 714 MET D CA 1
ATOM 2700 C C . MET D 1 42 ? 191.958 13.271 41.851 1.00 32.65 714 MET D C 1
ATOM 2701 O O . MET D 1 42 ? 193.044 13.337 41.265 1.00 25.12 714 MET D O 1
ATOM 2706 N N . GLU D 1 43 ? 191.552 12.162 42.470 1.00 19.47 715 GLU D N 1
ATOM 2707 C CA . GLU D 1 43 ? 192.400 10.977 42.442 1.00 25.82 715 GLU D CA 1
ATOM 2708 C C . GLU D 1 43 ? 192.487 10.394 41.036 1.00 22.25 715 GLU D C 1
ATOM 2709 O O . GLU D 1 43 ? 193.567 9.975 40.599 1.00 29.17 715 GLU D O 1
ATOM 2715 N N . LYS D 1 44 ? 191.364 10.359 40.310 1.00 35.25 716 LYS D N 1
ATOM 2716 C CA . LYS D 1 44 ? 191.410 9.882 38.930 1.00 26.39 716 LYS D CA 1
ATOM 2717 C C . LYS D 1 44 ? 192.340 10.746 38.091 1.00 26.17 716 LYS D C 1
ATOM 2718 O O . LYS D 1 44 ? 193.213 10.233 37.376 1.00 37.02 716 LYS D O 1
ATOM 2724 N N . HIS D 1 45 ? 192.182 12.071 38.186 1.00 33.00 717 HIS D N 1
ATOM 2725 C CA . HIS D 1 45 ? 193.053 12.964 37.430 1.00 22.96 717 HIS D CA 1
ATOM 2726 C C . HIS D 1 45 ? 194.516 12.770 37.806 1.00 32.22 717 HIS D C 1
ATOM 2727 O O . HIS D 1 45 ? 195.393 12.746 36.932 1.00 31.29 717 HIS D O 1
ATOM 2734 N N . LYS D 1 46 ? 194.799 12.627 39.104 1.00 22.87 718 LYS D N 1
ATOM 2735 C CA . LYS D 1 46 ? 196.174 12.413 39.538 1.00 24.08 718 LYS D CA 1
ATOM 2736 C C . LYS D 1 46 ? 196.758 11.154 38.913 1.00 31.44 718 LYS D C 1
ATOM 2737 O O . LYS D 1 46 ? 197.901 11.164 38.439 1.00 35.02 718 LYS D O 1
ATOM 2743 N N . HIS D 1 47 ? 195.987 10.063 38.889 1.00 30.41 719 HIS D N 1
ATOM 2744 C CA . HIS D 1 47 ? 196.524 8.825 38.327 1.00 37.30 719 HIS D CA 1
ATOM 2745 C C . HIS D 1 47 ? 196.756 8.948 36.825 1.00 32.45 719 HIS D C 1
ATOM 2746 O O . HIS D 1 47 ? 197.752 8.434 36.304 1.00 31.07 719 HIS D O 1
ATOM 2753 N N . GLN D 1 48 ? 195.852 9.620 36.109 1.00 29.59 720 GLN D N 1
ATOM 2754 C CA . GLN D 1 48 ? 196.053 9.810 34.675 1.00 29.63 720 GLN D CA 1
ATOM 2755 C C . GLN D 1 48 ? 197.321 10.616 34.406 1.00 33.97 720 GLN D C 1
ATOM 2756 O O . GLN D 1 48 ? 198.139 10.253 33.544 1.00 38.44 720 GLN D O 1
ATOM 2762 N N . TYR D 1 49 ? 197.514 11.706 35.157 1.00 30.75 721 TYR D N 1
ATOM 2763 C CA . TYR D 1 49 ? 198.729 12.503 35.014 1.00 31.49 721 TYR D CA 1
ATOM 2764 C C . TYR D 1 49 ? 199.969 11.668 35.308 1.00 30.93 721 TYR D C 1
ATOM 2765 O O . TYR D 1 49 ? 200.952 11.698 34.556 1.00 32.66 721 TYR D O 1
ATOM 2774 N N . ASP D 1 50 ? 199.936 10.908 36.402 1.00 33.14 722 ASP D N 1
ATOM 2775 C CA . ASP D 1 50 ? 201.065 10.055 36.748 1.00 41.35 722 ASP D CA 1
ATOM 2776 C C . ASP D 1 50 ? 201.368 9.066 35.627 1.00 37.53 722 ASP D C 1
ATOM 2777 O O . ASP D 1 50 ? 202.536 8.772 35.342 1.00 36.94 722 ASP D O 1
ATOM 2782 N N . LYS D 1 51 ? 200.327 8.565 34.959 1.00 34.39 723 LYS D N 1
ATOM 2783 C CA . LYS D 1 51 ? 200.537 7.619 33.870 1.00 36.66 723 LYS D CA 1
ATOM 2784 C C . LYS D 1 51 ? 201.209 8.289 32.676 1.00 47.21 723 LYS D C 1
ATOM 2785 O O . LYS D 1 51 ? 202.151 7.736 32.089 1.00 39.77 723 LYS D O 1
ATOM 2791 N N . ILE D 1 52 ? 200.740 9.482 32.298 1.00 38.33 724 ILE D N 1
ATOM 2792 C CA . ILE D 1 52 ? 201.343 10.180 31.163 1.00 37.33 724 ILE D CA 1
ATOM 2793 C C . ILE D 1 52 ? 202.808 10.500 31.445 1.00 42.60 724 ILE D C 1
ATOM 2794 O O . ILE D 1 52 ? 203.686 10.287 30.597 1.00 40.56 724 ILE D O 1
ATOM 2799 N N . ILE D 1 53 ? 203.094 11.022 32.640 1.00 38.71 725 ILE D N 1
ATOM 2800 C CA . ILE D 1 53 ? 204.474 11.345 32.995 1.00 39.13 725 ILE D CA 1
ATOM 2801 C C . ILE D 1 53 ? 205.347 10.094 32.967 1.00 45.61 725 ILE D C 1
ATOM 2802 O O . ILE D 1 53 ? 206.478 10.118 32.459 1.00 44.24 725 ILE D O 1
ATOM 2807 N N . GLU D 1 54 ? 204.830 8.976 33.483 1.00 43.52 726 GLU D N 1
ATOM 2808 C CA . GLU D 1 54 ? 205.623 7.750 33.506 1.00 55.12 726 GLU D CA 1
ATOM 2809 C C . GLU D 1 54 ? 205.907 7.251 32.092 1.00 45.77 726 GLU D C 1
ATOM 2810 O O . GLU D 1 54 ? 207.019 6.787 31.801 1.00 48.54 726 GLU D O 1
ATOM 2816 N N . GLU D 1 55 ? 204.928 7.373 31.190 1.00 50.48 727 GLU D N 1
ATOM 2817 C CA . GLU D 1 55 ? 205.138 6.934 29.814 1.00 46.78 727 GLU D CA 1
ATOM 2818 C C . GLU D 1 55 ? 206.153 7.821 29.105 1.00 47.80 727 GLU D C 1
ATOM 2819 O O . GLU D 1 55 ? 207.010 7.322 28.363 1.00 50.46 727 GLU D O 1
ATOM 2825 N N . ARG D 1 56 ? 206.074 9.137 29.321 1.00 46.14 728 ARG D N 1
ATOM 2826 C CA . ARG D 1 56 ? 207.062 10.039 28.737 1.00 47.64 728 ARG D CA 1
ATOM 2827 C C . ARG D 1 56 ? 208.469 9.690 29.213 1.00 53.19 728 ARG D C 1
ATOM 2828 O O . ARG D 1 56 ? 209.404 9.581 28.407 1.00 68.77 728 ARG D O 1
ATOM 2836 N N . ASP D 1 57 ? 208.632 9.487 30.526 1.00 69.07 729 ASP D N 1
ATOM 2837 C CA . ASP D 1 57 ? 209.946 9.132 31.058 1.00 71.87 729 ASP D CA 1
ATOM 2838 C C . ASP D 1 57 ? 210.455 7.817 30.476 1.00 64.57 729 ASP D C 1
ATOM 2839 O O . ASP D 1 57 ? 211.649 7.686 30.182 1.00 60.64 729 ASP D O 1
ATOM 2844 N N . SER D 1 58 ? 209.572 6.829 30.298 1.00 73.79 730 SER D N 1
ATOM 2845 C CA . SER D 1 58 ? 210.025 5.556 29.742 1.00 67.07 730 SER D CA 1
ATOM 2846 C C . SER D 1 58 ? 210.434 5.690 28.276 1.00 71.74 730 SER D C 1
ATOM 2847 O O . SER D 1 58 ? 211.463 5.143 27.865 1.00 74.62 730 SER D O 1
ATOM 2850 N N . GLU D 1 59 ? 209.653 6.411 27.473 1.00 73.96 731 GLU D N 1
ATOM 2851 C CA . GLU D 1 59 ? 209.923 6.507 26.041 1.00 70.06 731 GLU D CA 1
ATOM 2852 C C . GLU D 1 59 ? 210.936 7.593 25.684 1.00 67.80 731 GLU D C 1
ATOM 2853 O O . GLU D 1 59 ? 211.263 7.750 24.498 1.00 68.45 731 GLU D O 1
ATOM 2859 N N . LEU D 1 60 ? 211.445 8.331 26.674 1.00 65.81 732 LEU D N 1
ATOM 2860 C CA . LEU D 1 60 ? 212.381 9.418 26.395 1.00 65.87 732 LEU D CA 1
ATOM 2861 C C . LEU D 1 60 ? 213.625 8.919 25.666 1.00 60.63 732 LEU D C 1
ATOM 2862 O O . LEU D 1 60 ? 214.129 9.581 24.746 1.00 54.97 732 LEU D O 1
ATOM 2867 N N . GLY D 1 61 ? 214.122 7.742 26.048 1.00 60.68 733 GLY D N 1
ATOM 2868 C CA . GLY D 1 61 ? 215.288 7.192 25.377 1.00 65.11 733 GLY D CA 1
ATOM 2869 C C . GLY D 1 61 ? 215.034 6.928 23.907 1.00 70.51 733 GLY D C 1
ATOM 2870 O O . GLY D 1 61 ? 215.866 7.242 23.050 1.00 65.51 733 GLY D O 1
ATOM 2871 N N . LEU D 1 62 ? 213.879 6.336 23.598 1.00 65.44 734 LEU D N 1
ATOM 2872 C CA . LEU D 1 62 ? 213.538 6.072 22.205 1.00 56.34 734 LEU D CA 1
ATOM 2873 C C . LEU D 1 62 ? 213.406 7.365 21.409 1.00 58.81 734 LEU D C 1
ATOM 2874 O O . LEU D 1 62 ? 213.914 7.461 20.282 1.00 61.59 734 LEU D O 1
ATOM 2879 N N . TYR D 1 63 ? 212.740 8.379 21.977 1.00 55.91 735 TYR D N 1
ATOM 2880 C CA . TYR D 1 63 ? 212.615 9.637 21.245 1.00 63.46 735 TYR D CA 1
ATOM 2881 C C . TYR D 1 63 ? 213.982 10.244 20.954 1.00 60.48 735 TYR D C 1
ATOM 2882 O O . TYR D 1 63 ? 214.255 10.656 19.819 1.00 57.71 735 TYR D O 1
ATOM 2891 N N . LYS D 1 64 ? 214.854 10.315 21.967 1.00 51.60 736 LYS D N 1
ATOM 2892 C CA . LYS D 1 64 ? 216.174 10.896 21.748 1.00 50.22 736 LYS D CA 1
ATOM 2893 C C . LYS D 1 64 ? 216.988 10.083 20.750 1.00 48.57 736 LYS D C 1
ATOM 2894 O O . LYS D 1 64 ? 217.770 10.653 19.979 1.00 48.37 736 LYS D O 1
ATOM 2900 N N . SER D 1 65 ? 216.815 8.758 20.742 1.00 45.42 737 SER D N 1
ATOM 2901 C CA . SER D 1 65 ? 217.506 7.928 19.761 1.00 46.74 737 SER D CA 1
ATOM 2902 C C . SER D 1 65 ? 217.059 8.270 18.346 1.00 51.29 737 SER D C 1
ATOM 2903 O O . SER D 1 65 ? 217.891 8.457 17.446 1.00 51.39 737 SER D O 1
ATOM 2906 N N . LYS D 1 66 ? 215.744 8.372 18.131 1.00 50.07 738 LYS D N 1
ATOM 2907 C CA . LYS D 1 66 ? 215.254 8.703 16.798 1.00 50.85 738 LYS D CA 1
ATOM 2908 C C . LYS D 1 66 ? 215.689 10.105 16.383 1.00 50.17 738 LYS D C 1
ATOM 2909 O O . LYS D 1 66 ? 215.992 10.345 15.207 1.00 51.58 738 LYS D O 1
ATOM 2915 N N . GLU D 1 67 ? 215.729 11.047 17.331 1.00 48.47 739 GLU D N 1
ATOM 2916 C CA . GLU D 1 67 ? 216.171 12.394 16.982 1.00 48.40 739 GLU D CA 1
ATOM 2917 C C . GLU D 1 67 ? 217.642 12.395 16.583 1.00 47.77 739 GLU D C 1
ATOM 2918 O O . GLU D 1 67 ? 218.034 13.077 15.624 1.00 51.67 739 GLU D O 1
ATOM 2924 N N . GLN D 1 68 ? 218.467 11.626 17.300 1.00 46.68 740 GLN D N 1
ATOM 2925 C CA . GLN D 1 68 ? 219.870 11.487 16.925 1.00 46.65 740 GLN D CA 1
ATOM 2926 C C . GLN D 1 68 ? 220.005 10.890 15.530 1.00 52.82 740 GLN D C 1
ATOM 2927 O O . GLN D 1 68 ? 220.798 11.368 14.710 1.00 48.66 740 GLN D O 1
ATOM 2933 N N . GLU D 1 69 ? 219.227 9.843 15.241 1.00 50.62 741 GLU D N 1
ATOM 2934 C CA . GLU D 1 69 ? 219.228 9.264 13.902 1.00 51.85 741 GLU D CA 1
ATOM 2935 C C . GLU D 1 69 ? 218.875 10.308 12.849 1.00 52.87 741 GLU D C 1
ATOM 2936 O O . GLU D 1 69 ? 219.484 10.353 11.771 1.00 54.19 741 GLU D O 1
ATOM 2942 N N . GLN D 1 70 ? 217.896 11.169 13.145 1.00 43.88 742 GLN D N 1
ATOM 2943 C CA . GLN D 1 70 ? 217.508 12.209 12.195 1.00 44.54 742 GLN D CA 1
ATOM 2944 C C . GLN D 1 70 ? 218.646 13.192 11.948 1.00 43.77 742 GLN D C 1
ATOM 2945 O O . GLN D 1 70 ? 218.962 13.516 10.797 1.00 43.69 742 GLN D O 1
ATOM 2951 N N . SER D 1 71 ? 219.267 13.689 13.018 1.00 43.88 743 SER D N 1
ATOM 2952 C CA . SER D 1 71 ? 220.356 14.642 12.831 1.00 57.29 743 SER D CA 1
ATOM 2953 C C . SER D 1 71 ? 221.529 14.002 12.093 1.00 51.87 743 SER D C 1
ATOM 2954 O O . SER D 1 71 ? 222.225 14.674 11.318 1.00 43.75 743 SER D O 1
ATOM 2957 N N . SER D 1 72 ? 221.748 12.702 12.306 1.00 47.21 744 SER D N 1
ATOM 2958 C CA . SER D 1 72 ? 222.778 11.982 11.566 1.00 43.67 744 SER D CA 1
ATOM 2959 C C . SER D 1 72 ? 222.449 11.915 10.078 1.00 49.20 744 SER D C 1
ATOM 2960 O O . SER D 1 72 ? 223.337 12.089 9.231 1.00 44.42 744 SER D O 1
ATOM 2963 N N . LEU D 1 73 ? 221.181 11.662 9.738 1.00 54.03 745 LEU D N 1
ATOM 2964 C CA . LEU D 1 73 ? 220.784 11.662 8.333 1.00 43.51 745 LEU D CA 1
ATOM 2965 C C . LEU D 1 73 ? 220.957 13.042 7.709 1.00 43.51 745 LEU D C 1
ATOM 2966 O O . LEU D 1 73 ? 221.388 13.159 6.554 1.00 51.39 745 LEU D O 1
ATOM 2971 N N . ARG D 1 74 ? 220.633 14.101 8.455 1.00 43.57 746 ARG D N 1
ATOM 2972 C CA . ARG D 1 74 ? 220.804 15.454 7.928 1.00 43.66 746 ARG D CA 1
ATOM 2973 C C . ARG D 1 74 ? 222.275 15.755 7.654 1.00 48.84 746 ARG D C 1
ATOM 2974 O O . ARG D 1 74 ? 222.632 16.268 6.582 1.00 50.16 746 ARG D O 1
ATOM 2982 N N . ALA D 1 75 ? 223.147 15.434 8.617 1.00 43.67 747 ALA D N 1
ATOM 2983 C CA . ALA D 1 75 ? 224.577 15.644 8.416 1.00 43.73 747 ALA D CA 1
ATOM 2984 C C . ALA D 1 75 ? 225.092 14.837 7.229 1.00 43.74 747 ALA D C 1
ATOM 2985 O O . ALA D 1 75 ? 225.881 15.343 6.422 1.00 45.22 747 ALA D O 1
ATOM 2987 N N . SER D 1 76 ? 224.646 13.584 7.098 1.00 46.82 748 SER D N 1
ATOM 2988 C CA . SER D 1 76 ? 225.074 12.759 5.972 1.00 43.61 748 SER D CA 1
ATOM 2989 C C . SER D 1 76 ? 224.644 13.371 4.644 1.00 51.52 748 SER D C 1
ATOM 2990 O O . SER D 1 76 ? 225.396 13.330 3.661 1.00 54.20 748 SER D O 1
ATOM 2993 N N . LEU D 1 77 ? 223.435 13.939 4.590 1.00 52.04 749 LEU D N 1
ATOM 2994 C CA . LEU D 1 77 ? 222.999 14.593 3.360 1.00 48.32 749 LEU D CA 1
ATOM 2995 C C . LEU D 1 77 ? 223.884 15.788 3.039 1.00 43.84 749 LEU D C 1
ATOM 2996 O O . LEU D 1 77 ? 224.301 15.973 1.887 1.00 49.73 749 LEU D O 1
ATOM 3001 N N . GLU D 1 78 ? 224.188 16.608 4.050 1.00 46.80 750 GLU D N 1
ATOM 3002 C CA . GLU D 1 78 ? 225.074 17.748 3.829 1.00 50.73 750 GLU D CA 1
ATOM 3003 C C . GLU D 1 78 ? 226.431 17.296 3.302 1.00 44.08 750 GLU D C 1
ATOM 3004 O O . GLU D 1 78 ? 226.985 17.906 2.378 1.00 48.59 750 GLU D O 1
ATOM 3010 N N . ILE D 1 79 ? 226.968 16.208 3.860 1.00 43.96 751 ILE D N 1
ATOM 3011 C CA . ILE D 1 79 ? 228.275 15.722 3.432 1.00 48.09 751 ILE D CA 1
ATOM 3012 C C . ILE D 1 79 ? 228.218 15.219 1.997 1.00 45.31 751 ILE D C 1
ATOM 3013 O O . ILE D 1 79 ? 229.108 15.511 1.191 1.00 44.30 751 ILE D O 1
ATOM 3018 N N . GLU D 1 80 ? 227.173 14.464 1.648 1.00 49.48 752 GLU D N 1
ATOM 3019 C CA . GLU D 1 80 ? 227.058 13.970 0.278 1.00 53.94 752 GLU D CA 1
ATOM 3020 C C . GLU D 1 80 ? 226.941 15.115 -0.717 1.00 44.36 752 GLU D C 1
ATOM 3021 O O . GLU D 1 80 ? 227.512 15.052 -1.813 1.00 44.58 752 GLU D O 1
ATOM 3027 N N . LEU D 1 81 ? 226.206 16.170 -0.359 1.00 53.70 753 LEU D N 1
ATOM 3028 C CA . LEU D 1 81 ? 226.094 17.310 -1.264 1.00 51.98 753 LEU D CA 1
ATOM 3029 C C . LEU D 1 81 ? 227.427 18.037 -1.411 1.00 44.77 753 LEU D C 1
ATOM 3030 O O . LEU D 1 81 ? 227.785 18.470 -2.514 1.00 45.03 753 LEU D O 1
ATOM 3035 N N . SER D 1 82 ? 228.187 18.159 -0.317 1.00 55.00 754 SER D N 1
ATOM 3036 C CA . SER D 1 82 ? 229.501 18.795 -0.405 1.00 46.94 754 SER D CA 1
ATOM 3037 C C . SER D 1 82 ? 230.463 17.975 -1.259 1.00 44.99 754 SER D C 1
ATOM 3038 O O . SER D 1 82 ? 231.214 18.534 -2.066 1.00 45.29 754 SER D O 1
ATOM 3041 N N . ASN D 1 83 ? 230.466 16.652 -1.079 1.00 44.83 755 ASN D N 1
ATOM 3042 C CA . ASN D 1 83 ? 231.287 15.781 -1.913 1.00 45.00 755 ASN D CA 1
ATOM 3043 C C . ASN D 1 83 ? 230.864 15.875 -3.371 1.00 50.41 755 ASN D C 1
ATOM 3044 O O . ASN D 1 83 ? 231.704 15.844 -4.278 1.00 51.27 755 ASN D O 1
ATOM 3049 N N . LEU D 1 84 ? 229.557 15.973 -3.610 1.00 47.76 756 LEU D N 1
ATOM 3050 C CA . LEU D 1 84 ? 229.050 16.170 -4.960 1.00 45.41 756 LEU D CA 1
ATOM 3051 C C . LEU D 1 84 ? 229.634 17.431 -5.582 1.00 45.71 756 LEU D C 1
ATOM 3052 O O . LEU D 1 84 ? 230.158 17.401 -6.703 1.00 46.04 756 LEU D O 1
ATOM 3057 N N . LYS D 1 85 ? 229.564 18.551 -4.856 1.00 45.66 757 LYS D N 1
ATOM 3058 C CA . LYS D 1 85 ? 230.115 19.800 -5.372 1.00 48.86 757 LYS D CA 1
ATOM 3059 C C . LYS D 1 85 ? 231.618 19.689 -5.615 1.00 58.44 757 LYS D C 1
ATOM 3060 O O . LYS D 1 85 ? 232.137 20.221 -6.604 1.00 61.72 757 LYS D O 1
ATOM 3066 N N . ALA D 1 86 ? 232.332 18.995 -4.725 1.00 57.90 758 ALA D N 1
ATOM 3067 C CA . ALA D 1 86 ? 233.778 18.856 -4.881 1.00 50.88 758 ALA D CA 1
ATOM 3068 C C . ALA D 1 86 ? 234.128 18.057 -6.133 1.00 48.46 758 ALA D C 1
ATOM 3069 O O . ALA D 1 86 ? 234.983 18.468 -6.929 1.00 46.86 758 ALA D O 1
ATOM 3071 N N . GLU D 1 87 ? 233.461 16.920 -6.338 1.00 47.97 759 GLU D N 1
ATOM 3072 C CA . GLU D 1 87 ? 233.775 16.100 -7.501 1.00 51.72 759 GLU D CA 1
ATOM 3073 C C . GLU D 1 87 ? 233.360 16.797 -8.789 1.00 58.33 759 GLU D C 1
ATOM 3074 O O . GLU D 1 87 ? 234.051 16.690 -9.810 1.00 56.91 759 GLU D O 1
ATOM 3080 N N . LEU D 1 88 ? 232.249 17.536 -8.755 1.00 54.23 760 LEU D N 1
ATOM 3081 C CA . LEU D 1 88 ? 231.863 18.333 -9.915 1.00 63.69 760 LEU D CA 1
ATOM 3082 C C . LEU D 1 88 ? 232.912 19.388 -10.235 1.00 61.37 760 LEU D C 1
ATOM 3083 O O . LEU D 1 88 ? 233.218 19.632 -11.409 1.00 56.33 760 LEU D O 1
ATOM 3088 N N . LEU D 1 89 ? 233.471 20.032 -9.208 1.00 47.47 761 LEU D N 1
ATOM 3089 C CA . LEU D 1 89 ? 234.548 20.986 -9.451 1.00 48.84 761 LEU D CA 1
ATOM 3090 C C . LEU D 1 89 ? 235.766 20.295 -10.052 1.00 50.07 761 LEU D C 1
ATOM 3091 O O . LEU D 1 89 ? 236.439 20.857 -10.923 1.00 48.63 761 LEU D O 1
ATOM 3096 N N . SER D 1 90 ? 236.067 19.077 -9.594 1.00 58.87 762 SER D N 1
ATOM 3097 C CA . SER D 1 90 ? 237.168 18.316 -10.179 1.00 52.83 762 SER D CA 1
ATOM 3098 C C . SER D 1 90 ? 236.933 18.075 -11.664 1.00 63.52 762 SER D C 1
ATOM 3099 O O . SER D 1 90 ? 237.830 18.286 -12.492 1.00 61.98 762 SER D O 1
ATOM 3102 N N . VAL D 1 91 ? 235.725 17.631 -12.022 1.00 55.07 763 VAL D N 1
ATOM 3103 C CA . VAL D 1 91 ? 235.422 17.359 -13.425 1.00 62.14 763 VAL D CA 1
ATOM 3104 C C . VAL D 1 91 ? 235.506 18.641 -14.246 1.00 65.97 763 VAL D C 1
ATOM 3105 O O . VAL D 1 91 ? 236.017 18.641 -15.373 1.00 65.03 763 VAL D O 1
ATOM 3109 N N . LYS D 1 92 ? 235.000 19.750 -13.701 1.00 62.94 764 LYS D N 1
ATOM 3110 C CA . LYS D 1 92 ? 235.090 21.030 -14.398 1.00 55.78 764 LYS D CA 1
ATOM 3111 C C . LYS D 1 92 ? 236.544 21.405 -14.658 1.00 62.55 764 LYS D C 1
ATOM 3112 O O . LYS D 1 92 ? 236.897 21.838 -15.761 1.00 61.42 764 LYS D O 1
ATOM 3118 N N . LYS D 1 93 ? 237.405 21.252 -13.645 1.00 64.41 765 LYS D N 1
ATOM 3119 C CA . LYS D 1 93 ? 238.817 21.571 -13.831 1.00 71.75 765 LYS D CA 1
ATOM 3120 C C . LYS D 1 93 ? 239.481 20.638 -14.836 1.00 74.33 765 LYS D C 1
ATOM 3121 O O . LYS D 1 93 ? 240.410 21.051 -15.538 1.00 82.75 765 LYS D O 1
ATOM 3127 N N . GLN D 1 94 ? 239.022 19.386 -14.928 1.00 76.40 766 GLN D N 1
ATOM 3128 C CA . GLN D 1 94 ? 239.580 18.474 -15.923 1.00 81.06 766 GLN D CA 1
ATOM 3129 C C . GLN D 1 94 ? 239.250 18.910 -17.345 1.00 86.54 766 GLN D C 1
ATOM 3130 O O . GLN D 1 94 ? 240.047 18.679 -18.261 1.00 92.96 766 GLN D O 1
ATOM 3136 N N . LEU D 1 95 ? 238.096 19.537 -17.549 1.00 78.46 767 LEU D N 1
ATOM 3137 C CA . LEU D 1 95 ? 237.664 19.935 -18.882 1.00 62.26 767 LEU D CA 1
ATOM 3138 C C . LEU D 1 95 ? 238.171 21.323 -19.261 1.00 59.00 767 LEU D C 1
ATOM 3139 O O . LEU D 1 95 ? 239.030 21.888 -18.586 1.00 62.77 767 LEU D O 1
#

B-factor: mean 46.97, std 23.98, range [9.61, 146.06]

Foldseek 3Di:
DVVVVVVVVVVVVVVVVVVVVVVVVVVVVVVVVVVVVVVVVVVVVVVVVVVVVVCVVVVVVVVVVVVVVVVVVVVVVVVVVVVVVVVVVVVVVVVD/DVVVVVVVVVVVVVVVVVVVVVVVVVVVVVVVVVVVVVVVVVVVVVVVVVVVVVVCVVCVVVVVVVVVVVVVVVVVVVVVVVVVVVVCVVVVVVVD/DVVVVVVVVVVVVVVVVVVVVVVVVVVVVVVVVVVVVVVVVVVVVVVVVVVVVVVVVVVVVVVVVVVVVVVVVVVVVVVVVVVVVVVVVVVVVVVD/DVVVVVVVVVVVVVVVVVVVVVVVVVVVVVVVVVVVVVVVVVVVVVVVVVVVVVVCVVCVVVVVVVVVVVVVVVVVVVVVVVVVVVVVVVVVVVD

Sequence (383 aa):
GSMENLLEEVEKAKVIADEAVKLQKKKEIDKRCQHKIAEMVALMEKHKHQYDKIIEERRDSELGLYKSKEQEQSSLRASLEIELSNLKAELLSVKKQLEGSMENLLEEVEKAKVIADEAVKLQKEIDKRCQHKIAEMVALMEKHKHQYDKIIEERDSELGLYKSKEQEQSSLRASLEIELSNLKAELLSVKKQLESMENLLEEVEKAKVIADEAVKLQKEIDKRCQHKIAEMVALMEKHKHQQYDKIIEERDSELGLYKSKEQEQSSSLRASLEIELSNLKAELLSVKKQLEIGSMENLLEEVEKAKVIADEAVKLQKEIDKRCQHKIAEMVALMEKHKHQYDKIIEERDSELGLYKSKEQEQSSLRASLEIELSNLKAELLSVKKQL

InterPro domains:
  IPR008827 Synaptonemal complex protein 1 [PF05483] (28-792)
  IPR008827 Synaptonemal complex protein 1 [PTHR46918] (1-976)

Organism: Homo sapiens (NCBI:txid9606)

Secondary structure (DSSP, 8-state):
-HHHHHHHHHHHHHHHHHHHHHHHHHHHHHHHHHHHHHHHHHHHHHHHHHHHHHHHHHHHHHHHHHHHHHHHHHHHHHHHHHHHHHHHHHHHHHH-/-TTHHHHHHHHHHHHHHHHHHHHHHHHHHHHHHHHHHHHHHHHHHHHHHHHHHHHHHHHHHHHHHHHHHHHHHHHHHHHHHHHHHHHHHHHHHHH-/-HHHHHHHHHHHHHHHHHHHHHHHHHHHHHHHHHHHHHHHHHHHHHHHHHHHHHHHHHHHHHHHHHHHHHHHHHHHHHHHHHHHHHHHHHHHHHT-/-HHHHHHHHHHHHHHHHHHHHHHHHHHHHHHHHHHHHHHHHHHHHHHHHHHHHHHHHHHHHHHHHHHHHHHHHHHHHHHHHHHHHHHHHHHHHH-

Solvent-accessible surface area: 21253 Å² total; per-residue (Å²): 93,39,19,109,72,0,28,120,25,0,102,110,0,52,77,15,6,80,88,13,42,141,10,5,129,70,2,22,125,75,3,92,98,29,19,56,95,0,15,61,25,0,62,98,1,33,113,46,0,55,131,19,24,110,61,24,95,78,44,83,41,86,54,132,62,13,56,106,96,22,66,66,26,68,48,42,10,80,101,21,0,47,65,0,54,59,38,0,65,63,5,66,148,136,95,178,86,46,23,109,54,0,17,118,24,0,71,112,0,38,91,16,10,50,73,8,26,116,11,9,132,86,6,23,158,133,7,40,109,10,5,59,80,0,25,62,27,0,58,112,0,24,110,49,0,49,117,16,10,111,78,57,73,85,94,72,47,105,43,115,66,46,52,104,93,8,62,61,26,39,51,36,15,87,99,30,3,54,63,0,66,62,43,0,58,52,15,60,135,132,90,189,99,29,129,76,0,20,97,23,0,64,120,0,53,68,29,10,90,88,10,40,124,15,5,101,66,9,16,167,60,6,45,108,29,6,39,67,0,13,46,15,0,56,128,2,33,108,62,0,57,121,13,21,104,59,25,103,86,58,85,42,82,32,131,65,27,20,110,97,0,56,66,30,9,49,40,10,74,102,20,1,49,66,0,80,61,56,0,85,55,6,51,117,91,70,110,187,93,53,16,109,63,0,33,125,24,0,69,103,0,45,78,14,1,84,81,13,11,128,9,17,94,78,9,2,80,110,8,21,113,18,2,59,116,0,18,62,29,0,63,100,0,23,101,44,0,66,137,21,22,109,69,65,82,81,69,82,51,95,15,108,66,33,69,116,93,5,41,56,24,30,49,42,9,105,101,14,0,50,59,0,45,58,47,1,66,51,8,90,175,129,134

GO terms:
  GO:0003690 double-stranded DNA binding (F, IDA)
  GO:0051289 protein homotetramerization (P, IDA)
  GO:0003677 DNA binding (F, TAS)
  GO:0007131 reciprocal meiotic recombination (P, TAS)
  GO:0007283 spermatogenesis (P, TAS)

Radius of gyration: 41.16 Å; Cα contacts (8 Å, |Δi|>4): 236; chains: 4; bounding box: 97×25×120 Å